Protein 8CK0 (pdb70)

Solvent-accessible surface area: 27599 Å² total; per-residue (Å²): 156,55,121,17,81,110,8,71,148,97,15,111,56,17,81,90,76,8,61,90,34,34,49,48,3,120,39,0,7,62,26,0,6,10,131,33,9,59,34,80,46,82,33,23,109,128,69,104,57,116,68,148,26,10,84,18,60,6,0,39,101,2,0,118,72,12,1,58,43,21,31,77,48,8,3,27,92,71,155,88,3,6,48,2,20,12,102,63,95,140,50,16,86,31,46,55,0,39,66,22,8,74,64,0,19,56,97,0,9,48,8,3,80,148,11,64,1,37,90,20,6,68,80,4,0,2,12,0,0,0,0,0,1,1,1,4,0,0,21,135,57,198,160,27,20,1,78,2,28,66,15,30,0,3,15,3,8,1,15,42,26,127,180,35,66,8,22,0,0,0,12,40,57,57,45,3,3,100,63,4,29,140,70,18,28,59,161,60,3,12,107,48,4,56,68,82,70,102,108,105,66,56,107,28,102,24,34,6,3,6,0,0,17,50,102,148,73,46,80,2,2,25,0,8,46,59,17,114,83,79,133,38,6,105,115,45,30,29,54,72,21,0,1,0,6,0,8,8,80,47,141,41,152,46,24,2,1,97,6,10,0,37,68,0,18,30,42,0,111,45,0,6,85,21,40,124,134,41,56,100,15,50,118,96,83,135,111,44,69,92,77,62,38,100,49,21,140,48,120,122,152,6,108,108,133,76,49,133,71,184,130,81,92,89,121,78,49,118,33,124,25,102,79,57,78,121,53,148,80,99,60,119,69,49,61,126,61,4,76,54,45,46,68,56,0,76,105,37,0,118,33,106,181,46,79,111,68,1,12,61,11,0,1,47,22,1,2,52,8,0,26,20,8,0,70,113,48,54,60,8,57,115,40,24,149,87,8,133,71,53,109,8,72,28,11,9,45,32,97,100,68,46,60,121,32,102,83,16,32,33,54,46,85,195,101,63,48,129,19,40,109,77,30,77,89,62,105,64,30,74,117,184,58,98,82,86,76,28,83,40,95,70,18,62,18,59,72,37,45,18,103,125,36,162,50,130,97,73,49,56,95,103,136,104,49,150,59,109,143,91,106,112,66,118,50,149,155,204

Sequence (478 aa):
ETKRQRYNKRLHALKTERSSWEGSWRDISDHIQPWRSRFCMSDSNKGNRHNKALVDDTPFKASRTLASGMMSGLTSPARPWFKLAIDNPELMESAAVKQWLYLVTQRMQSVMSKSNLYNQLHQLYGELGTFGTSCILIVEDKEDVIRAIPMTVGTYYLATSSRGMVDTIYREMRKTVRQLVQEFGLKNCSNSVQTMYDNDNLEAWVEVVHLIEPNKPYRSVYYESGCTEDKLLRESGFDEFPGVAPRWEVLGDDVYGYGPGHAALGPSRSLQVMQKKKAQAVEKQINPPMNVPSSSKSKPFSLLPGSLNYYDAAMGGQQMAQPSQSVNLNLNSIMEDIVAHQTSIKETFYADLVVERLDTEALDPMIDRVFGIMMRGGHLPPPPEEIQGVDLNVQYISVMAQAQKLVGIGAIERITSFVGNLAGADPSALDKLNIDQAIDQYSNSVSAPPDIIRTDDEVAEIRQARAQQQQQAQAMEM

Nearest PDB structures (foldseek):
  8ck0-assembly1_A  TM=1.002E+00  e=1.595E-86  Ribes
  8dgf-assembly1_H  TM=6.917E-01  e=2.788E-16  Escherichia phage PhiV-1
  9jz0-assembly1_L  TM=7.441E-01  e=3.875E-15  Escherichia phage T7
  6qwp-assembly1_D  TM=6.787E-01  e=6.141E-16  Escherichia phage T7
  8i4m-assembly1_T  TM=6.704E-01  e=1.669E-15  Prochlorococcus phage P-SCSP1u

Foldseek 3Di:
DAPVVVVVVVVVVLCVVCVVCVVVLCLLCLLANQVFDDLDAVCVVVPDSPNDQPPDHLNNVLLLLLLVVLCCLAVPVPQAWWFWFFPDVVCCLDLQQLQLRVQVSVLLRVQVVVEPVSVQSSVQSSQCQRAQKAKWFWDQDDVGGIYIHGDTPNQKGWDADPVRAIAKIKGKDKDWLLVLCVPQNLVQDDPVSNVCVVVVVGGDIFIKMWIWHFDCRIKIFIAGPVPPDSRTRDIDHDVFRRMQMQGLDDPPNDTHHGHLSSVLSVLSNVLSVLVVVVVVVVCCVPPFDKAQDPQLPQDPCQPPPPHDGDGDPVPPDDRDIDGPDDDPDDVPVSVVVSVVSSVVSSVSSVVVHNSCRCVVRVNFRNCLRSVVSCVVVVSRPDGPPVDDPRSIDMATCSDGPQVVLVVVVVVLVVVVVVLVVCCVVDVCSCVPPVVLCSCVSNCVSVVDNSVVRDDPVVVVVVVVVVVVVVCVVVVVVD

B-factor: mean 126.57, std 22.44, range [92.44, 174.39]

Secondary structure (DSSP, 8-state):
--HHHHHHHHHHHHHHHHGGGHHHHHHHHHHT-TTT----STTTT-------S-SS-HHHHHHHHHHHHHHHHHS-SSS---EEE-S-HHHHHSHHHHHHHHHHHHHHHHHHHHSSHHHHHHHHHHHHHHHSB-EEEEEE-SSSSEEEEEE-TTSEEEEE-TTSSEEEEEEEEEEEHHHHHHHT-GGGS-HHHHHHHHTT-TT-EEEEEEEEEE---EEEEEE-SSS--S--SEEEEESS--EE--BSB--SS-SS-B-HHHHHHHHHHHHHHHHHHHHHHHHHHHS--EE--TTS---GGGSSTT------SSS-S--S-EESS-----HHHHHHHHHHHHHHHHHHTT----TTHHIIIIIHHHHHHHHHHHHHTT-SPPPPTTSSS---EEE-SSSSS-HHHHHHHHHHHHHHHHHHHGGGT-GGGGGTT-HHHHHHHHHHHHT--GGGSPPHHHHHHHHHHHHHHHHHHHHHH-

Radius of gyration: 33.95 Å; Cα contacts (8 Å, |Δi|>4): 648; chains: 1; bounding box: 70×80×135 Å

Structure (mmCIF, N/CA/C/O backbone):
data_8CK0
#
_entry.id   8CK0
#
_cell.length_a   1.00
_cell.length_b   1.00
_cell.length_c   1.00
_cell.angle_alpha   90.00
_cell.angle_beta   90.00
_cell.angle_gamma   90.00
#
_symmetry.space_group_name_H-M   'P 1'
#
loop_
_atom_site.group_PDB
_atom_site.id
_atom_site.type_symbol
_atom_site.label_atom_id
_atom_site.label_alt_id
_atom_site.label_comp_id
_atom_site.label_asym_id
_atom_site.label_entity_id
_atom_site.label_seq_id
_atom_site.pdbx_PDB_ins_code
_atom_site.Cartn_x
_atom_site.Cartn_y
_atom_site.Cartn_z
_atom_site.occupancy
_atom_site.B_iso_or_equiv
_atom_site.auth_seq_id
_atom_site.auth_comp_id
_atom_site.auth_asym_id
_atom_site.auth_atom_id
_atom_site.pdbx_PDB_model_num
ATOM 1 N N . GLU A 1 4 ? 147.330 269.941 177.126 1.00 142.89 4 GLU A N 1
ATOM 2 C CA . GLU A 1 4 ? 148.572 269.287 177.519 1.00 142.89 4 GLU A CA 1
ATOM 3 C C . GLU A 1 4 ? 149.576 269.285 176.371 1.00 142.89 4 GLU A C 1
ATOM 4 O O . GLU A 1 4 ? 149.227 268.985 175.230 1.00 142.89 4 GLU A O 1
ATOM 10 N N . THR A 1 5 ? 150.823 269.623 176.679 1.00 141.52 5 THR A N 1
ATOM 11 C CA . THR A 1 5 ? 151.878 269.649 175.681 1.00 141.52 5 THR A CA 1
ATOM 12 C C . THR A 1 5 ? 152.522 268.272 175.541 1.00 141.52 5 THR A C 1
ATOM 13 O O . THR A 1 5 ? 152.217 267.331 176.277 1.00 141.52 5 THR A O 1
ATOM 17 N N . LYS A 1 6 ? 153.429 268.162 174.568 1.00 134.35 6 LYS A N 1
ATOM 18 C CA . LYS A 1 6 ? 154.120 266.898 174.336 1.00 134.35 6 LYS A CA 1
ATOM 19 C C . LYS A 1 6 ? 155.045 266.553 175.497 1.00 134.35 6 LYS A C 1
ATOM 20 O O . LYS A 1 6 ? 155.180 265.379 175.867 1.00 134.35 6 LYS A O 1
ATOM 26 N N . ARG A 1 7 ? 155.693 267.563 176.080 1.00 132.30 7 ARG A N 1
ATOM 27 C CA . ARG A 1 7 ? 156.655 267.310 177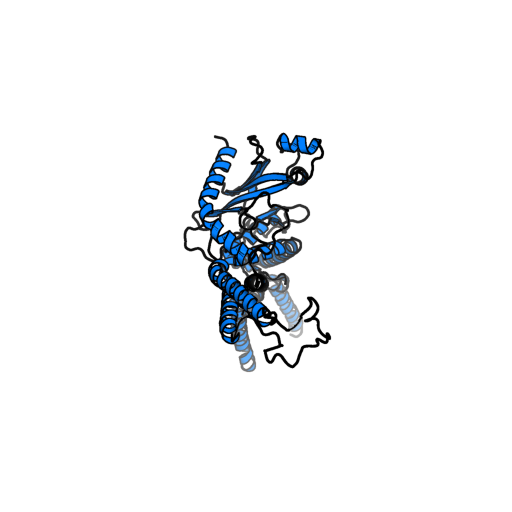.146 1.00 132.30 7 ARG A CA 1
ATOM 28 C C . ARG A 1 7 ? 155.987 266.668 178.353 1.00 132.30 7 ARG A C 1
ATOM 29 O O . ARG A 1 7 ? 156.560 265.773 178.984 1.00 132.30 7 ARG A O 1
ATOM 37 N N . GLN A 1 8 ? 154.779 267.116 178.695 1.00 133.94 8 GLN A N 1
ATOM 38 C CA . GLN A 1 8 ? 154.061 266.498 179.803 1.00 133.94 8 GLN A CA 1
ATOM 39 C C . GLN A 1 8 ? 153.751 265.037 179.509 1.00 133.94 8 GLN A C 1
ATOM 40 O O . GLN A 1 8 ? 153.867 264.182 180.393 1.00 133.94 8 GLN A O 1
ATOM 46 N N . ARG A 1 9 ? 153.357 264.730 178.271 1.00 130.82 9 ARG A N 1
ATOM 47 C CA . ARG A 1 9 ? 153.101 263.343 177.899 1.00 130.82 9 ARG A CA 1
ATOM 48 C C . ARG A 1 9 ? 154.359 262.500 178.050 1.00 130.82 9 ARG A C 1
ATOM 49 O O . ARG A 1 9 ? 154.323 261.392 178.603 1.00 130.82 9 ARG A O 1
ATOM 57 N N . TYR A 1 10 ? 155.488 263.016 177.563 1.00 125.25 10 TYR A N 1
ATOM 58 C CA . TYR A 1 10 ? 156.735 262.268 177.659 1.00 125.25 10 TYR A CA 1
ATOM 59 C C . TYR A 1 10 ? 157.131 262.048 179.112 1.00 125.25 10 TYR A C 1
ATOM 60 O O . TYR A 1 10 ? 157.557 260.951 179.486 1.00 125.25 10 TYR A O 1
ATOM 69 N N . ASN A 1 11 ? 156.987 263.078 179.949 1.00 122.30 11 ASN A N 1
ATOM 70 C CA . ASN A 1 11 ? 157.333 262.933 181.358 1.00 122.30 11 ASN A CA 1
ATOM 71 C C . ASN A 1 11 ? 156.421 261.930 182.049 1.00 122.30 11 ASN A C 1
ATOM 72 O O . ASN A 1 11 ? 156.877 261.129 182.873 1.00 122.30 11 ASN A O 1
ATOM 77 N N . LYS A 1 12 ? 155.127 261.960 181.730 1.00 117.82 12 LYS A N 1
ATOM 78 C CA . LYS A 1 12 ? 154.198 261.013 182.332 1.00 117.82 12 LYS A CA 1
ATOM 79 C C . LYS A 1 12 ? 154.557 259.585 181.948 1.00 117.82 12 LYS A C 1
ATOM 80 O O . LYS A 1 12 ? 154.571 258.683 182.796 1.00 117.82 12 LYS A O 1
ATOM 86 N N . ARG A 1 13 ? 154.864 259.361 180.670 1.00 118.01 13 ARG A N 1
ATOM 87 C CA . ARG A 1 13 ? 155.231 258.015 180.248 1.00 118.01 13 ARG A CA 1
ATOM 88 C C . ARG A 1 13 ? 156.549 257.584 180.878 1.00 118.01 13 ARG A C 1
ATOM 89 O O . ARG A 1 13 ? 156.719 256.412 181.231 1.00 118.01 13 ARG A O 1
ATOM 97 N N . LEU A 1 14 ? 157.493 258.514 181.029 1.00 112.81 14 LEU A N 1
ATOM 98 C CA . LEU A 1 14 ? 158.753 258.181 181.681 1.00 112.81 14 LEU A CA 1
ATOM 99 C C . LEU A 1 14 ? 158.520 257.771 183.127 1.00 112.81 14 LEU A C 1
ATOM 100 O O . LEU A 1 14 ? 159.106 256.795 183.607 1.00 112.81 14 LEU A O 1
ATOM 105 N N . HIS A 1 15 ? 157.663 258.503 183.838 1.00 113.53 15 HIS A N 1
ATOM 106 C CA . HIS A 1 15 ? 157.373 258.146 185.221 1.00 113.53 15 HIS A CA 1
ATOM 107 C C . HIS A 1 15 ? 156.693 256.786 185.304 1.00 113.53 15 HIS A C 1
ATOM 108 O O . HIS A 1 15 ? 156.997 255.984 186.197 1.00 113.53 15 HIS A O 1
ATOM 115 N N . ALA A 1 16 ? 155.764 256.512 184.384 1.00 112.04 16 ALA A N 1
ATOM 116 C CA . ALA A 1 16 ? 155.112 255.207 184.369 1.00 112.04 16 ALA A CA 1
ATOM 117 C C . ALA A 1 16 ? 156.119 254.093 184.124 1.00 112.04 16 ALA A C 1
ATOM 118 O O . ALA A 1 16 ? 156.090 253.055 184.796 1.00 112.04 16 ALA A O 1
ATOM 120 N N . LEU A 1 17 ? 157.030 254.297 183.175 1.00 107.73 17 LEU A N 1
ATOM 121 C CA . LEU A 1 17 ? 158.055 253.295 182.916 1.00 107.73 17 LEU A CA 1
ATOM 122 C C . LEU A 1 17 ? 158.948 253.099 184.133 1.00 107.73 17 LEU A C 1
ATOM 123 O O . LEU A 1 17 ? 159.345 251.972 184.443 1.00 107.73 17 LEU A O 1
ATOM 128 N N . LYS A 1 18 ? 159.272 254.184 184.836 1.00 107.25 18 LYS A N 1
ATOM 129 C CA . LYS A 1 18 ? 160.122 254.074 186.016 1.00 107.25 18 LYS A CA 1
ATOM 130 C C . LYS A 1 18 ? 159.443 253.259 187.108 1.00 107.25 18 LYS A C 1
ATOM 131 O O . LYS A 1 18 ? 160.051 252.353 187.694 1.00 107.25 18 LYS A O 1
ATOM 137 N N . THR A 1 19 ? 158.179 253.570 187.406 1.00 110.48 19 THR A N 1
ATOM 138 C CA . THR A 1 19 ? 157.502 252.834 188.469 1.00 110.48 19 THR A CA 1
ATOM 139 C C . THR A 1 19 ? 157.243 251.395 188.049 1.00 110.48 19 THR A C 1
ATOM 140 O O . THR A 1 19 ? 157.100 250.510 188.900 1.00 110.48 19 THR A O 1
ATOM 144 N N . GLU A 1 20 ? 157.177 251.138 186.740 1.00 111.02 20 GLU A N 1
ATOM 145 C CA . GLU A 1 20 ? 157.084 249.755 186.288 1.00 111.02 20 GLU A CA 1
ATOM 146 C C . GLU A 1 20 ? 158.409 249.029 186.491 1.00 111.02 20 GLU A C 1
ATOM 147 O O . GLU A 1 20 ? 158.432 247.885 186.956 1.00 111.02 20 GLU A O 1
ATOM 153 N N . ARG A 1 21 ? 159.524 249.684 186.173 1.00 105.46 21 ARG A N 1
ATOM 154 C CA . ARG A 1 21 ? 160.832 249.041 186.232 1.00 105.46 21 ARG A CA 1
ATOM 155 C C . ARG A 1 21 ? 161.399 248.976 187.639 1.00 105.46 21 ARG A C 1
ATOM 156 O O . ARG A 1 21 ? 162.426 248.322 187.846 1.00 105.46 21 ARG A O 1
ATOM 164 N N . SER A 1 22 ? 160.758 249.637 188.601 1.00 109.78 22 SER A N 1
ATOM 165 C CA . SER A 1 22 ? 161.280 249.646 189.962 1.00 109.78 22 SER A CA 1
ATOM 166 C C . SER A 1 22 ? 161.499 248.242 190.518 1.00 109.78 22 SER A C 1
ATOM 167 O O . SER A 1 22 ? 162.387 248.041 191.353 1.00 109.78 22 SER A O 1
ATOM 170 N N . SER A 1 23 ? 160.718 247.260 190.069 1.00 105.13 23 SER A N 1
ATOM 171 C CA . SER A 1 23 ? 160.774 245.941 190.691 1.00 105.13 23 SER A CA 1
ATOM 172 C C . SER A 1 23 ? 162.005 245.137 190.292 1.00 105.13 23 SER A C 1
ATOM 173 O O . SER A 1 23 ? 162.312 244.141 190.953 1.00 105.13 23 SER A O 1
ATOM 176 N N . TRP A 1 24 ? 162.711 245.526 189.234 1.00 103.25 24 TRP A N 1
ATOM 177 C CA . TRP A 1 24 ? 163.851 244.750 188.761 1.00 103.25 24 TRP A CA 1
ATOM 178 C C . TRP A 1 24 ? 165.189 245.285 189.252 1.00 103.25 24 TRP A C 1
ATOM 179 O O . TRP A 1 24 ? 166.208 244.593 189.115 1.00 103.25 24 TRP A O 1
ATOM 190 N N . GLU A 1 25 ? 165.207 246.493 189.814 1.00 111.24 25 GLU A N 1
ATOM 191 C CA . GLU A 1 25 ? 166.472 247.146 190.125 1.00 111.24 25 GLU A CA 1
ATOM 192 C C . GLU A 1 25 ? 167.231 246.433 191.233 1.00 111.24 25 GLU A C 1
ATOM 193 O O . GLU A 1 25 ? 168.463 246.419 191.215 1.00 111.24 25 GLU A O 1
ATOM 199 N N . GLY A 1 26 ? 166.532 245.845 192.203 1.00 105.33 26 GLY A N 1
ATOM 200 C CA . GLY A 1 26 ? 167.232 245.127 193.256 1.00 105.33 26 GLY A CA 1
ATOM 201 C C . GLY A 1 26 ? 167.998 243.932 192.723 1.00 105.33 26 GLY A C 1
ATOM 202 O O . GLY A 1 26 ? 169.173 243.730 193.044 1.00 105.33 26 GLY A O 1
ATOM 203 N N . SER A 1 27 ? 167.344 243.134 191.880 1.00 100.25 27 SER A N 1
ATOM 204 C CA . SER A 1 27 ? 168.019 241.991 191.283 1.00 100.25 27 SER A CA 1
ATOM 205 C C . SER A 1 27 ? 169.153 242.441 190.375 1.00 100.25 27 SER A C 1
ATOM 206 O O . SER A 1 27 ? 170.227 241.830 190.365 1.00 100.25 27 SER A O 1
ATOM 209 N N . TRP A 1 28 ? 168.938 243.509 189.604 1.00 99.17 28 TRP A N 1
ATOM 210 C CA . TRP A 1 28 ? 170.004 243.996 188.734 1.00 99.17 28 TRP A CA 1
ATOM 211 C C . TRP A 1 28 ? 171.203 244.474 189.545 1.00 99.17 28 TRP A C 1
ATOM 212 O O . TRP A 1 28 ? 172.354 244.207 189.182 1.00 99.17 28 TRP A O 1
ATOM 223 N N . ARG A 1 29 ? 170.952 245.179 190.650 1.00 104.09 29 ARG A N 1
ATOM 224 C CA . ARG A 1 29 ? 172.038 245.639 191.506 1.00 104.09 29 ARG A CA 1
ATOM 225 C C . ARG A 1 29 ? 172.786 244.468 192.118 1.00 104.09 29 ARG A C 1
ATOM 226 O O . ARG A 1 29 ? 174.017 244.493 192.214 1.00 104.09 29 ARG A O 1
ATOM 234 N N . ASP A 1 30 ? 172.060 243.438 192.552 1.00 104.44 30 ASP A N 1
ATOM 235 C CA . ASP A 1 30 ? 172.723 242.262 193.103 1.00 104.44 30 ASP A CA 1
ATOM 236 C C . ASP A 1 30 ? 173.585 241.578 192.050 1.00 104.44 30 ASP A C 1
ATOM 237 O O . ASP A 1 30 ? 174.716 241.163 192.334 1.00 104.44 30 ASP A O 1
ATOM 242 N N . ILE A 1 31 ? 173.069 241.463 190.825 1.00 100.21 31 ILE A N 1
ATOM 243 C CA . ILE A 1 31 ? 173.839 240.857 189.743 1.00 100.21 31 ILE A CA 1
ATOM 244 C C . ILE A 1 31 ? 175.108 241.654 189.489 1.00 100.21 31 ILE A C 1
ATOM 245 O O . ILE A 1 31 ? 176.200 241.093 189.350 1.00 100.21 31 ILE A O 1
ATOM 250 N N . SER A 1 32 ? 174.982 242.978 189.430 1.00 102.28 32 SER A N 1
ATOM 251 C CA . SER A 1 32 ? 176.153 243.816 189.204 1.00 102.28 32 SER A CA 1
ATOM 252 C C . SER A 1 32 ? 177.161 243.666 190.333 1.00 102.28 32 SER A C 1
ATOM 253 O O . SER A 1 32 ? 178.367 243.571 190.089 1.00 102.28 32 SER A O 1
ATOM 256 N N . ASP A 1 33 ? 176.686 243.634 191.576 1.00 106.35 33 ASP A N 1
ATOM 257 C CA . ASP A 1 33 ? 177.596 243.533 192.710 1.00 106.35 33 ASP A CA 1
ATOM 258 C C . ASP A 1 33 ? 178.332 242.202 192.718 1.00 106.35 33 ASP A C 1
ATOM 259 O O . ASP A 1 33 ? 179.521 242.150 193.048 1.00 106.35 33 ASP A O 1
ATOM 264 N N . HIS A 1 34 ? 177.651 241.116 192.362 1.00 100.18 34 HIS A N 1
ATOM 265 C CA . HIS A 1 34 ? 178.219 239.788 192.526 1.00 100.18 34 HIS A CA 1
ATOM 266 C C . HIS A 1 34 ? 178.621 239.113 191.221 1.00 100.18 34 HIS A C 1
ATOM 267 O O . HIS A 1 34 ? 179.131 237.990 191.262 1.00 100.18 34 HIS A O 1
ATOM 274 N N . ILE A 1 35 ? 178.408 239.746 190.069 1.00 100.35 35 ILE A N 1
ATOM 275 C CA . ILE A 1 35 ? 178.863 239.155 188.814 1.00 100.35 35 ILE A CA 1
ATOM 276 C C . ILE A 1 35 ? 179.703 240.141 188.013 1.00 100.35 35 ILE A C 1
ATOM 277 O O . ILE A 1 35 ? 180.845 239.842 187.648 1.00 100.35 35 ILE A O 1
ATOM 282 N N . GLN A 1 36 ? 179.132 241.317 187.732 1.00 100.59 36 GLN A N 1
ATOM 283 C CA . GLN A 1 36 ? 179.850 242.344 186.927 1.00 100.59 36 GLN A CA 1
ATOM 284 C C . GLN A 1 36 ? 179.640 243.722 187.563 1.00 100.59 36 GLN A C 1
ATOM 285 O O . GLN A 1 36 ? 178.647 244.388 187.212 1.00 100.59 36 GLN A O 1
ATOM 291 N N . PRO A 1 37 ? 180.525 244.178 188.478 1.00 94.92 37 PRO A N 1
ATOM 292 C CA . PRO A 1 37 ? 180.337 245.456 189.173 1.00 94.92 37 PRO A CA 1
ATOM 293 C C . PRO A 1 37 ? 180.849 246.659 188.369 1.00 94.92 37 PRO A C 1
ATOM 294 O O . PRO A 1 37 ? 180.900 247.745 188.917 1.00 94.92 37 PRO A O 1
ATOM 298 N N . TRP A 1 38 ? 181.166 246.464 187.087 1.00 99.71 38 TRP A N 1
ATOM 299 C CA . TRP A 1 38 ? 181.598 247.598 186.226 1.00 99.71 38 TRP A CA 1
ATOM 300 C C . TRP A 1 38 ? 180.565 247.852 185.129 1.00 99.71 38 TRP A C 1
ATOM 301 O O . TRP A 1 38 ? 180.815 248.737 184.291 1.00 99.71 38 TRP A O 1
ATOM 312 N N . ARG A 1 39 ? 179.425 247.155 185.167 1.00 107.52 39 ARG A N 1
ATOM 313 C CA . ARG A 1 39 ? 178.419 247.291 184.079 1.00 107.52 39 ARG A CA 1
ATOM 314 C C . ARG A 1 39 ? 177.297 248.251 184.489 1.00 107.52 39 ARG A C 1
ATOM 315 O O . ARG A 1 39 ? 177.336 249.416 184.049 1.00 107.52 39 ARG A O 1
ATOM 323 N N . SER A 1 40 ? 176.339 247.785 185.296 1.00 108.02 40 SER A N 1
ATOM 324 C CA . SER A 1 40 ? 175.158 248.619 185.653 1.00 108.02 40 SER A CA 1
ATOM 325 C C . SER A 1 40 ? 175.569 249.915 186.360 1.00 108.02 40 SER A C 1
ATOM 326 O O . SER A 1 40 ? 176.490 249.862 187.195 1.00 108.02 40 SER A O 1
ATOM 329 N N . ARG A 1 41 ? 174.896 251.028 186.045 1.00 110.64 41 ARG A N 1
ATOM 330 C CA . ARG A 1 41 ? 175.169 252.322 186.731 1.00 110.64 41 ARG A CA 1
ATOM 331 C C . ARG A 1 41 ? 173.834 253.028 186.992 1.00 110.64 41 ARG A C 1
ATOM 332 O O . ARG A 1 41 ? 173.591 254.080 186.368 1.00 110.64 41 ARG A O 1
ATOM 340 N N . PHE A 1 42 ? 173.004 252.467 187.875 1.00 109.17 42 PHE A N 1
ATOM 341 C CA . PHE A 1 42 ? 171.665 253.043 188.168 1.00 109.17 42 PHE A CA 1
ATOM 342 C C . PHE A 1 42 ? 171.832 254.483 188.662 1.00 109.17 42 PHE A C 1
ATOM 343 O O . PHE A 1 42 ? 171.055 255.358 188.234 1.00 109.17 42 PHE A O 1
ATOM 351 N N . CYS A 1 43 ? 172.820 254.716 189.530 1.00 117.47 43 CYS A N 1
ATOM 352 C CA . CYS A 1 43 ? 173.082 256.088 190.042 1.00 117.47 43 CYS A CA 1
ATOM 353 C C . CYS A 1 43 ? 173.413 257.006 188.862 1.00 117.47 43 CYS A C 1
ATOM 354 O O . CYS A 1 43 ? 174.281 256.630 188.050 1.00 117.47 43 CYS A O 1
ATOM 357 N N . MET A 1 44 ? 172.746 258.161 188.778 1.00 120.40 44 MET A N 1
ATOM 358 C CA . MET A 1 44 ? 172.977 259.102 187.649 1.00 120.40 44 MET A CA 1
ATOM 359 C C . MET A 1 44 ? 174.267 259.887 187.901 1.00 120.40 44 MET A C 1
ATOM 360 O O . MET A 1 44 ? 175.182 259.794 187.060 1.00 120.40 44 MET A O 1
ATOM 365 N N . SER A 1 45 ? 174.337 260.628 189.012 1.00 122.41 45 SER A N 1
ATOM 366 C CA . SER A 1 45 ? 175.516 261.449 189.262 1.00 122.41 45 SER A CA 1
ATOM 367 C C . SER A 1 45 ? 176.807 260.646 189.190 1.00 122.41 45 SER A C 1
ATOM 368 O O . SER A 1 45 ? 177.886 261.236 189.070 1.00 122.41 45 SER A O 1
ATOM 371 N N . ASP A 1 46 ? 176.721 259.317 189.256 1.00 119.80 46 ASP A N 1
ATOM 372 C CA . ASP A 1 46 ? 177.896 258.464 189.146 1.00 119.80 46 ASP A CA 1
ATOM 373 C C . ASP A 1 46 ? 178.565 258.564 187.781 1.00 119.80 46 ASP A C 1
ATOM 374 O O . ASP A 1 46 ? 179.727 258.165 187.650 1.00 119.80 46 ASP A O 1
ATOM 379 N N . SER A 1 47 ? 177.874 259.110 186.782 1.00 116.42 47 SER A N 1
ATOM 380 C CA . SER A 1 47 ? 178.402 259.211 185.426 1.00 116.42 47 SER A CA 1
ATOM 381 C C . SER A 1 47 ? 179.799 259.810 185.415 1.00 116.42 47 SER A C 1
ATOM 382 O O . SER A 1 47 ? 180.003 260.948 185.846 1.00 116.42 47 SER A O 1
ATOM 385 N N . ASN A 1 48 ? 180.760 259.018 184.940 1.00 114.52 48 ASN A N 1
ATOM 386 C CA . ASN A 1 48 ? 182.171 259.351 184.780 1.00 114.52 48 ASN A CA 1
ATOM 387 C C . ASN A 1 48 ? 182.918 259.435 186.102 1.00 114.52 48 ASN A C 1
ATOM 388 O O . ASN A 1 48 ? 184.138 259.623 186.093 1.00 114.52 48 ASN A O 1
ATOM 393 N N . LYS A 1 49 ? 182.237 259.303 187.235 1.00 115.40 49 LYS A N 1
ATOM 394 C CA . LYS A 1 49 ? 182.911 259.214 188.527 1.00 115.40 49 LYS A CA 1
ATOM 395 C C . LYS A 1 49 ? 183.490 257.816 188.659 1.00 115.40 49 LYS A C 1
ATOM 396 O O . LYS A 1 49 ? 182.798 256.882 189.067 1.00 115.40 49 LYS A O 1
ATOM 402 N N . GLY A 1 50 ? 184.763 257.656 188.316 1.00 110.98 50 GLY A N 1
ATOM 403 C CA . GLY A 1 50 ? 185.323 256.324 188.334 1.00 110.98 50 GLY A CA 1
ATOM 404 C C . GLY A 1 50 ? 185.946 255.931 189.654 1.00 110.98 50 GLY A C 1
ATOM 405 O O . GLY A 1 50 ? 187.124 256.202 189.907 1.00 110.98 50 GLY A O 1
ATOM 406 N N . ASN A 1 51 ? 185.153 255.286 190.507 1.00 112.72 51 ASN A N 1
ATOM 407 C CA . ASN A 1 51 ? 185.673 254.564 191.661 1.00 112.72 51 ASN A CA 1
ATOM 408 C C . ASN A 1 51 ? 185.347 253.082 191.566 1.00 112.72 51 ASN A C 1
ATOM 409 O O . ASN A 1 51 ? 186.264 252.256 191.543 1.00 112.72 51 ASN A O 1
ATOM 414 N N . ARG A 1 52 ? 184.058 252.735 191.498 1.00 108.35 52 ARG A N 1
ATOM 415 C CA . ARG A 1 52 ? 183.550 251.395 191.218 1.00 108.35 52 ARG A CA 1
ATOM 416 C C . ARG A 1 52 ? 184.406 250.287 191.811 1.00 108.35 52 ARG A C 1
ATOM 417 O O . ARG A 1 52 ? 184.736 249.319 191.121 1.00 108.35 52 ARG A O 1
ATOM 425 N N . HIS A 1 53 ? 184.773 250.417 193.081 1.00 116.16 53 HIS A N 1
ATOM 426 C CA . HIS A 1 53 ? 185.616 249.412 193.709 1.00 116.16 53 HIS A CA 1
ATOM 427 C C . HIS A 1 53 ? 184.903 248.068 193.739 1.00 116.16 53 HIS A C 1
ATOM 428 O O . HIS A 1 53 ? 183.683 247.998 193.910 1.00 116.16 53 HIS A O 1
ATOM 435 N N . ASN A 1 54 ? 185.670 246.997 193.550 1.00 113.84 54 ASN A N 1
ATOM 436 C CA . ASN A 1 54 ? 185.130 245.654 193.703 1.00 113.84 54 ASN A CA 1
ATOM 437 C C . ASN A 1 54 ? 184.571 245.527 195.112 1.00 113.84 54 ASN A C 1
ATOM 438 O O . ASN A 1 54 ? 185.330 245.515 196.083 1.00 113.84 54 ASN A O 1
ATOM 443 N N . LYS A 1 55 ? 183.249 245.425 195.233 1.00 111.92 55 LYS A N 1
ATOM 444 C CA . LYS A 1 55 ? 182.580 245.596 196.516 1.00 111.92 55 LYS A CA 1
ATOM 445 C C . LYS A 1 55 ? 182.199 244.289 197.196 1.00 111.92 55 LYS A C 1
ATOM 446 O O . LYS A 1 55 ? 182.117 244.244 198.426 1.00 111.92 55 LYS A O 1
ATOM 452 N N . ALA A 1 56 ? 181.936 243.226 196.442 1.00 106.29 56 ALA A N 1
ATOM 453 C CA . ALA A 1 56 ? 181.533 241.977 197.075 1.00 106.29 56 ALA A CA 1
ATOM 454 C C . ALA A 1 56 ? 182.122 240.747 196.400 1.00 106.29 56 ALA A C 1
ATOM 455 O O . ALA A 1 56 ? 181.720 239.627 196.737 1.00 106.29 56 ALA A O 1
ATOM 457 N N . LEU A 1 57 ? 183.054 240.911 195.470 1.00 106.66 57 LEU A N 1
ATOM 458 C CA . LEU A 1 57 ? 183.559 239.808 194.661 1.00 106.66 57 LEU A CA 1
ATOM 459 C C . LEU A 1 57 ? 184.980 239.481 195.111 1.00 106.66 57 LEU A C 1
ATOM 460 O O . LEU A 1 57 ? 185.960 239.994 194.573 1.00 106.66 57 LEU A O 1
ATOM 465 N N . VAL A 1 58 ? 185.084 238.617 196.122 1.00 103.34 58 VAL A N 1
ATOM 466 C CA . VAL A 1 58 ? 186.391 238.118 196.534 1.00 103.34 58 VAL A CA 1
ATOM 467 C C . VAL A 1 58 ? 186.954 237.183 195.474 1.00 103.34 58 VAL A C 1
ATOM 468 O O . VAL A 1 58 ? 188.134 237.262 195.114 1.00 103.34 58 VAL A O 1
ATOM 472 N N . ASP A 1 59 ? 186.121 236.285 194.961 1.00 107.70 59 ASP A N 1
ATOM 473 C CA . ASP A 1 59 ? 186.487 235.401 193.865 1.00 107.70 59 ASP A CA 1
ATOM 474 C C . ASP A 1 59 ? 185.670 235.844 192.660 1.00 107.70 59 ASP A C 1
ATOM 475 O O . ASP A 1 59 ? 184.438 235.902 192.731 1.00 107.70 59 ASP A O 1
ATOM 480 N N . ASP A 1 60 ? 186.355 236.140 191.557 1.00 112.24 60 ASP A N 1
ATOM 481 C CA . ASP A 1 60 ? 185.731 236.704 190.369 1.00 112.24 60 ASP A CA 1
ATOM 482 C C . ASP A 1 60 ? 185.418 235.664 189.294 1.00 112.24 60 ASP A C 1
ATOM 483 O O . ASP A 1 60 ? 185.238 236.028 188.126 1.00 112.24 60 ASP A O 1
ATOM 488 N N . THR A 1 61 ? 185.297 234.396 189.673 1.00 104.99 61 THR A N 1
ATOM 489 C CA . THR A 1 61 ? 184.933 233.360 188.711 1.00 104.99 61 THR A CA 1
ATOM 490 C C . THR A 1 61 ? 183.660 233.664 187.928 1.00 104.99 61 THR A C 1
ATOM 491 O O . THR A 1 61 ? 183.659 233.434 186.707 1.00 104.99 61 THR A O 1
ATOM 495 N N . PRO A 1 62 ? 182.568 234.153 188.526 1.00 104.43 62 PRO A N 1
ATOM 496 C CA . PRO A 1 62 ? 181.412 234.526 187.694 1.00 104.43 62 PRO A CA 1
ATOM 497 C C . PRO A 1 62 ? 181.730 235.599 186.670 1.00 104.43 62 PRO A C 1
ATOM 498 O O . PRO A 1 62 ? 181.186 235.574 185.560 1.00 104.43 62 PRO A O 1
ATOM 502 N N . PHE A 1 63 ? 182.600 236.546 187.013 1.00 105.13 63 PHE A N 1
ATOM 503 C CA . PHE A 1 63 ? 182.967 237.594 186.068 1.00 105.13 63 PHE A CA 1
ATOM 504 C C . PHE A 1 63 ? 183.685 237.005 184.861 1.00 105.13 63 PHE A C 1
ATOM 505 O O . PHE A 1 63 ? 183.351 237.312 183.708 1.00 105.13 63 PHE A O 1
ATOM 513 N N . LYS A 1 64 ? 184.662 236.130 185.110 1.00 104.62 64 LYS A N 1
ATOM 514 C CA . LYS A 1 64 ? 185.353 235.466 184.012 1.00 104.62 64 LYS A CA 1
ATOM 515 C C . LYS A 1 64 ? 184.393 234.614 183.199 1.00 104.62 64 LYS A C 1
ATOM 516 O O . LYS A 1 64 ? 184.496 234.555 181.971 1.00 104.62 64 LYS A O 1
ATOM 522 N N . ALA A 1 65 ? 183.456 233.941 183.867 1.00 105.95 65 ALA A N 1
ATOM 523 C CA . ALA A 1 65 ? 182.501 233.108 183.147 1.00 105.95 65 ALA A CA 1
ATOM 524 C C . ALA A 1 65 ? 181.617 233.942 182.229 1.00 105.95 65 ALA A C 1
ATOM 525 O O . ALA A 1 65 ? 181.380 233.567 181.075 1.00 105.95 65 ALA A O 1
ATOM 527 N N . SER A 1 66 ? 181.125 235.080 182.719 1.00 105.29 66 SER A N 1
ATOM 528 C CA . SER A 1 66 ? 180.283 235.933 181.887 1.00 105.29 66 SER A CA 1
ATOM 529 C C . SER A 1 66 ? 181.067 236.497 180.709 1.00 105.29 66 SER A C 1
ATOM 530 O O . SER A 1 66 ? 180.562 236.542 179.579 1.00 105.29 66 SER A O 1
ATOM 533 N N . ARG A 1 67 ? 182.305 236.927 180.952 1.00 105.69 67 ARG A N 1
ATOM 534 C CA . ARG A 1 67 ? 183.148 237.405 179.861 1.00 105.69 67 ARG A CA 1
ATOM 535 C C . ARG A 1 67 ? 183.409 236.313 178.829 1.00 105.69 67 ARG A C 1
ATOM 536 O O . ARG A 1 67 ? 183.374 236.570 177.618 1.00 105.69 67 ARG A O 1
ATOM 544 N N . THR A 1 68 ? 183.676 235.090 179.286 1.00 107.43 68 THR A N 1
ATOM 545 C CA . THR A 1 68 ? 183.907 233.991 178.358 1.00 107.43 68 THR A CA 1
ATOM 546 C C . THR A 1 68 ? 182.659 233.702 177.544 1.00 107.43 68 THR A C 1
ATOM 547 O O . THR A 1 68 ? 182.744 233.416 176.347 1.00 107.43 68 THR A O 1
ATOM 551 N N . LEU A 1 69 ? 181.488 233.766 178.180 1.00 103.22 69 LEU A N 1
ATOM 552 C CA . LEU A 1 69 ? 180.242 233.578 177.448 1.00 103.22 69 LEU A CA 1
ATOM 553 C C . LEU A 1 69 ? 180.071 234.645 176.377 1.00 103.22 69 LEU A C 1
ATOM 554 O O . LEU A 1 69 ? 179.672 234.342 175.247 1.00 103.22 69 LEU A O 1
ATOM 559 N N . ALA A 1 70 ? 180.367 235.900 176.715 1.00 107.44 70 ALA A N 1
ATOM 560 C CA . ALA A 1 70 ? 180.243 236.973 175.733 1.00 107.44 70 ALA A CA 1
ATOM 561 C C . ALA A 1 70 ? 181.170 236.740 174.546 1.00 107.44 70 ALA A C 1
ATOM 562 O O . ALA A 1 70 ? 180.752 236.839 173.385 1.00 107.44 70 ALA A O 1
ATOM 564 N N . SER A 1 71 ? 182.436 236.421 174.823 1.00 113.61 71 SER A N 1
ATOM 565 C CA . SER A 1 71 ? 183.388 236.195 173.740 1.00 113.61 71 SER A CA 1
ATOM 566 C C . SER A 1 71 ? 182.986 234.996 172.891 1.00 113.61 71 SER A C 1
ATOM 567 O O . SER A 1 71 ? 183.090 235.034 171.658 1.00 113.61 71 SER A O 1
ATOM 570 N N . GLY A 1 72 ? 182.526 233.921 173.532 1.00 115.06 72 GLY A N 1
ATOM 571 C CA . GLY A 1 72 ? 182.107 232.750 172.785 1.00 115.06 72 GLY A CA 1
ATOM 572 C C . GLY A 1 72 ? 180.914 233.025 171.894 1.00 115.06 72 GLY A C 1
ATOM 573 O O . GLY A 1 72 ? 180.868 232.573 170.749 1.00 115.06 72 GLY A O 1
ATOM 574 N N . MET A 1 73 ? 179.930 233.766 172.407 1.00 116.16 73 MET A N 1
ATOM 575 C CA . MET A 1 73 ? 178.774 234.111 171.589 1.00 116.16 73 MET A CA 1
ATOM 576 C C . MET A 1 73 ? 179.180 234.985 170.411 1.00 116.16 73 MET A C 1
ATOM 577 O O . MET A 1 73 ? 178.712 234.777 169.282 1.00 116.16 73 MET A O 1
ATOM 582 N N . MET A 1 74 ? 180.062 235.960 170.650 1.00 119.36 74 MET A N 1
ATOM 583 C CA . MET A 1 74 ? 180.580 236.771 169.553 1.00 119.36 74 MET A CA 1
ATOM 584 C C . MET A 1 74 ? 181.209 235.897 168.481 1.00 119.36 74 MET A C 1
ATOM 585 O O . MET A 1 74 ? 180.865 235.995 167.299 1.00 119.36 74 MET A O 1
ATOM 590 N N . SER A 1 75 ? 182.138 235.030 168.884 1.00 127.17 75 SER A N 1
ATOM 591 C CA . SER A 1 75 ? 182.857 234.219 167.912 1.00 127.17 75 SER A CA 1
ATOM 592 C C . SER A 1 75 ? 181.921 233.272 167.178 1.00 127.17 75 SER A C 1
ATOM 593 O O . SER A 1 75 ? 182.092 233.036 165.978 1.00 127.17 75 SER A O 1
ATOM 596 N N . GLY A 1 76 ? 180.935 232.715 167.879 1.00 131.87 76 GLY A N 1
ATOM 597 C CA . GLY A 1 76 ? 180.020 231.791 167.236 1.00 131.87 76 GLY A CA 1
ATOM 598 C C . GLY A 1 76 ? 179.126 232.460 166.210 1.00 131.87 76 GLY A C 1
ATOM 599 O O . GLY A 1 76 ? 178.951 231.951 165.100 1.00 131.87 76 GLY A O 1
ATOM 600 N N . LEU A 1 77 ? 178.553 233.613 166.558 1.00 133.24 77 LEU A N 1
ATOM 601 C CA . LEU A 1 77 ? 177.479 234.182 165.747 1.00 133.24 77 LEU A CA 1
ATOM 602 C C . LEU A 1 77 ? 177.943 235.312 164.833 1.00 133.24 77 LEU A C 1
ATOM 603 O O . LEU A 1 77 ? 177.766 235.233 163.615 1.00 133.24 77 LEU A O 1
ATOM 608 N N . THR A 1 78 ? 178.532 236.362 165.390 1.00 129.89 78 THR A N 1
ATOM 609 C CA . THR A 1 78 ? 178.918 237.532 164.608 1.00 129.89 78 THR A CA 1
ATOM 610 C C . THR A 1 78 ? 180.395 237.824 164.792 1.00 129.89 78 THR A C 1
ATOM 611 O O . THR A 1 78 ? 180.807 238.948 165.081 1.00 129.89 78 THR A O 1
ATOM 615 N N . SER A 1 79 ? 181.215 236.791 164.632 1.00 137.17 79 SER A N 1
ATOM 616 C CA . SER A 1 79 ? 182.652 236.958 164.744 1.00 137.17 79 SER A CA 1
ATOM 617 C C . SER A 1 79 ? 183.149 237.979 163.722 1.00 137.17 79 SER A C 1
ATOM 618 O O . SER A 1 79 ? 182.663 238.026 162.591 1.00 137.17 79 SER A O 1
ATOM 621 N N . PRO A 1 80 ? 184.083 238.834 164.113 1.00 135.98 80 PRO A N 1
ATOM 622 C CA . PRO A 1 80 ? 184.662 239.803 163.175 1.00 135.98 80 PRO A CA 1
ATOM 623 C C . PRO A 1 80 ? 185.512 239.186 162.078 1.00 135.98 80 PRO A C 1
ATOM 624 O O . PRO A 1 80 ? 186.093 239.927 161.281 1.00 135.98 80 PRO A O 1
ATOM 628 N N . ALA A 1 81 ? 185.650 237.862 162.047 1.00 142.56 81 ALA A N 1
ATOM 629 C CA . ALA A 1 81 ? 186.005 237.210 160.796 1.00 142.56 81 ALA A CA 1
ATOM 630 C C . ALA A 1 81 ? 184.845 237.414 159.837 1.00 142.56 81 ALA A C 1
ATOM 631 O O . ALA A 1 81 ? 183.692 237.152 160.185 1.00 142.56 81 ALA A O 1
ATOM 633 N N . ARG A 1 82 ? 185.151 237.881 158.628 1.00 152.13 82 ARG A N 1
ATOM 634 C CA . ARG A 1 82 ? 184.188 238.688 157.876 1.00 152.13 82 ARG A CA 1
ATOM 635 C C . ARG A 1 82 ? 182.814 238.052 157.693 1.00 152.13 82 ARG A C 1
ATOM 636 O O . ARG A 1 82 ? 181.816 238.698 158.047 1.00 152.13 82 ARG A O 1
ATOM 644 N N . PRO A 1 83 ? 182.672 236.828 157.171 1.00 147.17 83 PRO A N 1
ATOM 645 C CA . PRO A 1 83 ? 181.324 236.354 156.837 1.00 147.17 83 PRO A CA 1
ATOM 646 C C . PRO A 1 83 ? 180.530 235.919 158.056 1.00 147.17 83 PRO A C 1
ATOM 647 O O . PRO A 1 83 ? 180.952 235.033 158.804 1.00 147.17 83 PRO A O 1
ATOM 651 N N . TRP A 1 84 ? 179.381 236.554 158.272 1.00 134.10 84 TRP A N 1
ATOM 652 C CA . TRP A 1 84 ? 178.445 236.100 159.288 1.00 134.10 84 TRP A CA 1
ATOM 653 C C . TRP A 1 84 ? 176.996 236.182 158.831 1.00 134.10 84 TRP A C 1
ATOM 654 O O . TRP A 1 84 ? 176.109 235.774 159.587 1.00 134.10 84 TRP A O 1
ATOM 665 N N . PHE A 1 85 ? 176.735 236.611 157.597 1.00 135.34 85 PHE A N 1
ATOM 666 C CA . PHE A 1 85 ? 175.376 236.704 157.082 1.00 135.34 85 PHE A CA 1
ATOM 667 C C . PHE A 1 85 ? 175.398 236.784 155.566 1.00 135.34 85 PHE A C 1
ATOM 668 O O . PHE A 1 85 ? 176.357 237.286 154.972 1.00 135.34 85 PHE A O 1
ATOM 676 N N . LYS A 1 86 ? 174.312 236.303 154.957 1.00 142.15 86 LYS A N 1
ATOM 677 C CA . LYS A 1 86 ? 174.052 236.437 153.532 1.00 142.15 86 LYS A CA 1
ATOM 678 C C . LYS A 1 86 ? 172.628 236.953 153.339 1.00 142.15 86 LYS A C 1
ATOM 679 O O . LYS A 1 86 ? 171.718 236.626 154.108 1.00 142.15 86 LYS A O 1
ATOM 685 N N . LEU A 1 87 ? 172.444 237.757 152.295 1.00 142.79 87 LEU A N 1
ATOM 686 C CA . LEU A 1 87 ? 171.207 238.483 152.042 1.00 142.79 87 LEU A CA 1
ATOM 687 C C . LEU A 1 87 ? 170.355 237.773 150.992 1.00 142.79 87 LEU A C 1
ATOM 688 O O . LEU A 1 87 ? 170.867 237.283 149.982 1.00 142.79 87 LEU A O 1
ATOM 693 N N . ALA A 1 88 ? 169.035 237.774 151.225 1.00 150.42 88 ALA A N 1
ATOM 694 C CA . ALA A 1 88 ? 168.060 237.063 150.399 1.00 150.42 88 ALA A CA 1
ATOM 695 C C . ALA A 1 88 ? 166.853 237.938 150.082 1.00 150.42 88 ALA A C 1
ATOM 696 O O . ALA A 1 88 ? 166.521 238.874 150.811 1.00 150.42 88 ALA A O 1
ATOM 698 N N . ILE A 1 89 ? 166.166 237.581 149.000 1.00 158.36 89 ILE A N 1
ATOM 699 C CA . ILE A 1 89 ? 164.929 238.238 148.603 1.00 158.36 89 ILE A CA 1
ATOM 700 C C . ILE A 1 89 ? 163.852 237.179 148.397 1.00 158.36 89 ILE A C 1
ATOM 701 O O . ILE A 1 89 ? 164.132 236.082 147.899 1.00 158.36 89 ILE A O 1
ATOM 706 N N . ASP A 1 90 ? 162.622 237.507 148.789 1.00 161.97 90 ASP A N 1
ATOM 707 C CA . ASP A 1 90 ? 161.537 236.533 148.901 1.00 161.97 90 ASP A CA 1
ATOM 708 C C . ASP A 1 90 ? 160.843 236.252 147.568 1.00 161.97 90 ASP A C 1
ATOM 709 O O . ASP A 1 90 ? 159.616 236.252 147.476 1.00 161.97 90 ASP A O 1
ATOM 714 N N . ASN A 1 91 ? 161.622 235.973 146.530 1.00 165.27 91 ASN A N 1
ATOM 715 C CA . ASN A 1 91 ? 161.092 235.389 145.304 1.00 165.27 91 ASN A CA 1
ATOM 716 C C . ASN A 1 91 ? 162.238 234.747 144.538 1.00 165.27 91 ASN A C 1
ATOM 717 O O . ASN A 1 91 ? 163.102 235.449 143.998 1.00 165.27 91 ASN A O 1
ATOM 722 N N . PRO A 1 92 ? 162.264 233.417 144.462 1.00 163.97 92 PRO A N 1
ATOM 723 C CA . PRO A 1 92 ? 163.429 232.736 143.873 1.00 163.97 92 PRO A CA 1
ATOM 724 C C . PRO A 1 92 ? 163.640 233.027 142.398 1.00 163.97 92 PRO A C 1
ATOM 725 O O . PRO A 1 92 ? 164.790 233.049 141.943 1.00 163.97 92 PRO A O 1
ATOM 729 N N . GLU A 1 93 ? 162.569 233.240 141.630 1.00 165.39 93 GLU A N 1
ATOM 730 C CA . GLU A 1 93 ? 162.736 233.456 140.196 1.00 165.39 93 GLU A CA 1
ATOM 731 C C . GLU A 1 93 ? 163.498 234.744 139.914 1.00 165.39 93 GLU A C 1
ATOM 732 O O . GLU A 1 93 ? 164.324 234.794 138.995 1.00 165.39 93 GLU A O 1
ATOM 738 N N . LEU A 1 94 ? 163.234 235.801 140.686 1.00 164.34 94 LEU A N 1
ATOM 739 C CA . LEU A 1 94 ? 164.046 237.004 140.550 1.00 164.34 94 LEU A CA 1
ATOM 740 C C . LEU A 1 94 ? 165.497 236.725 140.915 1.00 164.34 94 LEU A C 1
ATOM 741 O O . LEU A 1 94 ? 166.414 237.228 140.257 1.00 164.34 94 LEU A O 1
ATOM 746 N N . MET A 1 95 ? 165.726 235.917 141.954 1.00 164.77 95 MET A N 1
ATOM 747 C CA . MET A 1 95 ? 167.092 235.539 142.304 1.00 164.77 95 MET A CA 1
ATOM 748 C C . MET A 1 95 ? 167.780 234.822 141.150 1.00 164.77 95 MET A C 1
ATOM 749 O O . MET A 1 95 ? 168.979 235.010 140.921 1.00 164.77 95 MET A O 1
ATOM 754 N N . GLU A 1 96 ? 167.039 233.997 140.408 1.00 164.14 96 GLU A N 1
ATOM 755 C CA . GLU A 1 96 ? 167.637 233.284 139.285 1.00 164.14 96 GLU A CA 1
ATOM 756 C C . GLU A 1 96 ? 168.181 234.232 138.225 1.00 164.14 96 GLU A C 1
ATOM 757 O O . GLU A 1 96 ? 169.060 233.838 137.450 1.00 164.14 96 GLU A O 1
ATOM 763 N N . SER A 1 97 ? 167.683 235.465 138.171 1.00 159.97 97 SER A N 1
ATOM 764 C CA . SER A 1 97 ? 168.252 236.460 137.276 1.00 159.97 97 SER A CA 1
ATOM 765 C C . SER A 1 97 ? 169.649 236.847 137.742 1.00 159.97 97 SER A C 1
ATOM 766 O O . SER A 1 97 ? 169.892 237.042 138.935 1.00 159.97 97 SER A O 1
ATOM 769 N N . ALA A 1 98 ? 170.573 236.959 136.785 1.00 158.26 98 ALA A N 1
ATOM 770 C CA . ALA A 1 98 ? 171.961 237.248 137.129 1.00 158.26 98 ALA A CA 1
ATOM 771 C C . ALA A 1 98 ? 172.111 238.642 137.722 1.00 158.26 98 ALA A C 1
ATOM 772 O O . ALA A 1 98 ? 172.943 238.857 138.611 1.00 158.26 98 ALA A O 1
ATOM 774 N N . ALA A 1 99 ? 171.324 239.605 137.235 1.00 156.69 99 ALA A N 1
ATOM 775 C CA . ALA A 1 99 ? 171.417 240.967 137.751 1.00 156.69 99 ALA A CA 1
ATOM 776 C C . ALA A 1 99 ? 171.049 241.027 139.226 1.00 156.69 99 ALA A C 1
ATOM 777 O O . ALA A 1 99 ? 171.719 241.704 140.014 1.00 156.69 99 ALA A O 1
ATOM 779 N N . VAL A 1 100 ? 169.987 240.323 139.621 1.00 152.86 100 VAL A N 1
ATOM 780 C CA . VAL A 1 100 ? 169.574 240.331 141.020 1.00 152.86 100 VAL A CA 1
ATOM 781 C C . VAL A 1 100 ? 170.633 239.676 141.896 1.00 152.86 100 VAL A C 1
ATOM 782 O O . VAL A 1 100 ? 170.947 240.171 142.983 1.00 152.86 100 VAL A O 1
ATOM 786 N N . LYS A 1 101 ? 171.196 238.555 141.444 1.00 152.89 101 LYS A N 1
ATOM 787 C CA . LYS A 1 101 ? 172.249 237.896 142.209 1.00 152.89 101 LYS A CA 1
ATOM 788 C C . LYS A 1 101 ? 173.459 238.808 142.377 1.00 152.89 101 LYS A C 1
ATOM 789 O O . LYS A 1 101 ? 174.030 238.914 143.472 1.00 152.89 101 LYS A O 1
ATOM 795 N N . GLN A 1 102 ? 173.875 239.465 141.293 1.00 149.13 102 GLN A N 1
ATOM 796 C CA . GLN A 1 102 ? 175.025 240.355 141.372 1.00 149.13 102 GLN A CA 1
ATOM 797 C C . GLN A 1 102 ? 174.743 241.529 142.296 1.00 149.13 102 GLN A C 1
ATOM 798 O O . GLN A 1 102 ? 175.614 241.944 143.066 1.00 149.13 102 GLN A O 1
ATOM 804 N N . TRP A 1 103 ? 173.526 242.072 142.242 1.00 143.30 103 TRP A N 1
ATOM 805 C CA . TRP A 1 103 ? 173.172 243.158 143.147 1.00 143.30 103 TRP A CA 1
ATOM 806 C C . TRP A 1 103 ? 173.176 242.687 144.594 1.00 143.30 103 TRP A C 1
ATOM 807 O O . TRP A 1 103 ? 173.581 243.433 145.491 1.00 143.30 103 TRP A O 1
ATOM 818 N N . LEU A 1 104 ? 172.710 241.462 144.845 1.00 144.26 104 LEU A N 1
ATOM 819 C CA . LEU A 1 104 ? 172.734 240.930 146.203 1.00 144.26 104 LEU A CA 1
ATOM 820 C C . LEU A 1 104 ? 174.161 240.783 146.711 1.00 144.26 104 LEU A C 1
ATOM 821 O O . LEU A 1 104 ? 174.455 241.128 147.859 1.00 144.26 104 LEU A O 1
ATOM 826 N N . TYR A 1 105 ? 175.064 240.276 145.872 1.00 137.67 105 TYR A N 1
ATOM 827 C CA . TYR A 1 105 ? 176.457 240.169 146.297 1.00 137.67 105 TYR A CA 1
ATOM 828 C C . TYR A 1 105 ? 177.067 241.548 146.521 1.00 137.67 105 TYR A C 1
ATOM 829 O O . TYR A 1 105 ? 177.859 241.747 147.452 1.00 137.67 105 TYR A O 1
ATOM 838 N N . LEU A 1 106 ? 176.711 242.512 145.672 1.00 139.30 106 LEU A N 1
ATOM 839 C CA . LEU A 1 106 ? 177.217 243.870 145.825 1.00 139.30 106 LEU A CA 1
ATOM 840 C C . LEU A 1 106 ? 176.748 244.493 147.133 1.00 139.30 106 LEU A C 1
ATOM 841 O O . LEU A 1 106 ? 177.538 245.124 147.846 1.00 139.30 106 LEU A O 1
ATOM 846 N N . VAL A 1 107 ? 175.466 244.333 147.461 1.00 135.24 107 VAL A N 1
ATOM 847 C CA . VAL A 1 107 ? 174.967 244.889 148.711 1.00 135.24 107 VAL A CA 1
ATOM 848 C C . VAL A 1 107 ? 175.557 244.135 149.891 1.00 135.24 107 VAL A C 1
ATOM 849 O O . VAL A 1 107 ? 175.784 244.721 150.952 1.00 135.24 107 VAL A O 1
ATOM 853 N N . THR A 1 108 ? 175.843 242.842 149.729 1.00 134.34 108 THR A N 1
ATOM 854 C CA . THR A 1 108 ? 176.553 242.109 150.770 1.00 134.34 108 THR A CA 1
ATOM 855 C C . THR A 1 108 ? 177.908 242.742 151.046 1.00 134.34 108 THR A C 1
ATOM 856 O O . THR A 1 108 ? 178.253 243.030 152.198 1.00 134.34 108 THR A O 1
ATOM 860 N N . GLN A 1 109 ? 178.685 242.975 149.988 1.00 131.79 109 GLN A N 1
ATOM 861 C CA . GLN A 1 109 ? 180.015 243.552 150.155 1.00 131.79 109 GLN A CA 1
ATOM 862 C C . GLN A 1 109 ? 179.936 244.943 150.772 1.00 131.79 109 GLN A C 1
ATOM 863 O O . GLN A 1 109 ? 180.705 245.276 151.682 1.00 131.79 109 GLN A O 1
ATOM 869 N N . ARG A 1 110 ? 179.007 245.770 150.289 1.00 131.78 110 ARG A N 1
ATOM 870 C CA . ARG A 1 110 ? 178.885 247.127 150.813 1.00 131.78 110 ARG A CA 1
ATOM 871 C C . ARG A 1 110 ? 178.462 247.123 152.275 1.00 131.78 110 ARG A C 1
ATOM 872 O O . ARG A 1 110 ? 179.045 247.839 153.098 1.00 131.78 110 ARG A O 1
ATOM 880 N N . MET A 1 111 ? 177.445 246.328 152.614 1.00 127.99 111 MET A N 1
ATOM 881 C CA . MET A 1 111 ? 177.021 246.175 154.000 1.00 127.99 111 MET A CA 1
ATOM 882 C C . MET A 1 111 ? 178.187 245.776 154.882 1.00 127.99 111 MET A C 1
ATOM 883 O O . MET A 1 111 ? 178.420 246.370 155.942 1.00 127.99 111 MET A O 1
ATOM 888 N N . GLN A 1 112 ? 178.921 244.750 154.462 1.00 130.19 112 GLN A N 1
ATOM 889 C CA . GLN A 1 112 ? 179.954 244.190 155.314 1.00 130.19 112 GLN A CA 1
ATOM 890 C C . GLN A 1 112 ? 181.098 245.175 155.492 1.00 130.19 112 GLN A C 1
ATOM 891 O O . GLN A 1 112 ? 181.607 245.349 156.603 1.00 130.19 112 GLN A O 1
ATOM 897 N N . SER A 1 113 ? 181.484 245.867 154.420 1.00 126.70 113 SER A N 1
ATOM 898 C CA . SER A 1 113 ? 182.541 246.866 154.524 1.00 126.70 113 SER A CA 1
ATOM 899 C C . SER A 1 113 ? 182.117 248.035 155.405 1.00 126.70 113 SER A C 1
ATOM 900 O O . SER A 1 113 ? 182.908 248.538 156.212 1.00 126.70 113 SER A O 1
ATOM 903 N N . VAL A 1 114 ? 180.871 248.491 155.262 1.00 123.60 114 VAL A N 1
ATOM 904 C CA . VAL A 1 114 ? 180.418 249.634 156.049 1.00 123.60 114 VAL A CA 1
ATOM 905 C C . VAL A 1 114 ? 180.355 249.274 157.525 1.00 123.60 114 VAL A C 1
ATOM 906 O O . VAL A 1 114 ? 180.826 250.030 158.384 1.00 123.60 114 VAL A O 1
ATOM 910 N N . MET A 1 115 ? 179.781 248.115 157.847 1.00 121.34 115 MET A N 1
ATOM 911 C CA . MET A 1 115 ? 179.744 247.680 159.239 1.00 121.34 115 MET A CA 1
ATOM 912 C C . MET A 1 115 ? 181.146 247.399 159.763 1.00 121.34 115 MET A C 1
ATOM 913 O O . MET A 1 115 ? 181.399 247.508 160.967 1.00 121.34 115 MET A O 1
ATOM 918 N N . SER A 1 116 ? 182.067 247.032 158.871 1.00 127.20 116 SER A N 1
ATOM 919 C CA . SER A 1 116 ? 183.468 246.910 159.249 1.00 127.20 116 SER A CA 1
ATOM 920 C C . SER A 1 116 ? 184.039 248.252 159.677 1.00 127.20 116 SER A C 1
ATOM 921 O O . SER A 1 116 ? 184.705 248.353 160.713 1.00 127.20 116 SER A O 1
ATOM 924 N N . LYS A 1 117 ? 183.784 249.296 158.888 1.00 126.10 117 LYS A N 1
ATOM 925 C CA . LYS A 1 117 ? 184.331 250.610 159.200 1.00 126.10 117 LYS A CA 1
ATOM 926 C C . LYS A 1 117 ? 183.729 251.171 160.481 1.00 126.10 117 LYS A C 1
ATOM 927 O O . LYS A 1 117 ? 184.388 251.932 161.197 1.00 126.10 117 LYS A O 1
ATOM 933 N N . SER A 1 118 ? 182.495 250.792 160.795 1.00 123.40 118 SER A N 1
ATOM 934 C CA . SER A 1 118 ? 181.822 251.313 161.970 1.00 123.40 118 SER A CA 1
ATOM 935 C C . SER A 1 118 ? 182.328 250.625 163.235 1.00 123.40 118 SER A C 1
ATOM 936 O O . SER A 1 118 ? 183.051 249.627 163.194 1.00 123.40 118 SER A O 1
ATOM 939 N N . ASN A 1 119 ? 181.936 251.187 164.376 1.00 118.02 119 ASN A N 1
ATOM 940 C CA . ASN A 1 119 ? 182.209 250.601 165.678 1.00 118.02 119 ASN A CA 1
ATOM 941 C C . ASN A 1 119 ? 181.083 249.697 166.144 1.00 118.02 119 ASN A C 1
ATOM 942 O O . ASN A 1 119 ? 180.917 249.492 167.351 1.00 118.02 119 ASN A O 1
ATOM 947 N N . LEU A 1 120 ? 180.304 249.155 165.212 1.00 112.80 120 LEU A N 1
ATOM 948 C CA . LEU A 1 120 ? 179.143 248.370 165.599 1.00 112.80 120 LEU A CA 1
ATOM 949 C C . LEU A 1 120 ? 179.559 247.100 166.329 1.00 112.80 120 LEU A C 1
ATOM 950 O O . LEU A 1 120 ? 178.888 246.678 167.273 1.00 112.80 120 LEU A O 1
ATOM 955 N N . TYR A 1 121 ? 180.692 246.508 165.949 1.00 119.04 121 TYR A N 1
ATOM 956 C CA . TYR A 1 121 ? 181.111 245.261 166.580 1.00 119.04 121 TYR A CA 1
ATOM 957 C C . TYR A 1 121 ? 181.435 245.454 168.057 1.00 119.04 121 TYR A C 1
ATOM 958 O O . TYR A 1 121 ? 181.175 244.559 168.870 1.00 119.04 121 TYR A O 1
ATOM 967 N N . ASN A 1 122 ? 181.987 246.610 168.427 1.00 119.44 122 ASN A N 1
ATOM 968 C CA . ASN A 1 122 ? 182.251 246.890 169.836 1.00 119.44 122 ASN A CA 1
ATOM 969 C C . ASN A 1 122 ? 180.963 246.858 170.643 1.00 119.44 122 ASN A C 1
ATOM 970 O O . ASN A 1 122 ? 180.890 246.243 171.717 1.00 119.44 122 ASN A O 1
ATOM 975 N N . GLN A 1 123 ? 179.929 247.524 170.139 1.00 114.85 123 GLN A N 1
ATOM 976 C CA . GLN A 1 123 ? 178.678 247.560 170.870 1.00 114.85 123 GLN A CA 1
ATOM 977 C C . GLN A 1 123 ? 177.939 246.236 170.797 1.00 114.85 123 GLN A C 1
ATOM 978 O O . GLN A 1 123 ? 177.173 245.931 171.708 1.00 114.85 123 GLN A O 1
ATOM 984 N N . LEU A 1 124 ? 178.165 245.430 169.758 1.00 113.54 124 LEU A N 1
ATOM 985 C CA . LEU A 1 124 ? 177.678 244.053 169.795 1.00 113.54 124 LEU A CA 1
ATOM 986 C C . LEU A 1 124 ? 178.348 243.259 170.908 1.00 113.54 124 LEU A C 1
ATOM 987 O O . LEU A 1 124 ? 177.688 242.481 171.603 1.00 113.54 124 LEU A O 1
ATOM 992 N N . HIS A 1 125 ? 179.655 243.442 171.089 1.00 114.86 125 HIS A N 1
ATOM 993 C CA . HIS A 1 125 ? 180.346 242.823 172.216 1.00 114.86 125 HIS A CA 1
ATOM 994 C C . HIS A 1 125 ? 179.706 243.227 173.536 1.00 114.86 125 HIS A C 1
ATOM 995 O O . HIS A 1 125 ? 179.376 242.378 174.374 1.00 114.86 125 HIS A O 1
ATOM 1002 N N . GLN A 1 126 ? 179.528 244.531 173.734 1.00 111.75 126 GLN A N 1
ATOM 1003 C CA . GLN A 1 126 ? 178.947 245.010 174.984 1.00 111.75 126 GLN A CA 1
ATOM 1004 C C . GLN A 1 126 ? 177.525 244.493 175.164 1.00 111.75 126 GLN A C 1
ATOM 1005 O O . GLN A 1 126 ? 177.132 244.107 176.273 1.00 111.75 126 GLN A O 1
ATOM 1011 N N . LEU A 1 127 ? 176.745 244.479 174.084 1.00 108.31 127 LEU A N 1
ATOM 1012 C CA . LEU A 1 127 ? 175.378 243.983 174.139 1.00 108.31 127 LEU A CA 1
ATOM 1013 C C . LEU A 1 127 ? 175.344 242.524 174.553 1.00 108.31 127 LEU A C 1
ATOM 1014 O O . LEU A 1 127 ? 174.551 242.132 175.411 1.00 108.31 127 LEU A O 1
ATOM 1019 N N . TYR A 1 128 ? 176.203 241.701 173.954 1.00 110.15 128 TYR A N 1
ATOM 1020 C CA . TYR A 1 128 ? 176.219 240.287 174.306 1.00 110.15 128 TYR A CA 1
ATOM 1021 C C . TYR A 1 128 ? 176.642 240.087 175.752 1.00 110.15 128 TYR A C 1
ATOM 1022 O O . TYR A 1 128 ? 176.043 239.282 176.474 1.00 110.15 128 TYR A O 1
ATOM 1031 N N . GLY A 1 129 ? 177.666 240.814 176.196 1.00 104.43 129 GLY A N 1
ATOM 1032 C CA . GLY A 1 129 ? 178.102 240.670 177.575 1.00 104.43 129 GLY A CA 1
ATOM 1033 C C . GLY A 1 129 ? 177.013 241.036 178.563 1.00 104.43 129 GLY A C 1
ATOM 1034 O O . GLY A 1 129 ? 176.707 240.275 179.487 1.00 104.43 129 GLY A O 1
ATOM 1035 N N . GLU A 1 130 ? 176.381 242.190 178.357 1.00 103.56 130 GLU A N 1
ATOM 1036 C CA . GLU A 1 130 ? 175.358 242.630 179.294 1.00 103.56 130 GLU A CA 1
ATOM 1037 C C . GLU A 1 130 ? 174.085 241.805 179.179 1.00 103.56 130 GLU A C 1
ATOM 1038 O O . GLU A 1 130 ? 173.347 241.685 180.158 1.00 103.56 130 GLU A O 1
ATOM 1044 N N . LEU A 1 131 ? 173.805 241.234 178.007 1.00 97.62 131 LEU A N 1
ATOM 1045 C CA . LEU A 1 131 ? 172.645 240.365 177.875 1.00 97.62 131 LEU A CA 1
ATOM 1046 C C . LEU A 1 131 ? 172.871 239.044 178.589 1.00 97.62 131 LEU A C 1
ATOM 1047 O O . LEU A 1 131 ? 171.965 238.525 179.249 1.00 97.62 131 LEU A O 1
ATOM 1052 N N . GLY A 1 132 ? 174.071 238.482 178.466 1.00 98.93 132 GLY A N 1
ATOM 1053 C CA . GLY A 1 132 ? 174.382 237.282 179.220 1.00 98.93 132 GLY A CA 1
ATOM 1054 C C . GLY A 1 132 ? 174.367 237.524 180.715 1.00 98.93 132 GLY A C 1
ATOM 1055 O O . GLY A 1 132 ? 173.932 236.670 181.489 1.00 98.93 132 GLY A O 1
ATOM 1056 N N . THR A 1 133 ? 174.832 238.697 181.142 1.00 99.80 133 THR A N 1
ATOM 1057 C CA . THR A 1 133 ? 174.904 238.972 182.571 1.00 99.80 133 THR A CA 1
ATOM 1058 C C . THR A 1 133 ? 173.533 239.307 183.152 1.00 99.80 133 THR A C 1
ATOM 1059 O O . THR A 1 133 ? 173.025 238.594 184.022 1.00 99.80 133 THR A O 1
ATOM 1063 N N . PHE A 1 134 ? 172.914 240.384 182.676 1.00 96.40 134 PHE A N 1
ATOM 1064 C CA . PHE A 1 134 ? 171.696 240.908 183.279 1.00 96.40 134 PHE A CA 1
ATOM 1065 C C . PHE A 1 134 ? 170.420 240.396 182.628 1.00 96.40 134 PHE A C 1
ATOM 1066 O O . PHE A 1 134 ? 169.339 240.608 183.185 1.00 96.40 134 PHE A O 1
ATOM 1074 N N . GLY A 1 135 ? 170.506 239.744 181.473 1.00 102.53 135 GLY A N 1
ATOM 1075 C CA . GLY A 1 135 ? 169.330 239.198 180.831 1.00 102.53 135 GLY A CA 1
ATOM 1076 C C . GLY A 1 135 ? 168.579 240.141 179.917 1.00 102.53 135 GLY A C 1
ATOM 1077 O O . GLY A 1 135 ? 167.583 239.724 179.313 1.00 102.53 135 GLY A O 1
ATOM 1078 N N . THR A 1 136 ? 169.014 241.393 179.789 1.00 103.17 136 THR A N 1
ATOM 1079 C CA . THR A 1 136 ? 168.348 242.344 178.908 1.00 103.17 136 THR A CA 1
ATOM 1080 C C . THR A 1 136 ? 169.318 243.464 178.570 1.00 103.17 136 THR A C 1
ATOM 1081 O O . THR A 1 136 ? 169.925 244.047 179.472 1.00 103.17 136 THR A O 1
ATOM 1085 N N . SER A 1 137 ? 169.457 243.767 177.282 1.00 107.33 137 SER A N 1
ATOM 1086 C CA . SER A 1 137 ? 170.389 244.796 176.847 1.00 107.33 137 SER A CA 1
ATOM 1087 C C . SER A 1 137 ? 169.896 245.407 175.546 1.00 107.33 137 SER A C 1
ATOM 1088 O O . SER A 1 137 ? 169.058 244.833 174.846 1.00 107.33 137 SER A O 1
ATOM 1091 N N . CYS A 1 138 ? 170.429 246.583 175.227 1.00 110.62 138 CYS A N 1
ATOM 1092 C CA . CYS A 1 138 ? 169.991 247.295 174.036 1.00 110.62 138 CYS A CA 1
ATOM 1093 C C . CYS A 1 138 ? 171.068 248.258 173.568 1.00 110.62 138 CYS A C 1
ATOM 1094 O O . CYS A 1 138 ? 171.828 248.802 174.371 1.00 110.62 138 CYS A O 1
ATOM 1097 N N . ILE A 1 139 ? 171.126 248.448 172.247 1.00 112.15 139 ILE A N 1
ATOM 1098 C CA . ILE A 1 139 ? 171.944 249.476 171.616 1.00 112.15 139 ILE A CA 1
ATOM 1099 C C . ILE A 1 139 ? 171.123 250.130 170.512 1.00 112.15 139 ILE A C 1
ATOM 1100 O O . ILE A 1 139 ? 170.136 249.574 170.028 1.00 112.15 139 ILE A O 1
ATOM 1105 N N . LEU A 1 140 ? 171.545 251.327 170.115 1.00 115.44 140 LEU A N 1
ATOM 1106 C CA . LEU A 1 140 ? 170.876 252.095 169.076 1.00 115.44 140 LEU A CA 1
ATOM 1107 C C . LEU A 1 140 ? 171.824 252.340 167.910 1.00 115.44 140 LEU A C 1
ATOM 1108 O O . LEU A 1 140 ? 173.040 252.454 168.085 1.00 115.44 140 LEU A O 1
ATOM 1113 N N . ILE A 1 141 ? 171.249 252.431 166.713 1.00 117.72 141 ILE A N 1
ATOM 1114 C CA . ILE A 1 141 ? 171.997 252.681 165.486 1.00 117.72 141 ILE A CA 1
ATOM 1115 C C . ILE A 1 141 ? 171.446 253.939 164.832 1.00 117.72 141 ILE A C 1
ATOM 1116 O O . ILE A 1 141 ? 170.236 254.042 164.601 1.00 117.72 141 ILE A O 1
ATOM 1121 N N . VAL A 1 142 ? 172.329 254.893 164.529 1.00 119.56 142 VAL A N 1
ATOM 1122 C CA . VAL A 1 142 ? 171.925 256.174 163.965 1.00 119.56 142 VAL A CA 1
ATOM 1123 C C . VAL A 1 142 ? 172.861 256.567 162.829 1.00 119.56 142 VAL A C 1
ATOM 1124 O O . VAL A 1 142 ? 173.960 256.029 162.677 1.00 119.56 142 VAL A O 1
ATOM 1128 N N . GLU A 1 143 ? 172.365 257.436 161.956 1.00 126.60 143 GLU A N 1
ATOM 1129 C CA . GLU A 1 143 ? 173.194 257.785 160.789 1.00 126.60 143 GLU A CA 1
ATOM 1130 C C . GLU A 1 143 ? 174.413 258.512 161.325 1.00 126.60 143 GLU A C 1
ATOM 1131 O O . GLU A 1 143 ? 174.420 258.830 162.517 1.00 126.60 143 GLU A O 1
ATOM 1137 N N . ASP A 1 144 ? 175.395 258.776 160.477 1.00 125.19 144 ASP A N 1
ATOM 1138 C CA . ASP A 1 144 ? 176.542 259.585 160.950 1.00 125.19 144 ASP A CA 1
ATOM 1139 C C . ASP A 1 144 ? 177.303 260.077 159.727 1.00 125.19 144 ASP A C 1
ATOM 1140 O O . ASP A 1 144 ? 177.054 259.555 158.632 1.00 125.19 144 ASP A O 1
ATOM 1145 N N . LYS A 1 145 ? 178.183 261.050 159.918 1.00 124.53 145 LYS A N 1
ATOM 1146 C CA . LYS A 1 145 ? 178.916 261.623 158.772 1.00 124.53 145 LYS A CA 1
ATOM 1147 C C . LYS A 1 145 ? 180.235 260.874 158.615 1.00 124.53 145 LYS A C 1
ATOM 1148 O O . LYS A 1 145 ? 180.448 260.262 157.563 1.00 124.53 145 LYS A O 1
ATOM 1154 N N . GLU A 1 146 ? 181.064 260.899 159.647 1.00 131.91 146 GLU A N 1
ATOM 1155 C CA . GLU A 1 146 ? 182.397 260.262 159.557 1.00 131.91 146 GLU A CA 1
ATOM 1156 C C . GLU A 1 146 ? 182.217 258.769 159.293 1.00 131.91 146 GLU A C 1
ATOM 1157 O O . GLU A 1 146 ? 183.220 258.103 158.983 1.00 131.91 146 GLU A O 1
ATOM 1163 N N . ASP A 1 147 ? 180.995 258.265 159.448 1.00 127.72 147 ASP A N 1
ATOM 1164 C CA . ASP A 1 147 ? 180.723 256.835 159.150 1.00 127.72 147 ASP A CA 1
ATOM 1165 C C . ASP A 1 147 ? 179.223 256.673 158.949 1.00 127.72 147 ASP A C 1
ATOM 1166 O O . ASP A 1 147 ? 178.467 257.418 159.579 1.00 127.72 147 ASP A O 1
ATOM 1171 N N . VAL A 1 148 ? 178.811 255.735 158.107 1.00 124.15 148 VAL A N 1
ATOM 1172 C CA . VAL A 1 148 ? 177.358 255.669 157.821 1.00 124.15 148 VAL A CA 1
ATOM 1173 C C . VAL A 1 148 ? 176.621 255.294 159.097 1.00 124.15 148 VAL A C 1
ATOM 1174 O O . VAL A 1 148 ? 175.837 256.126 159.581 1.00 124.15 148 VAL A O 1
ATOM 1178 N N . ILE A 1 149 ? 176.896 254.118 159.652 1.00 119.12 149 ILE A N 1
ATOM 1179 C CA . ILE A 1 149 ? 176.090 253.663 160.820 1.00 119.12 149 ILE A CA 1
ATOM 1180 C C . ILE A 1 149 ? 176.878 253.855 162.104 1.00 119.12 149 ILE A C 1
ATOM 1181 O O . ILE A 1 149 ? 178.013 253.370 162.171 1.00 119.12 149 ILE A O 1
ATOM 1186 N N . ARG A 1 150 ? 176.275 254.513 163.091 1.00 117.65 150 ARG A N 1
ATOM 1187 C CA . ARG A 1 150 ? 176.983 254.618 164.396 1.00 117.65 150 ARG A CA 1
ATOM 1188 C C . ARG A 1 150 ? 176.182 253.833 165.438 1.00 117.65 150 ARG A C 1
ATOM 1189 O O . ARG A 1 150 ? 174.957 253.699 165.250 1.00 117.65 150 ARG A O 1
ATOM 1197 N N . ALA A 1 151 ? 176.838 253.335 166.490 1.00 116.00 151 ALA A N 1
ATOM 1198 C CA . ALA A 1 151 ? 176.138 252.502 167.455 1.00 116.00 151 ALA A CA 1
ATOM 1199 C C . ALA A 1 151 ? 176.135 253.197 168.809 1.00 116.00 151 ALA A C 1
ATOM 1200 O O . ALA A 1 151 ? 177.197 253.420 169.399 1.00 116.00 151 ALA A O 1
ATOM 1202 N N . ILE A 1 152 ? 174.946 253.532 169.297 1.00 113.51 152 ILE A N 1
ATOM 1203 C CA . ILE A 1 152 ? 174.787 254.208 170.580 1.00 113.51 152 ILE A CA 1
ATOM 1204 C C . ILE A 1 152 ? 174.724 253.140 171.668 1.00 113.51 152 ILE A C 1
ATOM 1205 O O . ILE A 1 152 ? 173.817 252.294 171.634 1.00 113.51 152 ILE A O 1
ATOM 1210 N N . PRO A 1 153 ? 175.660 253.119 172.611 1.00 111.57 153 PRO A N 1
ATOM 1211 C CA . PRO A 1 153 ? 175.606 252.140 173.696 1.00 111.57 153 PRO A CA 1
ATOM 1212 C C . PRO A 1 153 ? 174.929 252.676 174.945 1.00 111.57 153 PRO A C 1
ATOM 1213 O O . PRO A 1 153 ? 175.081 253.837 175.328 1.00 111.57 153 PRO A O 1
ATOM 1217 N N . MET A 1 154 ? 174.159 251.797 175.582 1.00 113.88 154 MET A N 1
ATOM 1218 C CA . MET A 1 154 ? 173.611 252.061 176.903 1.00 113.88 154 MET A CA 1
ATOM 1219 C C . MET A 1 154 ? 173.758 250.814 177.760 1.00 113.88 154 MET A C 1
ATOM 1220 O O . MET A 1 154 ? 173.647 249.688 177.269 1.00 113.88 154 MET A O 1
ATOM 1225 N N . THR A 1 155 ? 174.013 251.025 179.044 1.00 106.21 155 THR A N 1
ATOM 1226 C CA . THR A 1 155 ? 174.159 249.940 179.998 1.00 106.21 155 THR A CA 1
ATOM 1227 C C . THR A 1 155 ? 172.870 249.757 180.785 1.00 106.21 155 THR A C 1
ATOM 1228 O O . THR A 1 155 ? 171.989 250.620 180.787 1.00 106.21 155 THR A O 1
ATOM 1232 N N . VAL A 1 156 ? 172.771 248.611 181.460 1.00 103.43 156 VAL A N 1
ATOM 1233 C CA . VAL A 1 156 ? 171.561 248.292 182.206 1.00 103.43 156 VAL A CA 1
ATOM 1234 C C . VAL A 1 156 ? 171.388 249.287 183.341 1.00 103.43 156 VAL A C 1
ATOM 1235 O O . VAL A 1 156 ? 172.338 249.602 184.068 1.00 103.43 156 VAL A O 1
ATOM 1239 N N . GLY A 1 157 ? 170.168 249.804 183.487 1.00 105.64 157 GLY A N 1
ATOM 1240 C CA . GLY A 1 157 ? 169.826 250.756 184.519 1.00 105.64 157 GLY A CA 1
ATOM 1241 C C . GLY A 1 157 ? 169.603 252.161 184.003 1.00 105.64 157 GLY A C 1
ATOM 1242 O O . GLY A 1 157 ? 168.806 252.906 184.585 1.00 105.64 157 GLY A O 1
ATOM 1243 N N . THR A 1 158 ? 170.280 252.539 182.926 1.00 103.16 158 THR A N 1
ATOM 1244 C CA . THR A 1 158 ? 170.141 253.876 182.369 1.00 103.16 158 THR A CA 1
ATOM 1245 C C . THR A 1 158 ? 169.085 253.966 181.282 1.00 103.16 158 THR A C 1
ATOM 1246 O O . THR A 1 158 ? 168.895 255.047 180.719 1.00 103.16 158 THR A O 1
ATOM 1250 N N . TYR A 1 159 ? 168.401 252.873 180.967 1.00 105.23 159 TYR A N 1
ATOM 1251 C CA . TYR A 1 159 ? 167.374 252.885 179.941 1.00 105.23 159 TYR A CA 1
ATOM 1252 C C . TYR A 1 159 ? 166.139 252.155 180.441 1.00 105.23 159 TYR A C 1
ATOM 1253 O O . TYR A 1 159 ? 166.201 251.345 181.367 1.00 105.23 159 TYR A O 1
ATOM 1262 N N . TYR A 1 160 ? 165.010 252.456 179.809 1.00 105.27 160 TYR A N 1
ATOM 1263 C CA . TYR A 1 160 ? 163.741 251.822 180.120 1.00 105.27 160 TYR A CA 1
ATOM 1264 C C . TYR A 1 160 ? 163.138 251.264 178.842 1.00 105.27 160 TYR A C 1
ATOM 1265 O O . TYR A 1 160 ? 163.350 251.803 177.753 1.00 105.27 160 TYR A O 1
ATOM 1274 N N . LEU A 1 161 ? 162.384 250.177 178.979 1.00 103.48 161 LEU A N 1
ATOM 1275 C CA . LEU A 1 161 ? 161.858 249.460 177.829 1.00 103.48 161 LEU A CA 1
ATOM 1276 C C . LEU A 1 161 ? 160.361 249.242 177.969 1.00 103.48 161 LEU A C 1
ATOM 1277 O O . LEU A 1 161 ? 159.820 249.195 179.076 1.00 103.48 161 LEU A O 1
ATOM 1282 N N . ALA A 1 162 ? 159.700 249.109 176.822 1.00 110.14 162 ALA A N 1
ATOM 1283 C CA . ALA A 1 162 ? 158.312 248.685 176.751 1.00 110.14 162 ALA A CA 1
ATOM 1284 C C . ALA A 1 162 ? 158.141 247.863 175.485 1.00 110.14 162 ALA A C 1
ATOM 1285 O O . ALA A 1 162 ? 158.863 248.059 174.504 1.00 110.14 162 ALA A O 1
ATOM 1287 N N . THR A 1 163 ? 157.185 246.942 175.507 1.00 116.93 163 THR A N 1
ATOM 1288 C CA . THR A 1 163 ? 156.997 246.012 174.406 1.00 116.93 163 THR A CA 1
ATOM 1289 C C . THR A 1 163 ? 155.684 246.284 173.683 1.00 116.93 163 THR A C 1
ATOM 1290 O O . THR A 1 163 ? 154.696 246.720 174.283 1.00 116.93 163 THR A O 1
ATOM 1294 N N . SER A 1 164 ? 155.701 246.058 172.374 1.00 118.95 164 SER A N 1
ATOM 1295 C CA . SER A 1 164 ? 154.523 246.245 171.547 1.00 118.95 164 SER A CA 1
ATOM 1296 C C . SER A 1 164 ? 153.587 245.053 171.701 1.00 118.95 164 SER A C 1
ATOM 1297 O O . SER A 1 164 ? 153.902 244.060 172.361 1.00 118.95 164 SER A O 1
ATOM 1300 N N . SER A 1 165 ? 152.414 245.151 171.075 1.00 117.16 165 SER A N 1
ATOM 1301 C CA . SER A 1 165 ? 151.479 244.035 171.090 1.00 117.16 165 SER A CA 1
ATOM 1302 C C . SER A 1 165 ? 152.049 242.811 170.392 1.00 117.16 165 SER A C 1
ATOM 1303 O O . SER A 1 165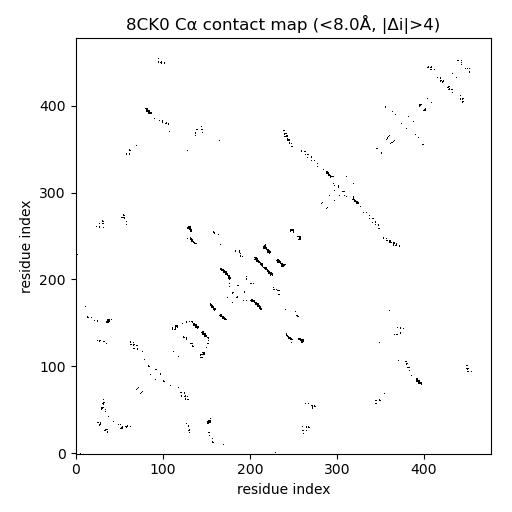 ? 151.587 241.694 170.645 1.00 117.16 165 SER A O 1
ATOM 1306 N N . ARG A 1 166 ? 153.040 242.996 169.524 1.00 115.19 166 ARG A N 1
ATOM 1307 C CA . ARG A 1 166 ? 153.687 241.884 168.844 1.00 115.19 166 ARG A CA 1
ATOM 1308 C C . ARG A 1 166 ? 154.653 241.122 169.737 1.00 115.19 166 ARG A C 1
ATOM 1309 O O . ARG A 1 166 ? 155.093 240.033 169.356 1.00 115.19 166 ARG A O 1
ATOM 1317 N N . GLY A 1 167 ? 154.991 241.658 170.905 1.00 117.85 167 GLY A N 1
ATOM 1318 C CA . GLY A 1 167 ? 156.008 241.072 171.745 1.00 117.85 167 GLY A CA 1
ATOM 1319 C C . GLY A 1 167 ? 157.396 241.630 171.532 1.00 117.85 167 GLY A C 1
ATOM 1320 O O . GLY A 1 167 ? 158.272 241.410 172.377 1.00 117.85 167 GLY A O 1
ATOM 1321 N N . MET A 1 168 ? 157.624 242.345 170.435 1.00 118.96 168 MET A N 1
ATOM 1322 C CA . MET A 1 168 ? 158.903 242.992 170.197 1.00 118.96 168 MET A CA 1
ATOM 1323 C C . MET A 1 168 ? 159.021 244.256 171.038 1.00 118.96 168 MET A C 1
ATOM 1324 O O . MET A 1 168 ? 158.023 244.884 171.400 1.00 118.96 168 MET A O 1
ATOM 1329 N N . VAL A 1 169 ? 160.260 244.626 171.352 1.00 111.18 169 VAL A N 1
ATOM 1330 C CA . VAL A 1 169 ? 160.504 245.858 172.090 1.00 111.18 169 VAL A CA 1
ATOM 1331 C C . VAL A 1 169 ? 160.375 247.041 171.143 1.00 111.18 169 VAL A C 1
ATOM 1332 O O . VAL A 1 169 ? 161.037 247.094 170.099 1.00 111.18 169 VAL A O 1
ATOM 1336 N N . ASP A 1 170 ? 159.523 248.001 171.502 1.00 115.55 170 ASP A N 1
ATOM 1337 C CA . ASP A 1 170 ? 159.218 249.115 170.617 1.00 115.55 170 ASP A CA 1
ATOM 1338 C C . ASP A 1 170 ? 159.404 250.490 171.237 1.00 115.55 170 ASP A C 1
ATOM 1339 O O . ASP A 1 170 ? 159.595 251.454 170.488 1.00 115.55 170 ASP A O 1
ATOM 1344 N N . THR A 1 171 ? 159.349 250.623 172.558 1.00 113.55 171 THR A N 1
ATOM 1345 C CA . THR A 1 171 ? 159.498 251.915 173.213 1.00 113.55 171 THR A CA 1
ATOM 1346 C C . THR A 1 171 ? 160.774 251.912 174.036 1.00 113.55 171 THR A C 1
ATOM 1347 O O . THR A 1 171 ? 161.016 250.979 174.807 1.00 113.55 171 THR A O 1
ATOM 1351 N N . ILE A 1 172 ? 161.585 252.952 173.873 1.00 109.35 172 ILE A N 1
ATOM 1352 C CA . ILE A 1 172 ? 162.876 253.049 174.538 1.00 109.35 172 ILE A CA 1
ATOM 1353 C C . ILE A 1 172 ? 163.000 254.430 175.163 1.00 109.35 172 ILE A C 1
ATOM 1354 O O . ILE A 1 172 ? 162.863 255.443 174.470 1.00 109.35 172 ILE A O 1
ATOM 1359 N N . TYR A 1 173 ? 163.256 254.468 176.465 1.00 110.04 173 TYR A N 1
ATOM 1360 C CA . TYR A 1 173 ? 163.580 255.692 177.180 1.00 110.04 173 TYR A CA 1
ATOM 1361 C C . TYR A 1 173 ? 164.940 255.521 177.834 1.00 110.04 173 TYR A C 1
ATOM 1362 O O . TYR A 1 173 ? 165.296 254.417 178.251 1.00 110.04 173 TYR A O 1
ATOM 1371 N N . ARG A 1 174 ? 165.699 256.609 177.923 1.00 112.94 174 ARG A N 1
ATOM 1372 C CA . ARG A 1 174 ? 166.998 256.546 178.573 1.00 112.94 174 ARG A CA 1
ATOM 1373 C C . ARG A 1 174 ? 167.388 257.924 179.081 1.00 112.94 174 ARG A C 1
ATOM 1374 O O . ARG A 1 174 ? 166.957 258.947 178.544 1.00 112.94 174 ARG A O 1
ATOM 1382 N N . GLU A 1 175 ? 168.204 257.935 180.129 1.00 118.26 175 GLU A N 1
ATOM 1383 C CA . GLU A 1 175 ? 168.782 259.155 180.672 1.00 118.26 175 GLU A CA 1
ATOM 1384 C C . GLU A 1 175 ? 170.282 259.136 180.426 1.00 118.26 175 GLU A C 1
ATOM 1385 O O . GLU A 1 175 ? 170.969 258.196 180.838 1.00 118.26 175 GLU A O 1
ATOM 1391 N N . MET A 1 176 ? 170.784 260.166 179.759 1.00 120.73 176 MET A N 1
ATOM 1392 C CA . MET A 1 176 ? 172.204 260.288 179.473 1.00 120.73 176 MET A CA 1
ATOM 1393 C C . MET A 1 176 ? 172.697 261.637 179.965 1.00 120.73 176 MET A C 1
ATOM 1394 O O . MET A 1 176 ? 172.011 262.650 179.815 1.00 120.73 176 MET A O 1
ATOM 1399 N N . ARG A 1 177 ? 173.886 261.646 180.552 1.00 121.23 177 ARG A N 1
ATOM 1400 C CA . ARG A 1 177 ? 174.504 262.866 181.049 1.00 121.23 177 ARG A CA 1
ATOM 1401 C C . ARG A 1 177 ? 175.541 263.327 180.034 1.00 121.23 177 ARG A C 1
ATOM 1402 O O . ARG A 1 177 ? 176.520 262.618 179.778 1.00 121.23 177 ARG A O 1
ATOM 1410 N N . LYS A 1 178 ? 175.323 264.507 179.460 1.00 122.99 178 LYS A N 1
ATOM 1411 C CA . LYS A 1 178 ? 176.190 265.050 178.427 1.00 122.99 178 LYS A CA 1
ATOM 1412 C C . LYS A 1 178 ? 176.670 266.433 178.834 1.00 122.99 178 LYS A C 1
ATOM 1413 O O . LYS A 1 178 ? 176.016 267.132 179.612 1.00 122.99 178 LYS A O 1
ATOM 1419 N N . THR A 1 179 ? 177.821 266.820 178.301 1.00 127.07 179 THR A N 1
ATOM 1420 C CA . THR A 1 179 ? 178.408 268.115 178.599 1.00 127.07 179 THR A CA 1
ATOM 1421 C C . THR A 1 179 ? 177.900 269.174 177.629 1.00 127.07 179 THR A C 1
ATOM 1422 O O . THR A 1 179 ? 177.362 268.870 176.563 1.00 127.07 179 THR A O 1
ATOM 1426 N N . VAL A 1 180 ? 178.096 270.436 178.015 1.00 128.80 180 VAL A N 1
ATOM 1427 C CA . VAL A 1 180 ? 177.613 271.551 177.205 1.00 128.80 180 VAL A CA 1
ATOM 1428 C C . VAL A 1 180 ? 178.229 271.505 175.814 1.00 128.80 180 VAL A C 1
ATOM 1429 O O . VAL A 1 180 ? 177.547 271.737 174.807 1.00 128.80 180 VAL A O 1
ATOM 1433 N N . ARG A 1 181 ? 179.524 271.194 175.734 1.00 125.23 181 ARG A N 1
ATOM 1434 C CA . ARG A 1 181 ? 180.180 271.124 174.435 1.00 125.23 181 ARG A CA 1
ATOM 1435 C C . ARG A 1 181 ? 179.543 270.055 173.559 1.00 125.23 181 ARG A C 1
ATOM 1436 O O . ARG A 1 181 ? 179.328 270.273 172.363 1.00 125.23 181 ARG A O 1
ATOM 1444 N N . GLN A 1 182 ? 179.214 268.901 174.141 1.00 123.71 182 GLN A N 1
ATOM 1445 C CA . GLN A 1 182 ? 178.532 267.863 173.375 1.00 123.71 182 GLN A CA 1
ATOM 1446 C C . GLN A 1 182 ? 177.161 268.334 172.905 1.00 123.71 182 GLN A C 1
ATOM 1447 O O . GLN A 1 182 ? 176.741 268.029 171.780 1.00 123.71 182 GLN A O 1
ATOM 1453 N N . LEU A 1 183 ? 176.444 269.067 173.757 1.00 122.09 183 LEU A N 1
ATOM 1454 C CA . LEU A 1 183 ? 175.135 269.579 173.369 1.00 122.09 183 LEU A CA 1
ATOM 1455 C C . LEU A 1 183 ? 175.248 270.510 172.171 1.00 122.09 183 LEU A C 1
ATOM 1456 O O . LEU A 1 183 ? 174.518 270.363 171.184 1.00 122.09 183 LEU A O 1
ATOM 1461 N N . VAL A 1 184 ? 176.170 271.473 172.232 1.00 127.08 184 VAL A N 1
ATOM 1462 C CA . VAL A 1 184 ? 176.310 272.397 171.112 1.00 127.08 184 VAL A CA 1
ATOM 1463 C C . VAL A 1 184 ? 176.864 271.683 169.887 1.00 127.08 184 VAL A C 1
ATOM 1464 O O . VAL A 1 184 ? 176.648 272.126 168.753 1.00 127.08 184 VAL A O 1
ATOM 1468 N N . GLN A 1 185 ? 177.582 270.578 170.083 1.00 124.61 185 GLN A N 1
ATOM 1469 C CA . GLN A 1 185 ? 178.117 269.841 168.946 1.00 124.61 185 GLN A CA 1
ATOM 1470 C C . GLN A 1 185 ? 177.019 269.089 168.211 1.00 124.61 185 GLN A C 1
ATOM 1471 O O . GLN A 1 185 ? 176.986 269.072 166.976 1.00 124.61 185 GLN A O 1
ATOM 1477 N N . GLU A 1 186 ? 176.109 268.458 168.949 1.00 128.53 186 GLU A N 1
ATOM 1478 C CA . GLU A 1 186 ? 175.173 267.543 168.311 1.00 128.53 186 GLU A CA 1
ATOM 1479 C C . GLU A 1 186 ? 173.807 268.159 168.035 1.00 128.53 186 GLU A C 1
ATOM 1480 O O . GLU A 1 186 ? 173.170 267.787 167.045 1.00 128.53 186 GLU A O 1
ATOM 1486 N N . PHE A 1 187 ? 173.342 269.108 168.852 1.00 125.39 187 PHE A N 1
ATOM 1487 C CA . PHE A 1 187 ? 172.075 269.772 168.580 1.00 125.39 187 PHE A CA 1
ATOM 1488 C C . PHE A 1 187 ? 172.218 271.164 167.994 1.00 125.39 187 PHE A C 1
ATOM 1489 O O . PHE A 1 187 ? 171.320 271.602 167.270 1.00 125.39 187 PHE A O 1
ATOM 1497 N N . GLY A 1 188 ? 173.297 271.866 168.289 1.00 131.81 188 GLY A N 1
ATOM 1498 C CA . GLY A 1 188 ? 173.354 273.272 167.930 1.00 131.81 188 GLY A CA 1
ATOM 1499 C C . GLY A 1 188 ? 172.938 274.164 169.081 1.00 131.81 188 GLY A C 1
ATOM 1500 O O . GLY A 1 188 ? 172.065 273.834 169.883 1.00 131.81 188 GLY A O 1
ATOM 1501 N N . LEU A 1 189 ? 173.586 275.326 169.162 1.00 140.77 189 LEU A N 1
ATOM 1502 C CA . LEU A 1 189 ? 173.392 276.206 170.310 1.00 140.77 189 LEU A CA 1
ATOM 1503 C C . LEU A 1 189 ? 171.966 276.739 170.373 1.00 140.77 189 LEU A C 1
ATOM 1504 O O . LEU A 1 189 ? 171.376 276.818 171.456 1.00 140.77 189 LEU A O 1
ATOM 1509 N N . LYS A 1 190 ? 171.391 277.099 169.224 1.00 141.93 190 LYS A N 1
ATOM 1510 C CA . LYS A 1 190 ? 170.103 277.781 169.218 1.00 141.93 190 LYS A CA 1
ATOM 1511 C C . LYS A 1 190 ? 168.965 276.908 169.728 1.00 141.93 190 LYS A C 1
ATOM 1512 O O . LYS A 1 190 ? 167.911 277.441 170.089 1.00 141.93 190 LYS A O 1
ATOM 1518 N N . ASN A 1 191 ? 169.143 275.590 169.764 1.00 144.12 191 ASN A N 1
ATOM 1519 C CA . ASN A 1 191 ? 168.103 274.698 170.255 1.00 144.12 191 ASN A CA 1
ATOM 1520 C C . ASN A 1 191 ? 168.159 274.477 171.760 1.00 144.12 191 ASN A C 1
ATOM 1521 O O . ASN A 1 191 ? 167.240 273.864 172.313 1.00 144.12 191 ASN A O 1
ATOM 1526 N N . CYS A 1 192 ? 169.201 274.956 172.433 1.00 146.15 192 CYS A N 1
ATOM 1527 C CA . CYS A 1 192 ? 169.346 274.715 173.859 1.00 146.15 192 CYS A CA 1
ATOM 1528 C C . CYS A 1 192 ? 168.539 275.725 174.669 1.00 146.15 192 CYS A C 1
ATOM 1529 O O . CYS A 1 192 ? 168.140 276.785 174.179 1.00 146.15 192 CYS A O 1
ATOM 1532 N N . SER A 1 193 ? 168.301 275.377 175.932 1.00 145.83 193 SER A N 1
ATOM 1533 C CA . SER A 1 193 ? 167.556 276.239 176.835 1.00 145.83 193 SER A CA 1
ATOM 1534 C C . SER A 1 193 ? 168.434 277.398 177.303 1.00 145.83 193 SER A C 1
ATOM 1535 O O . SER A 1 193 ? 169.622 277.487 176.985 1.00 145.83 193 SER A O 1
ATOM 1538 N N . ASN A 1 194 ? 167.831 278.295 178.086 1.00 148.92 194 ASN A N 1
ATOM 1539 C CA . ASN A 1 194 ? 168.555 279.469 178.561 1.00 148.92 194 ASN A CA 1
ATOM 1540 C C . ASN A 1 194 ? 169.734 279.074 179.438 1.00 148.92 194 ASN A C 1
ATOM 1541 O O . ASN A 1 194 ? 170.796 279.704 179.383 1.00 148.92 194 ASN A O 1
ATOM 1546 N N . SER A 1 195 ? 169.565 278.037 180.259 1.00 150.41 195 SER A N 1
ATOM 1547 C CA . SER A 1 195 ? 170.647 277.604 181.136 1.00 150.41 195 SER A CA 1
ATOM 1548 C C . SER A 1 195 ? 171.847 277.124 180.332 1.00 150.41 195 SER A C 1
ATOM 1549 O O . SER A 1 195 ? 172.983 277.545 180.577 1.00 150.41 195 SER A O 1
ATOM 1552 N N . VAL A 1 196 ? 171.612 276.246 179.357 1.00 146.36 196 VAL A N 1
ATOM 1553 C CA . VAL A 1 196 ? 172.711 275.729 178.547 1.00 146.36 196 VAL A CA 1
ATOM 1554 C C . VAL A 1 196 ? 173.360 276.854 177.753 1.00 146.36 196 VAL A C 1
ATOM 1555 O O . VAL A 1 196 ? 174.589 276.921 177.631 1.00 146.36 196 VAL A O 1
ATOM 1559 N N . GLN A 1 197 ? 172.545 277.757 177.205 1.00 148.95 197 GLN A N 1
ATOM 1560 C CA . GLN A 1 197 ? 173.086 278.891 176.464 1.00 148.95 197 GLN A CA 1
ATOM 1561 C C . GLN A 1 197 ? 174.005 279.732 177.340 1.00 148.95 197 GLN A C 1
ATOM 1562 O O . GLN A 1 197 ? 175.146 280.026 176.963 1.00 148.95 197 GLN A O 1
ATOM 1568 N N . THR A 1 198 ? 173.526 280.123 178.523 1.00 152.90 198 THR A N 1
ATOM 1569 C CA . THR A 1 198 ? 174.321 281.000 179.374 1.00 152.90 198 THR A CA 1
ATOM 1570 C C . THR A 1 198 ? 175.544 280.284 179.933 1.00 152.90 198 THR A C 1
ATOM 1571 O O . THR A 1 198 ? 176.551 280.933 180.232 1.00 152.90 198 THR A O 1
ATOM 1575 N N . MET A 1 199 ? 175.487 278.958 180.077 1.00 150.98 199 MET A N 1
ATOM 1576 C CA . MET A 1 199 ? 176.700 278.226 180.423 1.00 150.98 199 MET A CA 1
ATOM 1577 C C . MET A 1 199 ? 177.691 278.240 179.266 1.00 150.98 199 MET A C 1
ATOM 1578 O O . MET A 1 199 ? 178.906 278.316 179.482 1.00 150.98 199 MET A O 1
ATOM 1583 N N . TYR A 1 200 ? 177.190 278.164 178.031 1.00 147.59 200 TYR A N 1
ATOM 1584 C CA . TYR A 1 200 ? 178.079 278.212 176.876 1.00 147.59 200 TYR A CA 1
ATOM 1585 C C . TYR A 1 200 ? 178.757 279.570 176.748 1.00 147.59 200 TYR A C 1
ATOM 1586 O O . TYR A 1 200 ? 179.964 279.642 176.491 1.00 147.59 200 TYR A O 1
ATOM 1595 N N . ASP A 1 201 ? 178.004 280.660 176.921 1.00 153.19 201 ASP A N 1
ATOM 1596 C CA . ASP A 1 201 ? 178.622 281.980 176.819 1.00 153.19 201 ASP A CA 1
ATOM 1597 C C . ASP A 1 201 ? 179.622 282.222 177.941 1.00 153.19 201 ASP A C 1
ATOM 1598 O O . ASP A 1 201 ? 180.550 283.022 177.778 1.00 153.19 201 ASP A O 1
ATOM 1603 N N . ASN A 1 202 ? 179.459 281.550 179.077 1.00 152.17 202 ASN A N 1
ATOM 1604 C CA . ASN A 1 202 ? 180.442 281.630 180.148 1.00 152.17 202 ASN A CA 1
ATOM 1605 C C . ASN A 1 202 ? 181.585 280.644 179.964 1.00 152.17 202 ASN A C 1
ATOM 1606 O O . ASN A 1 202 ? 182.443 280.546 180.848 1.00 152.17 202 ASN A O 1
ATOM 1611 N N . ASP A 1 203 ? 181.614 279.925 178.841 1.00 149.31 203 ASP A N 1
ATOM 1612 C CA . ASP A 1 203 ? 182.655 278.941 178.546 1.00 149.31 203 ASP A CA 1
ATOM 1613 C C . ASP A 1 203 ? 182.778 277.906 179.661 1.00 149.31 203 ASP A C 1
ATOM 1614 O O . ASP A 1 203 ? 183.876 277.524 180.070 1.00 149.31 203 ASP A O 1
ATOM 1619 N N . ASN A 1 204 ? 181.631 277.452 180.163 1.00 141.52 204 ASN A N 1
ATOM 1620 C CA . ASN A 1 204 ? 181.585 276.308 181.073 1.00 141.52 204 ASN A CA 1
ATOM 1621 C C . ASN A 1 204 ? 181.252 275.055 180.264 1.00 141.52 204 ASN A C 1
ATOM 1622 O O . ASN A 1 204 ? 180.191 274.441 180.395 1.00 141.52 204 ASN A O 1
ATOM 1627 N N . LEU A 1 205 ? 182.202 274.687 179.400 1.00 135.89 205 LEU A N 1
ATOM 1628 C CA . LEU A 1 205 ? 181.949 273.648 178.407 1.00 135.89 205 LEU A CA 1
ATOM 1629 C C . LEU A 1 205 ? 181.675 272.300 179.056 1.00 135.89 205 LEU A C 1
ATOM 1630 O O . LEU A 1 205 ? 180.780 271.565 178.624 1.00 135.89 205 LEU A O 1
ATOM 1635 N N . GLU A 1 206 ? 182.431 271.954 180.092 1.00 129.77 206 GLU A N 1
ATOM 1636 C CA . GLU A 1 206 ? 182.431 270.599 180.619 1.00 129.77 206 GLU A CA 1
ATOM 1637 C C . GLU A 1 206 ? 181.378 270.375 181.694 1.00 129.77 206 GLU A C 1
ATOM 1638 O O . GLU A 1 206 ? 181.349 269.299 182.298 1.00 129.77 206 GLU A O 1
ATOM 1644 N N . ALA A 1 207 ? 180.524 271.360 181.956 1.00 128.88 207 ALA A N 1
ATOM 1645 C CA . ALA A 1 207 ? 179.454 271.177 182.925 1.00 128.88 207 ALA A CA 1
ATOM 1646 C C . ALA A 1 207 ? 178.442 270.159 182.415 1.00 128.88 207 ALA A C 1
ATOM 1647 O O . ALA A 1 207 ? 178.085 270.151 181.235 1.00 128.88 207 ALA A O 1
ATOM 1649 N N . TRP A 1 208 ? 177.980 269.297 183.314 1.00 123.36 208 TRP A N 1
ATOM 1650 C CA . TRP A 1 208 ? 177.047 268.238 182.964 1.00 123.36 208 TRP A CA 1
ATOM 1651 C C . TRP A 1 208 ? 175.608 268.746 182.997 1.00 123.36 208 TRP A C 1
ATOM 1652 O O . TRP A 1 208 ? 175.282 269.726 183.670 1.00 123.36 208 TRP A O 1
ATOM 1663 N N . VAL A 1 209 ? 174.743 268.058 182.256 1.00 123.07 209 VAL A N 1
ATOM 1664 C CA . VAL A 1 209 ? 173.318 268.369 182.232 1.00 123.07 209 VAL A CA 1
ATOM 1665 C C . VAL A 1 209 ? 172.554 267.107 181.861 1.00 123.07 209 VAL A C 1
ATOM 1666 O O . VAL A 1 209 ? 172.942 266.376 180.946 1.00 123.07 209 VAL A O 1
ATOM 1670 N N . GLU A 1 210 ? 171.468 266.849 182.583 1.00 125.86 210 GLU A N 1
ATOM 1671 C CA . GLU A 1 210 ? 170.623 265.697 182.306 1.00 125.86 210 GLU A CA 1
ATOM 1672 C C . GLU A 1 210 ? 169.768 265.938 181.071 1.00 125.86 210 GLU A C 1
ATOM 1673 O O . GLU A 1 210 ? 169.135 266.989 180.937 1.00 125.86 210 GLU A O 1
ATOM 1679 N N . VAL A 1 211 ? 169.746 264.958 180.173 1.00 118.77 211 VAL A N 1
ATOM 1680 C CA . VAL A 1 211 ? 168.897 264.990 178.988 1.00 118.77 211 VAL A CA 1
ATOM 1681 C C . VAL A 1 211 ? 168.301 263.605 178.793 1.00 118.77 211 VAL A C 1
ATOM 1682 O O . VAL A 1 211 ? 169.008 262.598 178.908 1.00 118.77 211 VAL A O 1
ATOM 1686 N N . VAL A 1 212 ? 167.005 263.550 178.506 1.00 115.14 212 VAL A N 1
ATOM 1687 C CA . VAL A 1 212 ? 166.289 262.294 178.324 1.00 115.14 212 VAL A CA 1
ATOM 1688 C C . VAL A 1 212 ? 166.097 262.055 176.836 1.00 115.14 212 VAL A C 1
ATOM 1689 O O . VAL A 1 212 ? 165.539 262.904 176.130 1.00 115.14 212 VAL A O 1
ATOM 1693 N N . HIS A 1 213 ? 166.555 260.904 176.358 1.00 113.73 213 HIS A N 1
ATOM 1694 C CA . HIS A 1 213 ? 166.407 260.511 174.965 1.00 113.73 213 HIS A CA 1
ATOM 1695 C C . HIS A 1 213 ? 165.417 259.361 174.889 1.00 113.73 213 HIS A C 1
ATOM 1696 O O . HIS A 1 213 ? 165.512 258.402 175.661 1.00 113.73 213 HIS A O 1
ATOM 1703 N N . LEU A 1 214 ? 164.472 259.459 173.959 1.00 115.41 214 LEU A N 1
ATOM 1704 C CA . LEU A 1 214 ? 163.325 258.566 173.927 1.00 115.41 214 LEU A CA 1
ATOM 1705 C C . LEU A 1 214 ? 162.981 258.163 172.501 1.00 115.41 214 LEU A C 1
ATOM 1706 O O . LEU A 1 214 ? 162.991 259.000 171.594 1.00 115.41 214 LEU A O 1
ATOM 1711 N N . ILE A 1 215 ? 162.680 256.878 172.317 1.00 114.96 215 ILE A N 1
ATOM 1712 C CA . ILE A 1 215 ? 162.223 256.320 171.049 1.00 114.96 215 ILE A CA 1
ATOM 1713 C C . ILE A 1 215 ? 160.884 255.639 171.290 1.00 114.96 215 ILE A C 1
ATOM 1714 O O . ILE A 1 215 ? 160.776 254.774 172.167 1.00 114.96 215 ILE A O 1
ATOM 1719 N N . GLU A 1 216 ? 159.871 256.019 170.519 1.00 120.11 216 GLU A N 1
ATOM 1720 C CA . GLU A 1 216 ? 158.583 255.342 170.563 1.00 120.11 216 GLU A CA 1
ATOM 1721 C C . GLU A 1 216 ? 158.029 255.246 169.153 1.00 120.11 216 GLU A C 1
ATOM 1722 O O . GLU A 1 216 ? 158.453 255.991 168.262 1.00 120.11 216 GLU A O 1
ATOM 1728 N N . PRO A 1 217 ? 157.088 254.336 168.915 1.00 117.16 217 PRO A N 1
ATOM 1729 C CA . PRO A 1 217 ? 156.379 254.335 167.635 1.00 117.16 217 PRO A CA 1
ATOM 1730 C C . PRO A 1 217 ? 155.532 255.587 167.484 1.00 117.16 217 PRO A C 1
ATOM 1731 O O . PRO A 1 217 ? 155.098 256.193 168.465 1.00 117.16 217 PRO A O 1
ATOM 1735 N N . ASN A 1 218 ? 155.308 255.973 166.235 1.00 122.50 218 ASN A N 1
ATOM 1736 C CA . ASN A 1 218 ? 154.505 257.146 165.924 1.00 122.50 218 ASN A CA 1
ATOM 1737 C C . ASN A 1 218 ? 153.050 256.940 166.326 1.00 122.50 218 ASN A C 1
ATOM 1738 O O . ASN A 1 218 ? 152.438 255.930 165.980 1.00 122.50 218 ASN A O 1
ATOM 1743 N N . LYS A 1 231 ? 156.915 259.134 159.727 1.00 120.66 231 LYS A N 1
ATOM 1744 C CA . LYS A 1 231 ? 157.791 257.999 159.991 1.00 120.66 231 LYS A CA 1
ATOM 1745 C C . LYS A 1 231 ? 157.220 257.126 161.102 1.00 120.66 231 LYS A C 1
ATOM 1746 O O . LYS A 1 231 ? 156.616 257.635 162.043 1.00 120.66 231 LYS A O 1
ATOM 1752 N N . PRO A 1 232 ? 157.407 255.809 160.983 1.00 121.02 232 PRO A N 1
ATOM 1753 C CA . PRO A 1 232 ? 156.825 254.896 161.983 1.00 121.02 232 PRO A CA 1
ATOM 1754 C C . PRO A 1 232 ? 157.296 255.151 163.404 1.00 121.02 232 PRO A C 1
ATOM 1755 O O . PRO A 1 232 ? 156.524 254.947 164.348 1.00 121.02 232 PRO A O 1
ATOM 1759 N N . TYR A 1 233 ? 158.539 255.579 163.593 1.00 121.58 233 TYR A N 1
ATOM 1760 C CA . TYR A 1 233 ? 159.082 255.832 164.920 1.00 121.58 233 TYR A CA 1
ATOM 1761 C C . TYR A 1 233 ? 159.621 257.252 164.998 1.00 121.58 233 TYR A C 1
ATOM 1762 O O . TYR A 1 233 ? 160.339 257.703 164.101 1.00 121.58 233 TYR A O 1
ATOM 1771 N N . ARG A 1 234 ? 159.279 257.950 166.076 1.00 120.03 234 ARG A N 1
ATOM 1772 C CA . ARG A 1 234 ? 159.735 259.313 166.299 1.00 120.03 234 ARG A CA 1
ATOM 1773 C C . ARG A 1 234 ? 160.780 259.345 167.405 1.00 120.03 234 ARG A C 1
ATOM 1774 O O . ARG A 1 234 ? 160.681 258.620 168.398 1.00 120.03 234 ARG A O 1
ATOM 1782 N N . SER A 1 235 ? 161.782 260.198 167.221 1.00 116.63 235 SER A N 1
ATOM 1783 C CA . SER A 1 235 ? 162.854 260.390 168.186 1.00 116.63 235 SER A CA 1
ATOM 1784 C C . SER A 1 235 ? 162.706 261.754 168.842 1.00 116.63 235 SER A C 1
ATOM 1785 O O . SER A 1 235 ? 162.427 262.748 168.167 1.00 116.63 235 SER A O 1
ATOM 1788 N N . VAL A 1 236 ? 162.884 261.800 170.160 1.00 115.67 236 VAL A N 1
ATOM 1789 C CA . VAL A 1 236 ? 162.705 263.029 170.926 1.00 115.67 236 VAL A CA 1
ATOM 1790 C C . VAL A 1 236 ? 163.834 263.155 171.938 1.00 115.67 236 VAL A C 1
ATOM 1791 O O . VAL A 1 236 ? 164.151 262.194 172.645 1.00 115.67 236 VAL A O 1
ATOM 1795 N N . TYR A 1 237 ? 164.438 264.339 172.008 1.00 113.36 237 TYR A N 1
ATOM 1796 C CA . TYR A 1 237 ? 165.390 264.690 173.051 1.00 113.36 237 TYR A CA 1
ATOM 1797 C C . TYR A 1 237 ? 164.878 265.918 173.788 1.00 113.36 237 TYR A C 1
ATOM 1798 O O . TYR A 1 237 ? 164.277 266.807 173.177 1.00 113.36 237 TYR A O 1
ATOM 1807 N N . TYR A 1 238 ? 165.116 265.971 175.096 1.00 122.15 238 TYR A N 1
ATOM 1808 C CA . TYR A 1 238 ? 164.793 267.166 175.864 1.00 122.15 238 TYR A CA 1
ATOM 1809 C C . TYR A 1 238 ? 165.545 267.144 177.183 1.00 122.15 238 TYR A C 1
ATOM 1810 O O . TYR A 1 238 ? 165.957 266.088 177.669 1.00 122.15 238 TYR A O 1
ATOM 1819 N N . GLU A 1 239 ? 165.700 268.330 177.763 1.00 133.58 239 GLU A N 1
ATOM 1820 C CA . GLU A 1 239 ? 166.425 268.504 179.016 1.00 133.58 239 GLU A CA 1
ATOM 1821 C C . GLU A 1 239 ? 165.439 268.390 180.170 1.00 133.58 239 GLU A C 1
ATOM 1822 O O . GLU A 1 239 ? 164.533 269.217 180.307 1.00 133.58 239 GLU A O 1
ATOM 1828 N N . SER A 1 240 ? 165.612 267.360 180.998 1.00 135.68 240 SER A N 1
ATOM 1829 C CA . SER A 1 240 ? 164.733 267.188 182.148 1.00 135.68 240 SER A CA 1
ATOM 1830 C C . SER A 1 240 ? 164.921 268.309 183.161 1.00 135.68 240 SER A C 1
ATOM 1831 O O . SER A 1 240 ? 163.945 268.796 183.744 1.00 135.68 240 SER A O 1
ATOM 1834 N N . GLY A 1 241 ? 166.168 268.726 183.390 1.00 144.19 241 GLY A N 1
ATOM 1835 C CA . GLY A 1 241 ? 166.424 269.763 184.376 1.00 144.19 241 GLY A CA 1
ATOM 1836 C C . GLY A 1 241 ? 165.825 271.103 183.998 1.00 144.19 241 GLY A C 1
ATOM 1837 O O . GLY A 1 241 ? 165.245 271.794 184.840 1.00 144.19 241 GLY A O 1
ATOM 1838 N N . CYS A 1 242 ? 165.953 271.491 182.731 1.00 147.54 242 CYS A N 1
ATOM 1839 C CA . CYS A 1 242 ? 165.395 272.749 182.241 1.00 147.54 242 CYS A CA 1
ATOM 1840 C C . CYS A 1 242 ? 163.928 272.513 181.907 1.00 147.54 242 CYS A C 1
ATOM 1841 O O . CYS A 1 242 ? 163.598 271.936 180.869 1.00 147.54 242 CYS A O 1
ATOM 1844 N N . THR A 1 243 ? 163.043 272.970 182.791 1.00 148.67 243 THR A N 1
ATOM 1845 C CA . THR A 1 243 ? 161.614 272.710 182.661 1.00 148.67 243 THR A CA 1
ATOM 1846 C C . THR A 1 243 ? 160.960 273.483 181.522 1.00 148.67 243 THR A C 1
ATOM 1847 O O . THR A 1 243 ? 159.733 273.412 181.386 1.00 148.67 243 THR A O 1
ATOM 1851 N N . GLU A 1 244 ? 161.727 274.217 180.717 1.00 144.75 244 GLU A N 1
ATOM 1852 C CA . GLU A 1 244 ? 161.150 274.926 179.584 1.00 144.75 244 GLU A CA 1
ATOM 1853 C C . GLU A 1 244 ? 160.550 273.937 178.592 1.00 144.75 244 GLU A C 1
ATOM 1854 O O . GLU A 1 244 ? 161.140 272.896 178.291 1.00 144.75 244 GLU A O 1
ATOM 1860 N N . ASP A 1 245 ? 159.366 274.274 178.080 1.00 146.07 245 ASP A N 1
ATOM 1861 C CA . ASP A 1 245 ? 158.626 273.360 177.219 1.00 146.07 245 ASP A CA 1
ATOM 1862 C C . ASP A 1 245 ? 159.263 273.181 175.848 1.00 146.07 245 ASP A C 1
ATOM 1863 O O . ASP A 1 245 ? 158.830 272.299 175.099 1.00 146.07 245 ASP A O 1
ATOM 1868 N N . LYS A 1 246 ? 160.260 273.988 175.496 1.00 138.74 246 LYS A N 1
ATOM 1869 C CA . LYS A 1 246 ? 160.913 273.840 174.203 1.00 138.74 246 LYS A CA 1
ATOM 1870 C C . LYS A 1 246 ? 161.664 272.516 174.136 1.00 138.74 246 LYS A C 1
ATOM 1871 O O . LYS A 1 246 ? 162.370 272.140 175.076 1.00 138.74 246 LYS A O 1
ATOM 1877 N N . LEU A 1 247 ? 161.507 271.811 173.022 1.00 128.30 247 LEU A N 1
ATOM 1878 C CA . LEU A 1 247 ? 162.176 270.539 172.826 1.00 128.30 247 LEU A CA 1
ATOM 1879 C C . LEU A 1 247 ? 163.634 270.759 172.440 1.00 128.30 247 LEU A C 1
ATOM 1880 O O . LEU A 1 247 ? 164.052 271.865 172.090 1.00 128.30 247 LEU A O 1
ATOM 1885 N N . LEU A 1 248 ? 164.415 269.681 172.505 1.00 122.61 248 LEU A N 1
ATOM 1886 C CA . LEU A 1 248 ? 165.787 269.739 172.015 1.00 122.61 248 LEU A CA 1
ATOM 1887 C C . LEU A 1 248 ? 165.845 269.391 170.533 1.00 122.61 248 LEU A C 1
ATOM 1888 O O . LEU A 1 248 ? 166.320 270.184 169.715 1.00 122.61 248 LEU A O 1
ATOM 1893 N N . ARG A 1 249 ? 165.356 268.208 170.171 1.00 117.36 249 ARG A N 1
ATOM 1894 C CA . ARG A 1 249 ? 165.295 267.798 168.777 1.00 117.36 249 ARG A CA 1
ATOM 1895 C C . ARG A 1 249 ? 164.263 266.694 168.628 1.00 117.36 249 ARG A C 1
ATOM 1896 O O . ARG A 1 249 ? 164.229 265.757 169.428 1.00 117.36 249 ARG A O 1
ATOM 1904 N N . GLU A 1 250 ? 163.428 266.810 167.601 1.00 123.47 250 GLU A N 1
ATOM 1905 C CA . GLU A 1 250 ? 162.469 265.774 167.254 1.00 123.47 250 GLU A CA 1
ATOM 1906 C C . GLU A 1 250 ? 162.698 265.355 165.810 1.00 123.47 250 GLU A C 1
ATOM 1907 O O . GLU A 1 250 ? 162.972 266.194 164.948 1.00 123.47 250 GLU A O 1
ATOM 1913 N N . SER A 1 251 ? 162.609 264.053 165.555 1.00 123.90 251 SER A N 1
ATOM 1914 C CA . SER A 1 251 ? 162.852 263.516 164.223 1.00 123.90 251 SER A CA 1
ATOM 1915 C C . SER A 1 251 ? 162.019 262.252 164.053 1.00 123.90 251 SER A C 1
ATOM 1916 O O . SER A 1 251 ? 161.181 261.922 164.898 1.00 123.90 251 SER A O 1
ATOM 1919 N N . GLY A 1 252 ? 162.253 261.539 162.955 1.00 125.12 252 GLY A N 1
ATOM 1920 C CA . GLY A 1 252 ? 161.507 260.328 162.679 1.00 125.12 252 GLY A CA 1
ATOM 1921 C C . GLY A 1 252 ? 162.346 259.223 162.074 1.00 125.12 252 GLY A C 1
ATOM 1922 O O . GLY A 1 252 ? 163.258 259.485 161.286 1.00 125.12 252 GLY A O 1
ATOM 1923 N N . PHE A 1 253 ? 162.040 257.980 162.433 1.00 123.11 253 PHE A N 1
ATOM 1924 C CA . PHE A 1 253 ? 162.759 256.811 161.953 1.00 123.11 253 PHE A CA 1
ATOM 1925 C C . PHE A 1 253 ? 161.810 255.905 161.182 1.00 123.11 253 PHE A C 1
ATOM 1926 O O . PHE A 1 253 ? 160.640 255.756 161.543 1.00 123.11 253 PHE A O 1
ATOM 1934 N N . ASP A 1 254 ? 162.322 255.299 160.113 1.00 128.08 254 ASP A N 1
ATOM 1935 C CA . ASP A 1 254 ? 161.508 254.401 159.304 1.00 128.08 254 ASP A CA 1
ATOM 1936 C C . ASP A 1 254 ? 161.503 252.981 159.846 1.00 128.08 254 ASP A C 1
ATOM 1937 O O . ASP A 1 254 ? 160.479 252.296 159.793 1.00 128.08 254 ASP A O 1
ATOM 1942 N N . GLU A 1 255 ? 162.624 252.528 160.371 1.00 126.54 255 GLU A N 1
ATOM 1943 C CA . GLU A 1 255 ? 162.716 251.235 161.017 1.00 126.54 255 GLU A CA 1
ATOM 1944 C C . GLU A 1 255 ? 163.254 251.421 162.426 1.00 126.54 255 GLU A C 1
ATOM 1945 O O . GLU A 1 255 ? 164.007 252.359 162.702 1.00 126.54 255 GLU A O 1
ATOM 1951 N N . PHE A 1 256 ? 162.836 250.538 163.317 1.00 117.60 256 PHE A N 1
ATOM 1952 C CA . PHE A 1 256 ? 163.147 250.694 164.726 1.00 117.60 256 PHE A CA 1
ATOM 1953 C C . PHE A 1 256 ? 164.648 250.569 164.943 1.00 117.60 256 PHE A C 1
ATOM 1954 O O . PHE A 1 256 ? 165.234 249.537 164.588 1.00 117.60 256 PHE A O 1
ATOM 1962 N N . PRO A 1 257 ? 165.306 251.579 165.516 1.00 116.54 257 PRO A N 1
ATOM 1963 C CA . PRO A 1 257 ? 166.767 251.536 165.638 1.00 116.54 257 PRO A CA 1
ATOM 1964 C C . PRO A 1 257 ? 167.266 250.685 166.787 1.00 116.54 257 PRO A C 1
ATOM 1965 O O . PRO A 1 257 ? 168.469 250.396 166.840 1.00 116.54 257 PRO A O 1
ATOM 1969 N N . GLY A 1 258 ? 166.395 250.281 167.706 1.00 113.76 258 GLY A N 1
ATOM 1970 C CA . GLY A 1 258 ? 166.825 249.579 168.897 1.00 113.76 258 GLY A CA 1
ATOM 1971 C C . GLY A 1 258 ? 167.043 248.098 168.640 1.00 113.76 258 GLY A C 1
ATOM 1972 O O . GLY A 1 258 ? 1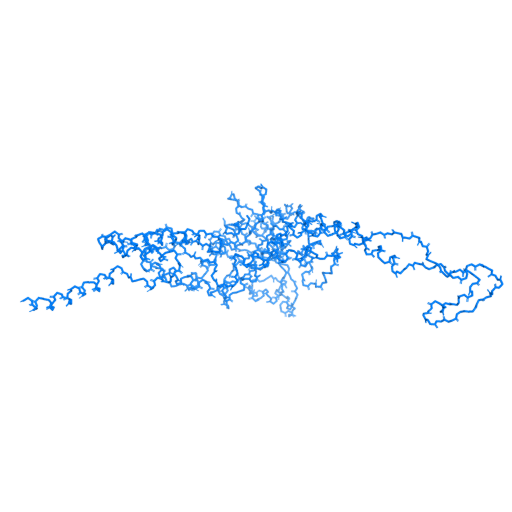66.254 247.446 167.962 1.00 113.76 258 GLY A O 1
ATOM 1973 N N . VAL A 1 259 ? 168.131 247.584 169.194 1.00 111.15 259 VAL A N 1
ATOM 1974 C CA . VAL A 1 259 ? 168.460 246.167 169.158 1.00 111.15 259 VAL A CA 1
ATOM 1975 C C . VAL A 1 259 ? 168.311 245.663 170.587 1.00 111.15 259 VAL A C 1
ATOM 1976 O O . VAL A 1 259 ? 169.204 245.860 171.416 1.00 111.15 259 VAL A O 1
ATOM 1980 N N . ALA A 1 260 ? 167.193 244.997 170.886 1.00 109.29 260 ALA A N 1
ATOM 1981 C CA . ALA A 1 260 ? 166.802 244.679 172.258 1.00 109.29 260 ALA A CA 1
ATOM 1982 C C . ALA A 1 260 ? 166.613 243.177 172.420 1.00 109.29 260 ALA A C 1
ATOM 1983 O O . ALA A 1 260 ? 165.477 242.681 172.428 1.00 109.29 260 ALA A O 1
ATOM 1985 N N . PRO A 1 261 ? 167.705 242.386 172.552 1.00 107.74 261 PRO A N 1
ATOM 1986 C CA . PRO A 1 261 ? 167.581 240.946 172.779 1.00 107.74 261 PRO A CA 1
ATOM 1987 C C . PRO A 1 261 ? 167.344 240.632 174.263 1.00 107.74 261 PRO A C 1
ATOM 1988 O O . PRO A 1 261 ? 167.924 241.304 175.099 1.00 107.74 261 PRO A O 1
ATOM 1992 N N . ARG A 1 262 ? 166.504 239.633 174.549 1.00 105.92 262 ARG A N 1
ATOM 1993 C CA . ARG A 1 262 ? 166.248 239.224 175.956 1.00 105.92 262 ARG A CA 1
ATOM 1994 C C . ARG A 1 262 ? 166.496 237.718 176.084 1.00 105.92 262 ARG A C 1
ATOM 1995 O O . ARG A 1 262 ? 165.811 236.951 175.381 1.00 105.92 262 ARG A O 1
ATOM 2003 N N . TRP A 1 263 ? 167.438 237.320 176.944 1.00 106.55 263 TRP A N 1
ATOM 2004 C CA . TRP A 1 263 ? 167.781 235.880 177.106 1.00 106.55 263 TRP A CA 1
ATOM 2005 C C . TRP A 1 263 ? 166.504 235.035 177.065 1.00 106.55 263 TRP A C 1
ATOM 2006 O O . TRP A 1 263 ? 166.348 234.255 176.105 1.00 106.55 263 TRP A O 1
ATOM 2017 N N . GLU A 1 264 ? 165.637 235.186 178.071 1.00 108.48 264 GLU A N 1
ATOM 2018 C CA . GLU A 1 264 ? 164.376 234.397 178.128 1.00 108.48 264 GLU A CA 1
ATOM 2019 C C . GLU A 1 264 ? 163.271 235.273 178.722 1.00 108.48 264 GLU A C 1
ATOM 2020 O O . GLU A 1 264 ? 163.545 235.963 179.721 1.00 108.48 264 GLU A O 1
ATOM 2026 N N . VAL A 1 265 ? 162.070 235.237 178.137 1.00 106.95 265 VAL A N 1
ATOM 2027 C CA . VAL A 1 265 ? 160.966 236.031 178.657 1.00 106.95 265 VAL A CA 1
ATOM 2028 C C . VAL A 1 265 ? 159.879 235.079 179.130 1.00 106.95 265 VAL A C 1
ATOM 2029 O O . VAL A 1 265 ? 159.493 234.158 178.401 1.00 106.95 265 VAL A O 1
ATOM 2033 N N . LEU A 1 266 ? 159.395 235.296 180.354 1.00 107.11 266 LEU A N 1
ATOM 2034 C CA . LEU A 1 266 ? 158.316 234.468 180.882 1.00 107.11 266 LEU A CA 1
ATOM 2035 C C . LEU A 1 266 ? 157.069 234.592 180.019 1.00 107.11 266 LEU A C 1
ATOM 2036 O O . LEU A 1 266 ? 156.403 233.597 179.717 1.00 107.11 266 LEU A O 1
ATOM 2041 N N . GLY A 1 267 ? 156.744 235.812 179.610 1.00 112.20 267 GLY A N 1
ATOM 2042 C CA . GLY A 1 267 ? 155.579 236.058 178.790 1.00 112.20 267 GLY A CA 1
ATOM 2043 C C . GLY A 1 267 ? 154.950 237.398 179.099 1.00 112.20 267 GLY A C 1
ATOM 2044 O O . GLY A 1 267 ? 154.730 237.732 180.267 1.00 112.20 267 GLY A O 1
ATOM 2045 N N . ASP A 1 268 ? 154.652 238.168 178.052 1.00 119.37 268 ASP A N 1
ATOM 2046 C CA . ASP A 1 268 ? 154.078 239.508 178.187 1.00 119.37 268 ASP A CA 1
ATOM 2047 C C . ASP A 1 268 ? 154.912 240.391 179.113 1.00 119.37 268 ASP A C 1
ATOM 2048 O O . ASP A 1 268 ? 154.389 241.288 179.776 1.00 119.37 268 ASP A O 1
ATOM 2053 N N . ASP A 1 269 ? 156.217 240.147 179.161 1.00 113.64 269 ASP A N 1
ATOM 2054 C CA . ASP A 1 269 ? 157.136 240.935 179.966 1.00 113.64 269 ASP A CA 1
ATOM 2055 C C . ASP A 1 269 ? 158.057 241.741 179.062 1.00 113.64 269 ASP A C 1
ATOM 2056 O O . ASP A 1 269 ? 158.185 241.469 177.866 1.00 113.64 269 ASP A O 1
ATOM 2061 N N . VAL A 1 270 ? 158.704 242.743 179.649 1.00 104.56 270 VAL A N 1
ATOM 2062 C CA . VAL A 1 270 ? 159.537 243.654 178.876 1.00 104.56 270 VAL A CA 1
ATOM 2063 C C . VAL A 1 270 ? 161.012 243.394 179.157 1.00 104.56 270 VAL A C 1
ATOM 2064 O O . VAL A 1 270 ? 161.877 243.767 178.359 1.00 104.56 270 VAL A O 1
ATOM 2068 N N . TYR A 1 271 ? 161.312 242.755 180.283 1.00 103.08 271 TYR A N 1
ATOM 2069 C CA . TYR A 1 271 ? 162.657 242.288 180.579 1.00 103.08 271 TYR A CA 1
ATOM 2070 C C . TYR A 1 271 ? 162.616 240.802 180.896 1.00 103.08 271 TYR A C 1
ATOM 2071 O O . TYR A 1 271 ? 161.587 240.271 181.321 1.00 103.08 271 TYR A O 1
ATOM 2080 N N . GLY A 1 272 ? 163.743 240.134 180.683 1.00 101.99 272 GLY A N 1
ATOM 2081 C CA . GLY A 1 272 ? 163.825 238.697 180.839 1.00 101.99 272 GLY A CA 1
ATOM 2082 C C . GLY A 1 272 ? 165.007 238.282 181.692 1.00 101.99 272 GLY A C 1
ATOM 2083 O O . GLY A 1 272 ? 166.065 238.914 181.666 1.00 101.99 272 GLY A O 1
ATOM 2084 N N . TYR A 1 273 ? 164.817 237.206 182.448 1.00 100.67 273 TYR A N 1
ATOM 2085 C CA . TYR A 1 273 ? 165.873 236.684 183.299 1.00 100.67 273 TYR A CA 1
ATOM 2086 C C . TYR A 1 273 ? 166.923 235.959 182.468 1.00 100.67 273 TYR A C 1
ATOM 2087 O O . TYR A 1 273 ? 166.617 235.308 181.467 1.00 100.67 273 TYR A O 1
ATOM 2096 N N . GLY A 1 274 ? 168.174 236.071 182.900 1.00 97.04 274 GLY A N 1
ATOM 2097 C CA . GLY A 1 274 ? 169.270 235.437 182.212 1.00 97.04 274 GLY A CA 1
ATOM 2098 C C . GLY A 1 274 ? 170.087 234.551 183.126 1.00 97.04 274 GLY A C 1
ATOM 2099 O O . GLY A 1 274 ? 169.728 234.311 184.282 1.00 97.04 274 GLY A O 1
ATOM 2100 N N . PRO A 1 275 ? 171.208 234.040 182.614 1.00 100.75 275 PRO A N 1
ATOM 2101 C CA . PRO A 1 275 ? 172.083 233.206 183.451 1.00 100.75 275 PRO A CA 1
ATOM 2102 C C . PRO A 1 275 ? 172.607 233.920 184.674 1.00 100.75 275 PRO A C 1
ATOM 2103 O O . PRO A 1 275 ? 172.927 233.257 185.666 1.00 100.75 275 PRO A O 1
ATOM 2107 N N . GLY A 1 276 ? 172.728 235.246 184.633 1.00 100.59 276 GLY A N 1
ATOM 2108 C CA . GLY A 1 276 ? 173.111 235.970 185.830 1.00 100.59 276 GLY A CA 1
ATOM 2109 C C . GLY A 1 276 ? 172.123 235.770 186.961 1.00 100.59 276 GLY A C 1
ATOM 2110 O O . GLY A 1 276 ? 172.512 235.611 188.119 1.00 100.59 276 GLY A O 1
ATOM 2111 N N . HIS A 1 277 ? 170.829 235.773 186.641 1.00 98.60 277 HIS A N 1
ATOM 2112 C CA . HIS A 1 277 ? 169.826 235.525 187.667 1.00 98.60 277 HIS A CA 1
ATOM 2113 C C . HIS A 1 277 ? 169.989 234.138 188.268 1.00 98.60 277 HIS A C 1
ATOM 2114 O O . HIS A 1 277 ? 169.866 233.961 189.484 1.00 98.60 2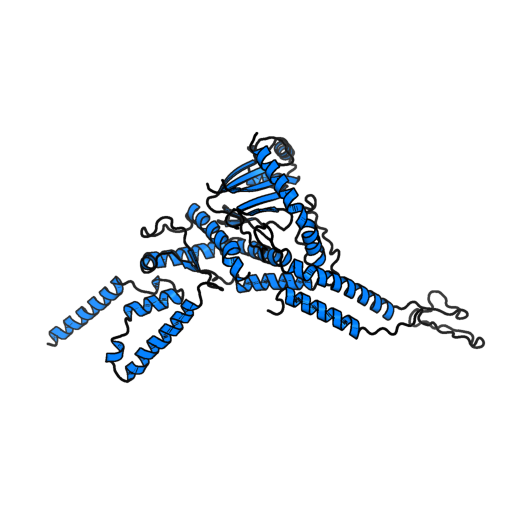77 HIS A O 1
ATOM 2121 N N . ALA A 1 278 ? 170.268 233.140 187.432 1.00 94.72 278 ALA A N 1
ATOM 2122 C CA . ALA A 1 278 ? 170.429 231.784 187.939 1.00 94.72 278 ALA A CA 1
ATOM 2123 C C . ALA A 1 278 ? 171.698 231.635 188.764 1.00 94.72 278 ALA A C 1
ATOM 2124 O O . ALA A 1 278 ? 171.724 230.852 189.719 1.00 94.72 278 ALA A O 1
ATOM 2126 N N . ALA A 1 279 ? 172.753 232.362 188.418 1.00 96.46 279 ALA A N 1
ATOM 2127 C CA . ALA A 1 279 ? 174.033 232.219 189.095 1.00 96.46 279 ALA A CA 1
ATOM 2128 C C . ALA A 1 279 ? 174.232 233.215 190.229 1.00 96.46 279 ALA A C 1
ATOM 2129 O O . ALA A 1 279 ? 175.280 233.182 190.879 1.00 96.46 279 ALA A O 1
ATOM 2131 N N . LEU A 1 280 ? 173.269 234.104 190.472 1.00 96.75 280 LEU A N 1
ATOM 2132 C CA . LEU A 1 280 ? 173.416 235.074 191.553 1.00 96.75 280 LEU A CA 1
ATOM 2133 C C . LEU A 1 280 ? 173.596 234.382 192.897 1.00 96.75 280 LEU A C 1
ATOM 2134 O O . LEU A 1 280 ? 174.524 234.696 193.651 1.00 96.75 280 LEU A O 1
ATOM 2139 N N . GLY A 1 281 ? 172.716 233.441 193.217 1.00 99.55 281 GLY A N 1
ATOM 2140 C CA . GLY A 1 281 ? 172.761 232.754 194.485 1.00 99.55 281 GLY A CA 1
ATOM 2141 C C . GLY A 1 281 ? 174.056 232.003 194.716 1.00 99.55 281 GLY A C 1
ATOM 2142 O O . GLY A 1 281 ? 174.749 232.208 195.721 1.00 99.55 281 GLY A O 1
ATOM 2143 N N . PRO A 1 282 ? 174.400 231.102 193.794 1.00 95.73 282 PRO A N 1
ATOM 2144 C CA . PRO A 1 282 ? 175.674 230.388 193.929 1.00 95.73 282 PRO A CA 1
ATOM 2145 C C . PRO A 1 282 ? 176.871 231.309 193.996 1.00 95.73 282 PRO A C 1
ATOM 2146 O O . PRO A 1 282 ? 177.838 230.989 194.691 1.00 95.73 282 PRO A O 1
ATOM 2150 N N . SER A 1 283 ? 176.837 232.451 193.310 1.00 100.41 283 SER A N 1
ATOM 2151 C CA . SER A 1 283 ? 177.942 233.398 193.418 1.00 100.41 283 SER A CA 1
ATOM 2152 C C . SER A 1 283 ? 178.075 233.923 194.842 1.00 100.41 283 SER A C 1
ATOM 2153 O O . SER A 1 283 ? 179.182 234.003 195.385 1.00 100.41 283 SER A O 1
ATOM 2156 N N . ARG A 1 284 ? 176.952 234.286 195.465 1.00 98.26 284 ARG A N 1
ATOM 2157 C CA . ARG A 1 284 ? 176.996 234.770 196.841 1.00 98.26 284 ARG A CA 1
ATOM 2158 C C . ARG A 1 284 ? 177.491 233.685 197.787 1.00 98.26 284 ARG A C 1
ATOM 2159 O O . ARG A 1 284 ? 178.324 233.943 198.669 1.00 98.26 284 ARG A O 1
ATOM 2167 N N . SER A 1 285 ? 176.996 232.460 197.608 1.00 97.48 285 SER A N 1
ATOM 2168 C CA . SER A 1 285 ? 177.445 231.358 198.447 1.00 97.48 285 SER A CA 1
ATOM 2169 C C . SER A 1 285 ? 178.940 231.130 198.288 1.00 97.48 285 SER A C 1
ATOM 2170 O O . SER A 1 285 ? 179.653 230.905 199.272 1.00 97.48 285 SER A O 1
ATOM 2173 N N . LEU A 1 286 ? 179.435 231.202 197.054 1.00 96.22 286 LEU A N 1
ATOM 2174 C CA . LEU A 1 286 ? 180.854 230.995 196.806 1.00 96.22 286 LEU A CA 1
ATOM 2175 C C . LEU A 1 286 ? 181.691 232.106 197.423 1.00 96.22 286 LEU A C 1
ATOM 2176 O O . LEU A 1 286 ? 182.774 231.847 197.956 1.00 96.22 286 LEU A O 1
ATOM 2181 N N . GLN A 1 287 ? 181.212 233.349 197.355 1.00 98.72 287 GLN A N 1
ATOM 2182 C CA . GLN A 1 287 ? 181.935 234.446 197.991 1.00 98.72 287 GLN A CA 1
ATOM 2183 C C . GLN A 1 287 ? 182.040 234.228 199.494 1.00 98.72 287 GLN A C 1
ATOM 2184 O O . GLN A 1 287 ? 183.112 234.409 200.088 1.00 98.72 287 GLN A O 1
ATOM 2190 N N . VAL A 1 288 ? 180.935 233.827 200.125 1.00 96.78 288 VAL A N 1
ATOM 2191 C CA . VAL A 1 288 ? 180.958 233.590 201.565 1.00 96.78 288 VAL A CA 1
ATOM 2192 C C . VAL A 1 288 ? 181.906 232.444 201.901 1.00 96.78 288 VAL A C 1
ATOM 2193 O O . VAL A 1 288 ? 182.680 232.518 202.866 1.00 96.78 288 VAL A O 1
ATOM 2197 N N . MET A 1 289 ? 181.865 231.369 201.110 1.00 99.45 289 MET A N 1
ATOM 2198 C CA . MET A 1 289 ? 182.749 230.235 201.355 1.00 99.45 289 MET A CA 1
ATOM 2199 C C . MET A 1 289 ? 184.211 230.630 201.210 1.00 99.45 289 MET A C 1
ATOM 2200 O O . MET A 1 289 ? 185.059 230.200 202.000 1.00 99.45 289 MET A O 1
ATOM 2205 N N . GLN A 1 290 ? 184.528 231.434 200.195 1.00 97.45 290 GLN A N 1
ATOM 2206 C CA . GLN A 1 290 ? 185.903 231.880 200.015 1.00 97.45 290 GLN A CA 1
ATOM 2207 C C . GLN A 1 290 ? 186.356 232.735 201.188 1.00 97.45 290 GLN A C 1
ATOM 2208 O O . GLN A 1 290 ? 187.486 232.594 201.669 1.00 97.45 290 GLN A O 1
ATOM 2214 N N . LYS A 1 291 ? 185.483 233.624 201.669 1.00 95.01 291 LYS A N 1
ATOM 2215 C CA . LYS A 1 291 ? 185.827 234.422 202.842 1.00 95.01 291 LYS A CA 1
ATOM 2216 C C . LYS A 1 291 ? 186.113 233.532 204.044 1.00 95.01 291 LYS A C 1
ATOM 2217 O O . LYS A 1 291 ? 187.101 233.738 204.761 1.00 95.01 291 LYS A O 1
ATOM 2223 N N . LYS A 1 292 ? 185.258 232.536 204.278 1.00 92.44 292 LYS A N 1
ATOM 2224 C CA . LYS A 1 292 ? 185.450 231.655 205.424 1.00 92.44 292 LYS A CA 1
ATOM 2225 C C . LYS A 1 292 ? 186.750 230.872 205.306 1.00 92.44 292 LYS A C 1
ATOM 2226 O O . LYS A 1 292 ? 187.498 230.742 206.283 1.00 92.44 292 LYS A O 1
ATOM 2232 N N . LYS A 1 293 ? 187.039 230.344 204.115 1.00 97.80 293 LYS A N 1
ATOM 2233 C CA . LYS A 1 293 ? 188.275 229.595 203.931 1.00 97.80 293 LYS A CA 1
ATOM 2234 C C . LYS A 1 293 ? 189.487 230.486 204.146 1.00 97.80 293 LYS A C 1
ATOM 2235 O O . LYS A 1 293 ? 190.475 230.064 204.754 1.00 97.80 293 LYS A O 1
ATOM 2241 N N . ALA A 1 294 ? 189.431 231.722 203.652 1.00 102.14 294 ALA A N 1
ATOM 2242 C CA . ALA A 1 294 ? 190.544 232.640 203.853 1.00 102.14 294 ALA A CA 1
ATOM 2243 C C . ALA A 1 294 ? 190.755 232.927 205.332 1.00 102.14 294 ALA A C 1
ATOM 2244 O O . ALA A 1 294 ? 191.896 232.958 205.811 1.00 102.14 294 ALA A O 1
ATOM 2246 N N . GLN A 1 295 ? 189.665 233.132 206.072 1.00 101.11 295 GLN A N 1
ATOM 2247 C CA . GLN A 1 295 ? 189.781 233.341 207.511 1.00 101.11 295 GLN A CA 1
ATOM 2248 C C . GLN A 1 295 ? 190.421 232.136 208.185 1.00 101.11 295 GLN A C 1
ATOM 2249 O O . GLN A 1 295 ? 191.285 232.282 209.060 1.00 101.11 295 GLN A O 1
ATOM 2255 N N . ALA A 1 296 ? 190.010 230.935 207.781 1.00 99.30 296 ALA A N 1
ATOM 2256 C CA . ALA A 1 296 ? 190.559 229.722 208.375 1.00 99.30 296 ALA A CA 1
ATOM 2257 C C . ALA A 1 296 ? 192.052 229.597 208.100 1.00 99.30 296 ALA A C 1
ATOM 2258 O O . ALA A 1 296 ? 192.836 229.260 208.995 1.00 99.30 296 ALA A O 1
ATOM 2260 N N . VAL A 1 297 ? 192.467 229.864 206.863 1.00 101.59 297 VAL A N 1
ATOM 2261 C CA . VAL A 1 297 ? 193.885 229.755 206.536 1.00 101.59 297 VAL A CA 1
ATOM 2262 C C . VAL A 1 297 ? 194.688 230.809 207.282 1.00 101.59 297 VAL A C 1
ATOM 2263 O O . VAL A 1 297 ? 195.821 230.554 207.707 1.00 101.59 297 VAL A O 1
ATOM 2267 N N . GLU A 1 298 ? 194.128 232.009 207.458 1.00 104.48 298 GLU A N 1
ATOM 2268 C CA . GLU A 1 298 ? 194.843 233.007 208.244 1.00 104.48 298 GLU A CA 1
ATOM 2269 C C . GLU A 1 298 ? 195.013 232.542 209.679 1.00 104.48 298 GLU A C 1
ATOM 2270 O O . GLU A 1 298 ? 196.071 232.744 210.283 1.00 104.48 298 GLU A O 1
ATOM 2276 N N . LYS A 1 299 ? 193.970 231.939 210.254 1.00 103.53 299 LYS A N 1
ATOM 2277 C CA . LYS A 1 299 ? 194.117 231.349 211.581 1.00 103.53 299 LYS A CA 1
ATOM 2278 C C . LYS A 1 299 ? 195.222 230.303 211.587 1.00 103.53 299 LYS A C 1
ATOM 2279 O O . LYS A 1 299 ? 195.988 230.201 212.551 1.00 103.53 299 LYS A O 1
ATOM 2285 N N . GLN A 1 300 ? 195.316 229.517 210.515 1.00 105.92 300 GLN A N 1
ATOM 2286 C CA . GLN A 1 300 ? 196.298 228.439 210.464 1.00 105.92 300 GLN A CA 1
ATOM 2287 C C . GLN A 1 300 ? 197.726 228.971 210.431 1.00 105.92 300 GLN A C 1
ATOM 2288 O O . GLN A 1 300 ? 198.571 228.550 211.226 1.00 105.92 300 GLN A O 1
ATOM 2294 N N . ILE A 1 301 ? 198.019 229.901 209.515 1.00 100.73 301 ILE A N 1
ATOM 2295 C CA . ILE A 1 301 ? 199.409 230.268 209.246 1.00 100.73 301 ILE A CA 1
ATOM 2296 C C . ILE A 1 301 ? 199.904 231.423 210.102 1.00 100.73 301 ILE A C 1
ATOM 2297 O O . ILE A 1 301 ? 201.116 231.669 210.145 1.00 100.73 301 ILE A O 1
ATOM 2302 N N . ASN A 1 302 ? 199.020 232.142 210.776 1.00 99.51 302 ASN A N 1
ATOM 2303 C CA . ASN A 1 302 ? 199.477 233.154 211.719 1.00 99.51 302 ASN A CA 1
ATOM 2304 C C . ASN A 1 302 ? 198.691 233.023 213.016 1.00 99.51 302 ASN A C 1
ATOM 2305 O O . ASN A 1 302 ? 197.934 233.930 213.379 1.00 99.51 302 ASN A O 1
ATOM 2310 N N . PRO A 1 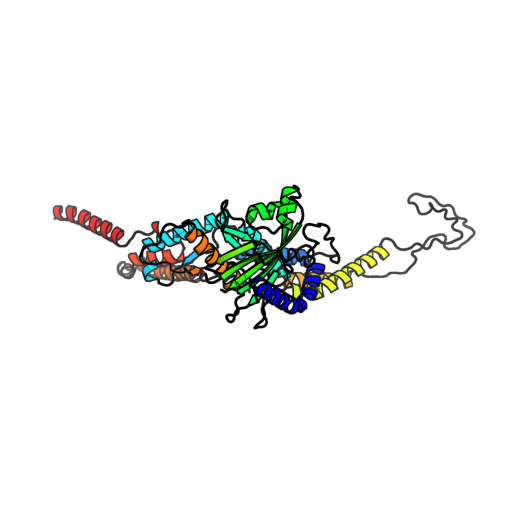303 ? 198.844 231.915 213.742 1.00 98.46 303 PRO A N 1
ATOM 2311 C CA . PRO A 1 303 ? 198.011 231.700 214.918 1.00 98.46 303 PRO A CA 1
ATOM 2312 C C . PRO A 1 303 ? 198.388 232.661 216.029 1.00 98.46 303 PRO A C 1
ATOM 2313 O O . PRO A 1 303 ? 199.539 233.121 216.107 1.00 98.46 303 PRO A O 1
ATOM 2317 N N . PRO A 1 304 ? 197.448 233.005 216.905 1.00 99.33 304 PRO A N 1
ATOM 2318 C CA . PRO A 1 304 ? 197.800 233.810 218.077 1.00 99.33 304 PRO A CA 1
ATOM 2319 C C . PRO A 1 304 ? 198.725 233.035 218.999 1.00 99.33 304 PRO A C 1
ATOM 2320 O O . PRO A 1 304 ? 198.631 231.813 219.128 1.00 99.33 304 PRO A O 1
ATOM 2324 N N . MET A 1 305 ? 199.622 233.763 219.652 1.00 103.35 305 MET A N 1
ATOM 2325 C CA . MET A 1 305 ? 200.724 233.162 220.385 1.00 103.35 305 MET A CA 1
ATOM 2326 C C . MET A 1 305 ? 200.508 233.355 221.879 1.00 103.35 305 MET A C 1
ATOM 2327 O O . MET A 1 305 ? 200.260 234.477 222.332 1.00 103.35 305 MET A O 1
ATOM 2332 N N . ASN A 1 306 ? 200.598 232.266 222.639 1.00 102.72 306 ASN A N 1
ATOM 2333 C CA . ASN A 1 306 ? 200.514 232.333 224.097 1.00 102.72 306 ASN A CA 1
ATOM 2334 C C . ASN A 1 306 ? 201.908 232.209 224.704 1.00 102.72 306 ASN A C 1
ATOM 2335 O O . ASN A 1 306 ? 202.371 231.134 225.083 1.00 102.72 306 ASN A O 1
ATOM 2340 N N . VAL A 1 307 ? 202.577 233.352 224.794 1.00 103.07 307 VAL A N 1
ATOM 2341 C CA . VAL A 1 307 ? 203.906 233.408 225.391 1.00 103.07 307 VAL A CA 1
ATOM 2342 C C . VAL A 1 307 ? 203.752 233.213 226.894 1.00 103.07 307 VAL A C 1
ATOM 2343 O O . VAL A 1 307 ? 203.025 233.976 227.544 1.00 103.07 307 VAL A O 1
ATOM 2347 N N . PRO A 1 308 ? 204.396 232.211 227.481 1.00 105.62 308 PRO A N 1
ATOM 2348 C CA . PRO A 1 308 ? 204.221 231.961 228.912 1.00 105.62 308 PRO A CA 1
ATOM 2349 C C . PRO A 1 308 ? 204.954 232.991 229.750 1.00 105.62 308 PRO A C 1
ATOM 2350 O O . PRO A 1 308 ? 205.919 233.622 229.316 1.00 105.62 308 PRO A O 1
ATOM 2354 N N . SER A 1 309 ? 204.480 233.149 230.981 1.00 107.20 309 SER A N 1
ATOM 2355 C CA . SER A 1 309 ? 205.196 233.959 231.949 1.00 107.20 309 SER A CA 1
ATOM 2356 C C . SER A 1 309 ? 206.458 233.227 232.393 1.00 107.20 309 SER A C 1
ATOM 2357 O O . SER A 1 309 ? 206.720 232.085 232.004 1.00 107.20 309 SER A O 1
ATOM 2360 N N . SER A 1 310 ? 207.258 233.910 233.209 1.00 111.00 310 SER A N 1
ATOM 2361 C CA . SER A 1 310 ? 208.534 233.390 233.686 1.00 111.00 310 SER A CA 1
ATOM 2362 C C . SER A 1 310 ? 209.482 233.114 232.526 1.00 111.00 310 SER A C 1
ATOM 2363 O O . SER A 1 310 ? 210.535 232.498 232.712 1.00 111.00 310 SER A O 1
ATOM 2366 N N . SER A 1 311 ? 209.115 233.556 231.327 1.00 104.70 311 SER A N 1
ATOM 2367 C CA . SER A 1 311 ? 209.983 233.468 230.167 1.00 104.70 311 SER A CA 1
ATOM 2368 C C . SER A 1 311 ? 210.813 234.725 229.980 1.00 104.70 311 SER A C 1
ATOM 2369 O O . SER A 1 311 ? 211.731 234.729 229.157 1.00 104.70 311 SER A O 1
ATOM 2372 N N . LYS A 1 312 ? 210.519 235.780 230.743 1.00 100.85 312 LYS A N 1
ATOM 2373 C CA . LYS A 1 312 ? 211.219 237.053 230.641 1.00 100.85 312 LYS A CA 1
ATOM 2374 C C . LYS A 1 312 ? 211.284 237.511 229.192 1.00 100.85 312 LYS A C 1
ATOM 2375 O O . LYS A 1 312 ? 212.341 237.929 228.711 1.00 100.85 312 LYS A O 1
ATOM 2381 N N . SER A 1 313 ? 210.157 237.429 228.489 1.00 105.51 313 SER A N 1
ATOM 2382 C CA . SER A 1 313 ? 210.112 237.707 227.057 1.00 105.51 313 SER A CA 1
ATOM 2383 C C . SER A 1 313 ? 209.978 239.211 226.851 1.00 105.51 313 SER A C 1
ATOM 2384 O O . SER A 1 313 ? 208.904 239.796 226.982 1.00 105.51 313 SER A O 1
ATOM 2387 N N . LYS A 1 314 ? 211.099 239.840 226.520 1.00 100.96 314 LYS A N 1
ATOM 2388 C CA . LYS A 1 314 ? 211.087 241.229 226.089 1.00 100.96 314 LYS A CA 1
ATOM 2389 C C . LYS A 1 314 ? 210.345 241.296 224.762 1.00 100.96 314 LYS A C 1
ATOM 2390 O O . LYS A 1 314 ? 210.233 240.276 224.073 1.00 100.96 314 LYS A O 1
ATOM 2396 N N . PRO A 1 315 ? 209.804 242.456 224.379 1.00 102.28 315 PRO A N 1
ATOM 2397 C CA . PRO A 1 315 ? 208.973 242.517 223.170 1.00 102.28 315 PRO A CA 1
ATOM 2398 C C . PRO A 1 315 ? 209.626 241.888 221.952 1.00 102.28 315 PRO A C 1
ATOM 2399 O O . PRO A 1 315 ? 208.955 241.216 221.163 1.00 102.28 315 PRO A O 1
ATOM 2403 N N . PHE A 1 316 ? 210.931 242.090 221.787 1.00 104.45 316 PHE A N 1
ATOM 2404 C CA . PHE A 1 316 ? 211.639 241.538 220.635 1.00 104.45 316 PHE A CA 1
ATOM 2405 C C . PHE A 1 316 ? 212.345 240.243 221.033 1.00 104.45 316 PHE A C 1
ATOM 2406 O O . PHE A 1 316 ? 213.555 240.079 220.879 1.00 104.45 316 PHE A O 1
ATOM 2414 N N . SER A 1 317 ? 211.561 239.312 221.554 1.00 103.18 317 SER A N 1
ATOM 2415 C CA . SER A 1 317 ? 212.091 238.009 221.922 1.00 103.18 317 SER A CA 1
ATOM 2416 C C . SER A 1 317 ? 211.684 236.905 220.971 1.00 103.18 317 SER A C 1
ATOM 2417 O O . SER A 1 317 ? 212.379 235.892 220.893 1.00 103.18 317 SER A O 1
ATOM 2420 N N . LEU A 1 318 ? 210.583 237.072 220.247 1.00 102.00 318 LEU A N 1
ATOM 2421 C CA . LEU A 1 318 ? 210.123 236.089 219.282 1.00 102.00 318 LEU A CA 1
ATOM 2422 C C . LEU A 1 318 ? 210.636 236.380 217.880 1.00 102.00 318 LEU A C 1
ATOM 2423 O O . LEU A 1 318 ? 210.240 235.699 216.931 1.00 102.00 318 LEU A O 1
ATOM 2428 N N . LEU A 1 319 ? 211.490 237.387 217.729 1.00 101.97 319 LEU A N 1
ATOM 2429 C CA . LEU A 1 319 ? 212.101 237.662 216.440 1.00 101.97 319 LEU A CA 1
ATOM 2430 C C . LEU A 1 319 ? 212.971 236.484 216.015 1.00 101.97 319 LEU A C 1
ATOM 2431 O O . LEU A 1 319 ? 213.638 235.870 216.852 1.00 101.97 319 LEU A O 1
ATOM 2436 N N . PRO A 1 320 ? 212.976 236.138 214.733 1.00 103.65 320 PRO A N 1
ATOM 2437 C CA . PRO A 1 320 ? 213.838 235.048 214.270 1.00 103.65 320 PRO A CA 1
ATOM 2438 C C . PRO A 1 320 ? 215.303 235.347 214.548 1.00 103.65 320 PRO A C 1
ATOM 2439 O O . PRO A 1 320 ? 215.761 236.484 214.423 1.00 103.65 320 PRO A O 1
ATOM 2443 N N . GLY A 1 321 ? 216.038 234.309 214.937 1.00 105.56 321 GLY A N 1
ATOM 2444 C CA . GLY A 1 321 ? 217.453 234.427 215.208 1.00 105.56 321 GLY A CA 1
ATOM 2445 C C . GLY A 1 321 ? 217.809 234.905 216.597 1.00 105.56 321 GLY A C 1
ATOM 2446 O O . GLY A 1 321 ? 219.000 234.953 216.928 1.00 105.56 321 GLY A O 1
ATOM 2447 N N . SER A 1 322 ? 216.825 235.257 217.417 1.00 105.18 322 SER A N 1
ATOM 2448 C CA . SER A 1 322 ? 217.099 235.763 218.752 1.00 105.18 322 SER A CA 1
ATOM 2449 C C . SER A 1 322 ? 217.314 234.616 219.726 1.00 105.18 322 SER A C 1
ATOM 2450 O O . SER A 1 322 ? 216.691 233.555 219.624 1.00 105.18 322 SER A O 1
ATOM 2453 N N . LEU A 1 323 ? 218.213 234.837 220.677 1.00 101.27 323 LEU A N 1
ATOM 2454 C CA . LEU A 1 323 ? 218.564 233.836 221.671 1.00 101.27 323 LEU A CA 1
ATOM 2455 C C . LEU A 1 323 ? 218.100 234.302 223.039 1.00 101.27 323 LEU A C 1
ATOM 2456 O O . LEU A 1 323 ? 218.589 235.308 223.565 1.00 101.27 323 LEU A O 1
ATOM 2461 N N . ASN A 1 324 ? 217.149 233.570 223.600 1.00 105.35 324 ASN A N 1
ATOM 2462 C CA . ASN A 1 324 ? 216.612 233.859 224.914 1.00 105.35 324 ASN A CA 1
ATOM 2463 C C . ASN A 1 324 ? 217.176 232.880 225.918 1.00 105.35 324 ASN A C 1
ATOM 2464 O O . ASN A 1 324 ? 217.376 231.698 225.622 1.00 105.35 324 ASN A O 1
ATOM 2469 N N . TYR A 1 325 ? 217.430 233.405 227.099 1.00 105.90 325 TYR A N 1
ATOM 2470 C CA . TYR A 1 325 ? 218.042 232.691 228.202 1.00 105.90 325 TYR A CA 1
ATOM 2471 C C . TYR A 1 325 ? 217.094 232.640 229.388 1.00 105.90 325 TYR A C 1
ATOM 2472 O O . TYR A 1 325 ? 216.703 233.680 229.926 1.00 105.90 325 TYR A O 1
ATOM 2481 N N . TYR A 1 326 ? 216.729 231.427 229.796 1.00 106.05 326 TYR A N 1
ATOM 2482 C CA . TYR A 1 326 ? 215.701 231.241 230.809 1.00 106.05 326 TYR A CA 1
ATOM 2483 C C . TYR A 1 326 ? 216.243 230.379 231.937 1.00 106.05 326 TYR A C 1
ATOM 2484 O O . TYR A 1 326 ? 217.082 229.502 231.706 1.00 106.05 326 TYR A O 1
ATOM 2493 N N . ASP A 1 327 ? 215.757 230.631 233.148 1.00 111.47 327 ASP A N 1
ATOM 2494 C CA . ASP A 1 327 ? 216.134 229.831 234.304 1.00 111.47 327 ASP A CA 1
ATOM 2495 C C . ASP A 1 327 ? 215.712 228.383 234.111 1.00 111.47 327 ASP A C 1
ATOM 2496 O O . ASP A 1 327 ? 214.579 228.105 233.706 1.00 111.47 327 ASP A O 1
ATOM 2501 N N . ALA A 1 328 ? 216.626 227.459 234.404 1.00 111.11 328 ALA A N 1
ATOM 2502 C CA . ALA A 1 328 ? 216.296 226.043 234.338 1.00 111.11 328 ALA A CA 1
ATOM 2503 C C . ALA A 1 328 ? 215.644 225.534 235.613 1.00 111.11 328 ALA A C 1
ATOM 2504 O O . ALA A 1 328 ? 215.086 224.433 235.604 1.00 111.11 328 ALA A O 1
ATOM 2506 N N . ALA A 1 329 ? 215.703 226.301 236.703 1.00 114.72 329 ALA A N 1
ATOM 2507 C CA . ALA A 1 329 ? 215.099 225.855 237.953 1.00 114.72 329 ALA A CA 1
ATOM 2508 C C . ALA A 1 329 ? 213.585 225.759 237.833 1.00 114.72 329 ALA A C 1
ATOM 2509 O O . ALA A 1 329 ? 212.989 224.741 238.202 1.00 114.72 329 ALA A O 1
ATOM 2511 N N . MET A 1 330 ? 212.945 226.804 237.316 1.00 121.77 330 MET A N 1
ATOM 2512 C CA . MET A 1 330 ? 211.500 226.784 237.120 1.00 121.77 330 MET A CA 1
ATOM 2513 C C . MET A 1 330 ? 211.168 225.825 235.985 1.00 121.77 330 MET A C 1
ATOM 2514 O O . MET A 1 330 ? 211.498 226.084 234.824 1.00 121.77 330 MET A O 1
ATOM 2519 N N . GLY A 1 331 ? 210.509 224.720 236.316 1.00 128.13 331 GLY A N 1
ATOM 2520 C CA . GLY A 1 331 ? 210.227 223.659 235.377 1.00 128.13 331 GLY A CA 1
ATOM 2521 C C . GLY A 1 331 ? 209.006 223.863 234.510 1.00 128.13 331 GLY A C 1
ATOM 2522 O O . GLY A 1 331 ? 208.574 222.917 233.843 1.00 128.13 331 GLY A O 1
ATOM 2523 N N . GLY A 1 332 ? 208.432 225.060 234.499 1.00 127.72 332 GLY A N 1
ATOM 2524 C CA . GLY A 1 332 ? 207.265 225.317 233.685 1.00 127.72 332 GLY A CA 1
ATOM 2525 C C . GLY A 1 332 ? 207.583 225.297 232.202 1.00 127.72 332 GLY A C 1
ATOM 2526 O O . GLY A 1 332 ? 208.735 225.242 231.772 1.00 127.72 332 GLY A O 1
ATOM 2527 N N . GLN A 1 333 ? 206.522 225.345 231.401 1.00 122.29 333 GLN A N 1
ATOM 2528 C CA . GLN A 1 333 ? 206.674 225.290 229.954 1.00 122.29 333 GLN A CA 1
ATOM 2529 C C . GLN A 1 333 ? 207.223 226.605 229.425 1.00 122.29 333 GLN A C 1
ATOM 2530 O O . GLN A 1 333 ? 206.459 227.487 229.026 1.00 122.29 333 GLN A O 1
ATOM 2536 N N . GLN A 1 334 ? 208.547 226.742 229.413 1.00 114.24 334 GLN A N 1
ATOM 2537 C CA . GLN A 1 334 ? 209.179 227.970 228.953 1.00 114.24 334 GLN A CA 1
ATOM 2538 C C . GLN A 1 334 ? 209.244 227.996 227.433 1.00 114.24 334 GLN A C 1
ATOM 2539 O O . GLN A 1 334 ? 210.330 228.109 226.856 1.00 114.24 334 GLN A O 1
ATOM 2545 N N . MET A 1 335 ? 208.091 227.891 226.777 1.00 108.68 335 MET A N 1
ATOM 2546 C CA . MET A 1 335 ? 208.047 227.803 225.321 1.00 108.68 335 MET A CA 1
ATOM 2547 C C . MET A 1 335 ? 206.649 228.176 224.864 1.00 108.68 335 MET A C 1
ATOM 2548 O O . MET A 1 335 ? 205.674 227.555 225.294 1.00 108.68 335 MET A O 1
ATOM 2553 N N . ALA A 1 336 ? 206.552 229.183 224.002 1.00 103.48 336 ALA A N 1
ATOM 2554 C CA . ALA A 1 336 ? 205.256 229.697 223.588 1.00 103.48 336 ALA A CA 1
ATOM 2555 C C . ALA A 1 336 ? 204.486 228.655 222.786 1.00 103.48 336 ALA A C 1
ATOM 2556 O O . ALA A 1 336 ? 205.065 227.823 222.085 1.00 103.48 336 ALA A O 1
ATOM 2558 N N . GLN A 1 337 ? 203.163 228.706 222.900 1.00 102.48 337 GLN A N 1
ATOM 2559 C CA . GLN A 1 337 ? 202.275 227.749 222.263 1.00 102.48 337 GLN A CA 1
ATOM 2560 C C . GLN A 1 337 ? 201.130 228.472 221.572 1.00 102.48 337 GLN A C 1
ATOM 2561 O O . GLN A 1 337 ? 200.758 229.579 221.973 1.00 102.48 337 GLN A O 1
ATOM 2567 N N . PRO A 1 338 ? 200.558 227.875 220.527 1.00 97.09 338 PRO A N 1
ATOM 2568 C CA . PRO A 1 338 ? 199.422 228.507 219.849 1.00 97.09 338 PRO A CA 1
ATOM 2569 C C . PRO A 1 338 ? 198.233 228.674 220.781 1.00 97.09 338 PRO A C 1
ATOM 2570 O O . PRO A 1 338 ? 198.000 227.865 221.680 1.00 97.09 338 PRO A O 1
ATOM 2574 N N . SER A 1 339 ? 197.474 229.745 220.549 1.00 101.49 339 SER A N 1
ATOM 2575 C CA . SER A 1 339 ? 196.372 230.081 221.442 1.00 101.49 339 SER A CA 1
ATOM 2576 C C . SER A 1 339 ? 195.235 229.073 221.361 1.00 101.49 339 SER A C 1
ATOM 2577 O O . SER A 1 339 ? 194.596 228.783 222.378 1.00 101.49 339 SER A O 1
ATOM 2580 N N . GLN A 1 340 ? 194.960 228.539 220.175 1.00 110.45 340 GLN A N 1
ATOM 2581 C CA . GLN A 1 340 ? 193.811 227.672 219.977 1.00 110.45 340 GLN A CA 1
ATOM 2582 C C . GLN A 1 340 ? 194.233 226.417 219.233 1.00 110.45 340 GLN A C 1
ATOM 2583 O O . GLN A 1 340 ? 195.156 226.439 218.417 1.00 110.45 340 GLN A O 1
ATOM 2589 N N . SER A 1 341 ? 193.543 225.319 219.525 1.00 117.37 341 SER A N 1
ATOM 2590 C CA . SER A 1 341 ? 193.769 224.052 218.837 1.00 117.37 341 SER A CA 1
ATOM 2591 C C . SER A 1 341 ? 192.862 224.018 217.617 1.00 117.37 341 SER A C 1
ATOM 2592 O O . SER A 1 341 ? 191.637 223.967 217.740 1.00 117.37 341 SER A O 1
ATOM 2595 N N . VAL A 1 342 ? 193.461 224.049 216.433 1.00 122.46 342 VAL A N 1
ATOM 2596 C CA . VAL A 1 342 ? 192.724 224.002 215.177 1.00 122.46 342 VAL A CA 1
ATOM 2597 C C . VAL A 1 342 ? 193.208 222.790 214.395 1.00 122.46 342 VAL A C 1
ATOM 2598 O O . VAL A 1 342 ? 194.359 222.750 213.943 1.00 122.46 342 VAL A O 1
ATOM 2602 N N . ASN A 1 343 ? 192.329 221.807 214.232 1.00 131.34 343 ASN A N 1
ATOM 2603 C CA . ASN A 1 343 ? 192.610 220.601 213.466 1.00 131.34 343 ASN A CA 1
ATOM 2604 C C . ASN A 1 343 ? 191.790 220.594 212.184 1.00 131.34 343 ASN A C 1
ATOM 2605 O O . ASN A 1 343 ? 191.269 219.562 211.755 1.00 131.34 343 ASN A O 1
ATOM 2610 N N . LEU A 1 344 ? 191.666 221.763 211.567 1.00 122.77 344 LEU A N 1
ATOM 2611 C CA . LEU A 1 344 ? 190.832 221.924 210.388 1.00 122.77 344 LEU A CA 1
ATOM 2612 C C . LEU A 1 344 ? 191.403 221.177 209.190 1.00 122.77 344 LEU A C 1
ATOM 2613 O O . LEU A 1 344 ? 192.617 221.004 209.054 1.00 122.77 344 LEU A O 1
ATOM 2618 N N . ASN A 1 345 ? 190.505 220.735 208.311 1.00 120.19 345 ASN A N 1
ATOM 2619 C CA . ASN A 1 345 ? 190.869 220.166 207.018 1.00 120.19 345 ASN A CA 1
ATOM 2620 C C . ASN A 1 345 ? 190.298 221.045 205.910 1.00 120.19 345 ASN A C 1
ATOM 2621 O O . ASN A 1 345 ? 189.124 221.425 205.947 1.00 120.19 345 ASN A O 1
ATOM 2626 N N . LEU A 1 346 ? 191.144 221.410 204.948 1.00 115.58 346 LEU A N 1
ATOM 2627 C CA . LEU A 1 346 ? 190.683 222.232 203.838 1.00 115.58 346 LEU A CA 1
ATOM 2628 C C . LEU A 1 346 ? 190.083 221.413 202.709 1.00 115.58 346 LEU A C 1
ATOM 2629 O O . LEU A 1 346 ? 189.435 221.991 201.832 1.00 115.58 346 LEU A O 1
ATOM 2634 N N . ASN A 1 347 ? 190.279 220.095 202.706 1.00 115.80 347 ASN A N 1
ATOM 2635 C CA . ASN A 1 347 ? 189.774 219.282 201.607 1.00 115.80 347 ASN A CA 1
ATOM 2636 C C . ASN A 1 347 ? 188.259 219.363 201.506 1.00 115.80 347 ASN A C 1
ATOM 2637 O O . ASN A 1 347 ? 187.716 219.503 200.405 1.00 115.80 347 ASN A O 1
ATOM 2642 N N . SER A 1 348 ? 187.566 219.301 202.641 1.00 112.35 348 SER A N 1
ATOM 2643 C CA . SER A 1 348 ? 186.108 219.303 202.639 1.00 112.35 348 SER A CA 1
ATOM 2644 C C . SER A 1 348 ? 185.546 220.600 202.070 1.00 112.35 348 SER A C 1
ATOM 2645 O O . SER A 1 348 ? 184.690 220.576 201.180 1.00 112.35 348 SER A O 1
ATOM 2648 N N . ILE A 1 349 ? 186.013 221.742 202.572 1.00 106.16 349 ILE A N 1
ATOM 2649 C CA . ILE A 1 349 ? 185.490 223.019 202.101 1.00 106.16 349 ILE A CA 1
ATOM 2650 C C . ILE A 1 349 ? 185.927 223.283 200.665 1.00 106.16 349 ILE A C 1
ATOM 2651 O O . ILE A 1 349 ? 185.164 223.835 199.863 1.00 106.16 349 ILE A O 1
ATOM 2656 N N . MET A 1 350 ? 187.158 222.899 200.314 1.00 109.09 350 MET A N 1
ATOM 2657 C CA . MET A 1 350 ? 187.628 223.107 198.949 1.00 109.09 350 MET A CA 1
ATOM 2658 C C . MET A 1 350 ? 186.835 222.276 197.953 1.00 109.09 350 MET A C 1
ATOM 2659 O O . MET A 1 350 ? 186.649 222.698 196.807 1.00 109.09 350 MET A O 1
ATOM 2664 N N . GLU A 1 351 ? 186.365 221.098 198.362 1.00 111.07 351 GLU A N 1
ATOM 2665 C CA . GLU A 1 351 ? 185.515 220.303 197.483 1.00 111.07 351 GLU A CA 1
ATOM 2666 C C . GLU A 1 351 ? 184.260 221.076 197.100 1.00 111.07 351 GLU A C 1
ATOM 2667 O O . GLU A 1 351 ? 183.912 221.176 195.918 1.00 111.07 351 GLU A O 1
ATOM 2673 N N . ASP A 1 352 ? 183.581 221.654 198.092 1.00 106.50 352 ASP A N 1
ATOM 2674 C CA . ASP A 1 352 ? 182.380 222.428 197.807 1.00 106.50 352 ASP A CA 1
ATOM 2675 C C . ASP A 1 352 ? 182.700 223.700 197.036 1.00 106.50 352 ASP A C 1
ATOM 2676 O O . ASP A 1 352 ? 181.908 224.124 196.190 1.00 106.50 352 ASP A O 1
ATOM 2681 N N . ILE A 1 353 ? 183.847 224.321 197.312 1.00 104.28 353 ILE A N 1
ATOM 2682 C CA . ILE A 1 353 ? 184.231 225.523 196.576 1.00 104.28 353 ILE A CA 1
ATOM 2683 C C . ILE A 1 353 ? 184.419 225.203 195.099 1.00 104.28 353 ILE A C 1
ATOM 2684 O O . ILE A 1 353 ? 183.926 225.919 194.221 1.00 104.28 353 ILE A O 1
ATOM 2689 N N . VAL A 1 354 ? 185.128 224.114 194.805 1.00 104.60 354 VAL A N 1
ATOM 2690 C CA . VAL A 1 354 ? 185.341 223.719 193.419 1.00 104.60 354 VAL A CA 1
ATOM 2691 C C . VAL A 1 354 ? 184.023 223.326 192.768 1.00 104.60 354 VAL A C 1
ATOM 2692 O O . VAL A 1 354 ? 183.782 223.627 191.593 1.00 104.60 354 VAL A O 1
ATOM 2696 N N . ALA A 1 355 ? 183.146 222.651 193.513 1.00 104.28 355 ALA A N 1
ATOM 2697 C CA . ALA A 1 355 ? 181.849 222.285 192.957 1.00 104.28 355 ALA A CA 1
ATOM 2698 C C . ALA A 1 355 ? 181.036 223.520 192.597 1.00 104.28 355 ALA A C 1
ATOM 2699 O O . ALA A 1 355 ? 180.411 223.573 191.532 1.00 104.28 355 ALA A O 1
ATOM 2701 N N . HIS A 1 356 ? 181.032 224.527 193.471 1.00 103.77 356 HIS A N 1
ATOM 2702 C CA . HIS A 1 356 ? 180.313 225.759 193.171 1.00 103.77 356 HIS A CA 1
ATOM 2703 C C . HIS A 1 356 ? 180.939 226.486 191.991 1.00 103.77 356 HIS A C 1
ATOM 2704 O O . HIS A 1 356 ? 180.227 227.050 191.153 1.00 103.77 356 HIS A O 1
ATOM 2711 N N . GLN A 1 357 ? 182.269 226.489 191.909 1.00 103.39 357 GLN A N 1
ATOM 2712 C CA . GLN A 1 357 ? 182.922 227.102 190.759 1.00 103.39 357 GLN A CA 1
ATOM 2713 C C . GLN A 1 357 ? 182.492 226.417 189.471 1.00 103.39 357 GLN A C 1
ATOM 2714 O O . GLN A 1 357 ? 182.119 227.081 188.500 1.00 103.39 357 GLN A O 1
ATOM 2720 N N . THR A 1 358 ? 182.506 225.085 189.457 1.00 103.85 358 THR A N 1
ATOM 2721 C CA . THR A 1 358 ? 182.111 224.350 188.262 1.00 103.85 358 THR A CA 1
ATOM 2722 C C . THR A 1 358 ? 180.654 224.613 187.912 1.00 103.85 358 THR A C 1
ATOM 2723 O O . THR A 1 358 ? 180.307 224.757 186.735 1.00 103.85 358 THR A O 1
ATOM 2727 N N . SER A 1 359 ? 179.784 224.673 188.922 1.00 104.72 359 SER A N 1
ATOM 2728 C CA . SER A 1 359 ? 178.379 224.964 188.664 1.00 104.72 359 SER A CA 1
ATOM 2729 C C . SER A 1 359 ? 178.208 226.351 188.063 1.00 104.72 359 SER A C 1
ATOM 2730 O O . SER A 1 359 ? 177.398 226.546 187.151 1.00 104.72 359 SER A O 1
ATOM 2733 N N . ILE A 1 360 ? 178.963 227.328 188.562 1.00 101.72 360 ILE A N 1
ATOM 2734 C CA . ILE A 1 360 ? 178.890 228.672 188.004 1.00 101.72 360 ILE A CA 1
ATOM 2735 C C . ILE A 1 360 ? 179.386 228.684 186.563 1.00 101.72 360 ILE A C 1
ATOM 2736 O O . ILE A 1 360 ? 178.780 229.318 185.693 1.00 101.72 360 ILE A O 1
ATOM 2741 N N . LYS A 1 361 ? 180.487 227.983 186.283 1.00 105.13 361 LYS A N 1
ATOM 2742 C CA . LYS A 1 361 ? 180.983 227.923 184.910 1.00 105.13 361 LYS A CA 1
ATOM 2743 C C . LYS A 1 361 ? 179.949 227.299 183.985 1.00 105.13 361 LYS A C 1
ATOM 2744 O O . LYS A 1 361 ? 179.689 227.808 182.889 1.00 105.13 361 LYS A O 1
ATOM 2750 N N . GLU A 1 362 ? 179.339 226.196 184.415 1.00 108.36 362 GLU A N 1
ATOM 2751 C CA . GLU A 1 362 ? 178.351 225.535 183.575 1.00 108.36 362 GLU A CA 1
ATOM 2752 C C . GLU A 1 362 ? 177.052 226.321 183.497 1.00 108.36 362 GLU A C 1
ATOM 2753 O O . GLU A 1 362 ? 176.239 226.066 182.604 1.00 108.36 362 GLU A O 1
ATOM 2759 N N . THR A 1 363 ? 176.841 227.271 184.407 1.00 101.91 363 THR A N 1
ATOM 2760 C CA . THR A 1 363 ? 175.701 228.169 184.278 1.00 101.91 363 THR A CA 1
ATOM 2761 C C . THR A 1 363 ? 175.894 229.144 183.128 1.00 101.91 363 THR A C 1
ATOM 2762 O O . THR A 1 363 ? 174.916 229.568 182.503 1.00 101.91 363 THR A O 1
ATOM 2766 N N . PHE A 1 364 ? 177.139 229.512 182.836 1.00 100.95 364 PHE A N 1
ATOM 2767 C CA . PHE A 1 364 ? 177.459 230.447 181.770 1.00 100.95 364 PHE A CA 1
ATOM 2768 C C . PHE A 1 364 ? 178.005 229.762 180.526 1.00 100.95 364 PHE A C 1
ATOM 2769 O O . PHE A 1 364 ? 178.590 230.435 179.673 1.00 100.95 364 PHE A O 1
ATOM 2777 N N . TYR A 1 365 ? 177.846 228.442 180.412 1.00 105.85 365 TYR A N 1
ATOM 2778 C CA . TYR A 1 365 ? 178.344 227.680 179.267 1.00 105.85 365 TYR A CA 1
ATOM 2779 C C . TYR A 1 365 ? 179.853 227.818 179.101 1.00 105.85 365 TYR A C 1
ATOM 2780 O O . TYR A 1 365 ? 180.370 227.767 177.984 1.00 105.85 365 TYR A O 1
ATOM 2789 N N . ALA A 1 366 ? 180.574 227.993 180.209 1.00 107.33 366 ALA A N 1
ATOM 2790 C CA . ALA A 1 366 ? 182.018 228.174 180.122 1.00 107.33 366 ALA A CA 1
ATOM 2791 C C . ALA A 1 366 ? 182.710 226.933 179.579 1.00 107.33 366 ALA A C 1
ATOM 2792 O O . ALA A 1 366 ? 183.774 227.037 178.959 1.00 107.33 366 ALA A O 1
ATOM 2794 N N . ASP A 1 367 ? 182.135 225.753 179.810 1.00 113.53 367 ASP A N 1
ATOM 2795 C CA . ASP A 1 367 ? 182.714 224.534 179.259 1.00 113.53 367 ASP A CA 1
ATOM 2796 C C . ASP A 1 367 ? 182.668 224.539 177.736 1.00 113.53 367 ASP A C 1
ATOM 2797 O O . ASP A 1 367 ? 183.614 224.091 177.077 1.00 113.53 367 ASP A O 1
ATOM 2802 N N . LEU A 1 368 ? 181.583 225.043 177.162 1.00 104.32 368 LEU A N 1
ATOM 2803 C CA . LEU A 1 368 ? 181.444 225.125 175.717 1.00 104.32 368 LEU A CA 1
ATOM 2804 C C . LEU A 1 368 ? 182.222 226.323 175.181 1.00 104.32 368 LEU A C 1
ATOM 2805 O O . LEU A 1 368 ? 183.395 226.512 175.501 1.00 104.32 368 LEU A O 1
ATOM 2810 N N . VAL A 1 399 ? 167.726 230.548 172.434 1.00 116.48 399 VAL A N 1
ATOM 2811 C CA . VAL A 1 399 ? 168.307 231.792 172.918 1.00 116.48 399 VAL A CA 1
ATOM 2812 C C . VAL A 1 399 ? 169.469 232.214 172.029 1.00 116.48 399 VAL A C 1
ATOM 2813 O O . VAL A 1 399 ? 169.582 233.381 171.653 1.00 116.48 399 VAL A O 1
ATOM 2817 N N . VAL A 1 400 ? 170.343 231.258 171.708 1.00 122.25 400 VAL A N 1
ATOM 2818 C CA . VAL A 1 400 ? 171.407 231.525 170.743 1.00 122.25 400 VAL A CA 1
ATOM 2819 C C . VAL A 1 400 ? 170.802 231.858 169.388 1.00 122.25 400 VAL A C 1
ATOM 2820 O O . VAL A 1 400 ? 171.197 232.825 168.727 1.00 122.25 400 VAL A O 1
ATOM 2824 N N . GLU A 1 401 ? 169.819 231.065 168.963 1.00 124.94 401 GLU A N 1
ATOM 2825 C CA . GLU A 1 401 ? 169.071 231.378 167.755 1.00 124.94 401 GLU A CA 1
ATOM 2826 C C . GLU A 1 401 ? 168.180 232.597 167.936 1.00 124.94 401 GLU A C 1
ATOM 2827 O O . GLU A 1 401 ? 167.775 233.206 166.941 1.00 124.94 401 GLU A O 1
ATOM 2833 N N . ARG A 1 402 ? 167.864 232.960 169.179 1.00 122.48 402 ARG A N 1
ATOM 2834 C CA . ARG A 1 402 ? 166.966 234.085 169.417 1.00 122.48 402 ARG A CA 1
ATOM 2835 C C . ARG A 1 402 ? 167.587 235.397 168.961 1.00 122.48 402 ARG A C 1
ATOM 2836 O O . ARG A 1 402 ? 166.882 236.290 168.477 1.00 122.48 402 ARG A O 1
ATOM 2844 N N . LEU A 1 403 ? 168.907 235.527 169.094 1.00 123.33 403 LEU A N 1
ATOM 2845 C CA . LEU A 1 403 ? 169.565 236.757 168.678 1.00 123.33 403 LEU A CA 1
ATOM 2846 C C . LEU A 1 403 ? 169.429 237.003 167.183 1.00 123.33 403 LEU A C 1
ATOM 2847 O O . LEU A 1 403 ? 169.649 238.130 166.729 1.00 123.33 403 LEU A O 1
ATOM 2852 N N . ASP A 1 404 ? 169.065 235.981 166.409 1.00 129.98 404 ASP A N 1
ATOM 2853 C CA . ASP A 1 404 ? 168.796 236.199 164.995 1.00 129.98 404 ASP A CA 1
ATOM 2854 C C . ASP A 1 404 ? 167.593 237.110 164.793 1.00 129.98 404 ASP A C 1
ATOM 2855 O O . ASP A 1 404 ? 167.611 237.986 163.923 1.00 129.98 404 ASP A O 1
ATOM 2860 N N . THR A 1 405 ? 166.542 236.927 165.593 1.00 123.25 405 THR A N 1
ATOM 2861 C CA . THR A 1 405 ? 165.281 237.603 165.314 1.00 123.25 405 THR A CA 1
ATOM 2862 C C . THR A 1 405 ? 165.146 238.957 165.997 1.00 123.25 405 THR A C 1
ATOM 2863 O O . THR A 1 405 ? 164.293 239.751 165.587 1.00 123.25 405 THR A O 1
ATOM 2867 N N . GLU A 1 406 ? 165.942 239.244 167.026 1.00 122.76 406 GLU A N 1
ATOM 2868 C CA . GLU A 1 406 ? 165.836 240.542 167.683 1.00 122.76 406 GLU A CA 1
ATOM 2869 C C . GLU A 1 406 ? 167.188 241.229 167.811 1.00 122.76 406 GLU A C 1
ATOM 2870 O O . GLU A 1 406 ? 167.260 242.461 167.807 1.00 122.76 406 GLU A O 1
ATOM 2876 N N . ALA A 1 407 ? 168.261 240.456 167.942 1.00 123.53 407 ALA A N 1
ATOM 2877 C CA . ALA A 1 407 ? 169.585 241.051 168.050 1.00 123.53 407 ALA A CA 1
ATOM 2878 C C . ALA A 1 407 ? 170.284 241.194 166.708 1.00 123.53 407 ALA A C 1
ATOM 2879 O O . ALA A 1 407 ? 171.318 241.865 166.634 1.00 123.53 407 ALA A O 1
ATOM 2881 N N . LEU A 1 408 ? 169.759 240.582 165.660 1.00 124.12 408 LEU A N 1
ATOM 2882 C CA . LEU A 1 408 ? 170.316 240.725 164.324 1.00 124.12 408 LEU A CA 1
ATOM 2883 C C . LEU A 1 408 ? 169.284 241.126 163.286 1.00 124.12 408 LEU A C 1
ATOM 2884 O O . LEU A 1 408 ? 169.612 241.863 162.354 1.00 124.12 408 LEU A O 1
ATOM 2889 N N . ASP A 1 409 ? 168.045 240.652 163.414 1.00 127.68 409 ASP A N 1
ATOM 2890 C CA . ASP A 1 409 ? 167.027 240.954 162.409 1.00 127.68 409 ASP A CA 1
ATOM 2891 C C . ASP A 1 409 ? 166.741 242.442 162.265 1.00 127.68 409 ASP A C 1
ATOM 2892 O O . ASP A 1 409 ? 166.766 242.938 161.125 1.00 127.68 409 ASP A O 1
ATOM 2897 N N . PRO A 1 410 ? 166.474 243.210 163.331 1.00 124.44 410 PRO A N 1
ATOM 2898 C CA . PRO A 1 410 ? 166.291 244.649 163.142 1.00 124.44 410 PRO A CA 1
ATOM 2899 C C . PRO A 1 410 ? 167.592 245.421 163.037 1.00 124.44 410 PRO A C 1
ATOM 2900 O O . PRO A 1 410 ? 167.593 246.530 162.486 1.00 124.44 410 PRO A O 1
ATOM 2904 N N . MET A 1 411 ? 168.696 244.869 163.540 1.00 125.13 411 MET A N 1
ATOM 2905 C CA . MET A 1 411 ? 169.999 245.492 163.347 1.00 125.13 411 MET A CA 1
ATOM 2906 C C . MET A 1 411 ? 170.348 245.568 161.868 1.00 125.13 411 MET A C 1
ATOM 2907 O O . MET A 1 411 ? 170.807 246.604 161.376 1.00 125.13 411 MET A O 1
ATOM 2912 N N . ILE A 1 412 ? 170.126 244.475 161.140 1.00 121.29 412 ILE A N 1
ATOM 2913 C CA . ILE A 1 412 ? 170.337 244.496 159.699 1.00 121.29 412 ILE A CA 1
ATOM 2914 C C . ILE A 1 412 ? 169.270 245.339 159.017 1.00 121.29 412 ILE A C 1
ATOM 2915 O O . ILE A 1 412 ? 169.558 246.094 158.082 1.00 121.29 412 ILE A O 1
ATOM 2920 N N . ASP A 1 413 ? 168.024 245.235 159.476 1.00 126.08 413 ASP A N 1
ATOM 2921 C CA . ASP A 1 413 ? 166.966 246.051 158.896 1.00 126.08 413 ASP A CA 1
ATOM 2922 C C . ASP A 1 413 ? 167.231 247.534 159.124 1.00 126.08 413 ASP A C 1
ATOM 2923 O O . ASP A 1 413 ? 166.972 248.359 158.239 1.00 126.08 413 ASP A O 1
ATOM 2928 N N . ARG A 1 414 ? 167.738 247.898 160.308 1.00 122.20 414 ARG A N 1
ATOM 2929 C CA . ARG A 1 414 ? 168.048 249.301 160.572 1.00 122.20 414 ARG A CA 1
ATOM 2930 C C . ARG A 1 414 ? 169.196 249.778 159.699 1.00 122.20 414 ARG A C 1
ATOM 2931 O O . ARG A 1 414 ? 169.104 250.821 159.044 1.00 122.20 414 ARG A O 1
ATOM 2939 N N . VAL A 1 415 ? 170.283 249.017 159.658 1.00 118.65 415 VAL A N 1
ATOM 2940 C CA . VAL A 1 415 ? 171.396 249.415 158.814 1.00 118.65 415 VAL A CA 1
ATOM 2941 C C . VAL A 1 415 ? 171.012 249.341 157.341 1.00 118.65 415 VAL A C 1
ATOM 2942 O O . VAL A 1 415 ? 171.684 249.927 156.485 1.00 118.65 415 VAL A O 1
ATOM 2946 N N . PHE A 1 416 ? 169.910 248.660 157.023 1.00 125.80 416 PHE A N 1
ATOM 2947 C CA . PHE A 1 416 ? 169.551 248.461 155.625 1.00 125.80 416 PHE A CA 1
ATOM 2948 C C . PHE A 1 416 ? 169.113 249.776 154.995 1.00 125.80 416 PHE A C 1
ATOM 2949 O O . PHE A 1 416 ? 169.617 250.170 153.937 1.00 125.80 416 PHE A O 1
ATOM 2957 N N . GLY A 1 417 ? 168.182 250.473 155.647 1.00 126.83 417 GLY A N 1
ATOM 2958 C CA . GLY A 1 417 ? 167.632 251.684 155.067 1.00 126.83 417 GLY A CA 1
ATOM 2959 C C . GLY A 1 417 ? 168.570 252.866 155.185 1.00 126.83 417 GLY A C 1
ATOM 2960 O O . GLY A 1 417 ? 168.544 253.775 154.351 1.00 126.83 417 GLY A O 1
ATOM 2961 N N . ILE A 1 418 ? 169.411 252.851 156.226 1.00 126.23 418 ILE A N 1
ATOM 2962 C CA . ILE A 1 418 ? 170.371 253.972 156.460 1.00 126.23 418 ILE A CA 1
ATOM 2963 C C . ILE A 1 418 ? 171.310 254.085 155.255 1.00 126.23 418 ILE A C 1
ATOM 2964 O O . ILE A 1 418 ? 171.347 255.165 154.635 1.00 126.23 418 ILE A O 1
ATOM 2969 N N . MET A 1 419 ? 172.036 253.007 154.941 1.00 127.51 419 MET A N 1
ATOM 2970 C CA . MET A 1 419 ? 172.965 253.018 153.781 1.00 127.51 419 MET A CA 1
ATOM 2971 C C . MET A 1 419 ? 172.169 253.379 152.524 1.00 127.51 419 MET A C 1
ATOM 2972 O O . MET A 1 419 ? 172.686 254.160 151.701 1.00 127.51 419 MET A O 1
ATOM 2977 N N . MET A 1 420 ? 170.959 252.827 152.391 1.00 126.93 420 MET A N 1
ATOM 2978 C CA . MET A 1 420 ? 170.092 253.148 151.226 1.00 126.93 420 MET A CA 1
ATOM 2979 C C . MET A 1 420 ? 169.764 254.642 151.255 1.00 126.93 420 MET A C 1
ATOM 2980 O O . MET A 1 420 ? 169.828 255.280 150.186 1.00 126.93 420 MET A O 1
ATOM 2985 N N . ARG A 1 421 ? 169.433 255.173 152.435 1.00 128.16 421 ARG A N 1
ATOM 2986 C CA . ARG A 1 421 ? 169.131 256.623 152.571 1.00 128.16 421 ARG A CA 1
ATOM 2987 C C . ARG A 1 421 ? 170.359 257.418 152.120 1.00 128.16 421 ARG A C 1
ATOM 2988 O O . ARG A 1 421 ? 170.177 258.456 151.456 1.00 128.16 421 ARG A O 1
ATOM 2996 N N . GLY A 1 422 ? 171.558 256.939 152.464 1.00 132.91 422 GLY A N 1
ATOM 2997 C CA . GLY A 1 422 ? 172.801 257.619 152.052 1.00 132.91 422 GLY A CA 1
ATOM 2998 C C . GLY A 1 422 ? 173.231 257.189 150.662 1.00 132.91 422 GLY A C 1
ATOM 2999 O O . GLY A 1 422 ? 174.312 257.623 150.219 1.00 132.91 422 GLY A O 1
ATOM 3000 N N . GLY A 1 423 ? 172.421 256.355 150.001 1.00 132.24 423 GLY A N 1
ATOM 3001 C CA . GLY A 1 423 ? 172.745 255.884 148.641 1.00 132.24 423 GLY A CA 1
ATOM 3002 C C . GLY A 1 423 ? 174.055 255.118 148.619 1.00 132.24 423 GLY A C 1
ATOM 3003 O O . GLY A 1 423 ? 174.721 255.117 147.566 1.00 132.24 423 GLY A O 1
ATOM 3004 N N . HIS A 1 424 ? 174.411 254.485 149.741 1.00 131.35 424 HIS A N 1
ATOM 3005 C CA . HIS A 1 424 ? 175.675 253.707 149.827 1.00 131.35 424 HIS A CA 1
ATOM 3006 C C . HIS A 1 424 ? 175.543 252.429 148.993 1.00 131.35 424 HIS A C 1
ATOM 3007 O O . HIS A 1 424 ? 176.569 251.754 148.783 1.00 131.35 424 HIS A O 1
ATOM 3014 N N . LEU A 1 425 ? 174.325 252.116 148.541 1.00 134.17 425 LEU A N 1
ATOM 3015 C CA . LEU A 1 425 ? 174.099 250.916 147.692 1.00 134.17 425 LEU A CA 1
ATOM 3016 C C . LEU A 1 425 ? 173.744 251.367 146.273 1.00 134.17 425 LEU A C 1
ATOM 3017 O O . LEU A 1 425 ? 172.974 252.339 146.142 1.00 134.17 425 LEU A O 1
ATOM 3022 N N . PRO A 1 426 ? 174.259 250.712 145.209 1.00 136.19 426 PRO A N 1
ATOM 3023 C CA . PRO A 1 426 ? 173.866 251.052 143.840 1.00 136.19 426 PRO A CA 1
ATOM 3024 C C . PRO A 1 426 ? 172.370 250.747 143.694 1.00 136.19 426 PRO A C 1
ATOM 3025 O O . PRO A 1 426 ? 171.887 249.898 144.422 1.00 136.19 426 PRO A O 1
ATOM 3029 N N . PRO A 1 427 ? 171.618 251.401 142.781 1.00 140.93 427 PRO A N 1
ATOM 3030 C CA . PRO A 1 427 ? 170.174 251.179 142.704 1.00 140.93 427 PRO A CA 1
ATOM 3031 C C . PRO A 1 427 ? 169.869 249.747 142.311 1.00 140.93 427 PRO A C 1
ATOM 3032 O O . PRO A 1 427 ? 170.586 249.151 141.494 1.00 140.93 427 PRO A O 1
ATOM 3036 N N . PRO A 1 428 ? 168.818 249.159 142.870 1.00 149.68 428 PRO A N 1
ATOM 3037 C CA . PRO A 1 428 ? 168.512 247.757 142.590 1.00 149.68 428 PRO A CA 1
ATOM 3038 C C . PRO A 1 428 ? 167.945 247.591 141.194 1.00 149.68 428 PRO A C 1
ATOM 3039 O O . PRO A 1 428 ? 167.479 248.565 140.584 1.00 149.68 428 PRO A O 1
ATOM 3043 N N . PRO A 1 429 ? 167.977 246.378 140.648 1.00 154.26 429 PRO A N 1
ATOM 3044 C CA . PRO A 1 429 ? 167.302 246.133 139.372 1.00 154.26 429 PRO A CA 1
ATOM 3045 C C . PRO A 1 429 ? 165.806 246.369 139.503 1.00 154.26 429 PRO A C 1
ATOM 3046 O O . PRO A 1 429 ? 165.221 246.209 140.576 1.00 154.26 429 PRO A O 1
ATOM 3050 N N . GLU A 1 430 ? 165.186 246.759 138.389 1.00 161.01 430 GLU A N 1
ATOM 3051 C CA . GLU A 1 430 ? 163.762 247.069 138.391 1.00 161.01 430 GLU A CA 1
ATOM 3052 C C . GLU A 1 430 ? 162.891 245.847 138.646 1.00 161.01 430 GLU A C 1
ATOM 3053 O O . GLU A 1 430 ? 161.683 246.005 138.855 1.00 161.01 430 GLU A O 1
ATOM 3059 N N . GLU A 1 431 ? 163.464 244.642 138.625 1.00 164.31 431 GLU A N 1
ATOM 3060 C CA . GLU A 1 431 ? 162.727 243.458 139.045 1.00 164.31 431 GLU A CA 1
ATOM 3061 C C . GLU A 1 431 ? 162.262 243.559 140.491 1.00 164.31 431 GLU A C 1
ATOM 3062 O O . GLU A 1 431 ? 161.317 242.865 140.880 1.00 164.31 431 GLU A O 1
ATOM 3068 N N . ILE A 1 432 ? 162.906 244.404 141.291 1.00 161.59 432 ILE A N 1
ATOM 3069 C CA . ILE A 1 432 ? 162.559 244.613 142.690 1.00 161.59 432 ILE A CA 1
ATOM 3070 C C . ILE A 1 432 ? 162.473 246.111 142.945 1.00 161.59 432 ILE A C 1
ATOM 3071 O O . ILE A 1 432 ? 163.295 246.883 142.439 1.00 161.59 432 ILE A O 1
ATOM 3076 N N . GLN A 1 433 ? 161.474 246.525 143.723 1.00 153.86 433 GLN A N 1
ATOM 3077 C CA . GLN A 1 433 ? 161.232 247.940 144.001 1.00 153.86 433 GLN A CA 1
ATOM 3078 C C . GLN A 1 433 ? 161.102 248.143 145.508 1.00 153.86 433 GLN A C 1
ATOM 3079 O O . GLN A 1 433 ? 160.060 247.833 146.093 1.00 153.86 433 GLN A O 1
ATOM 3085 N N . GLY A 1 434 ? 162.160 248.665 146.126 1.00 149.01 434 GLY A N 1
ATOM 3086 C CA . GLY A 1 434 ? 162.129 249.000 147.541 1.00 149.01 434 GLY A CA 1
ATOM 3087 C C . GLY A 1 434 ? 161.796 247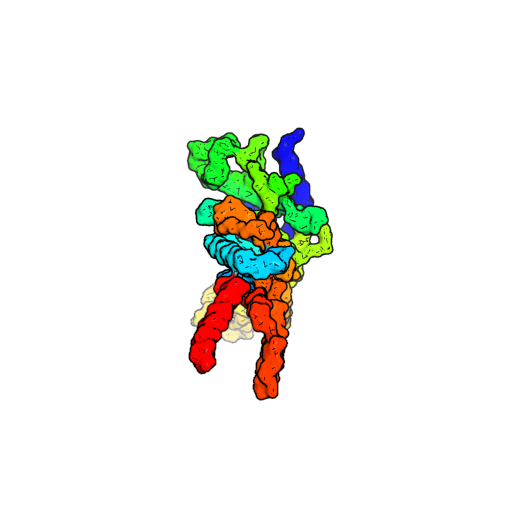.840 148.449 1.00 149.01 434 GLY A C 1
ATOM 3088 O O . GLY A 1 434 ? 161.261 248.050 149.543 1.00 149.01 434 GLY A O 1
ATOM 3089 N N . VAL A 1 435 ? 162.099 246.615 148.025 1.00 148.73 435 VAL A N 1
ATOM 3090 C CA . VAL A 1 435 ? 161.734 245.437 148.802 1.00 148.73 435 VAL A CA 1
ATOM 3091 C C . VAL A 1 435 ? 162.543 245.406 150.090 1.00 148.73 435 VAL A C 1
ATOM 3092 O O . VAL A 1 435 ? 163.771 245.559 150.076 1.00 148.73 435 VAL A O 1
ATOM 3096 N N . ASP A 1 436 ? 161.857 245.208 151.211 1.00 150.16 436 ASP A N 1
ATOM 3097 C CA . ASP A 1 436 ? 162.528 245.006 152.491 1.00 150.16 436 ASP A CA 1
ATOM 3098 C C . ASP A 1 436 ? 163.166 243.625 152.467 1.00 150.16 436 ASP A C 1
ATOM 3099 O O . ASP A 1 436 ? 162.513 242.612 152.727 1.00 150.16 436 ASP A O 1
ATOM 3104 N N . LEU A 1 437 ? 164.453 243.592 152.145 1.00 147.14 437 LEU A N 1
ATOM 3105 C CA . LEU A 1 437 ? 165.169 242.360 151.867 1.00 147.14 437 LEU A CA 1
ATOM 3106 C C . LEU A 1 437 ? 165.312 241.501 153.120 1.00 147.14 437 LEU A C 1
ATOM 3107 O O . LEU A 1 437 ? 165.364 242.006 154.245 1.00 147.14 437 LEU A O 1
ATOM 3112 N N . ASN A 1 438 ? 165.369 240.188 152.911 1.00 150.37 438 ASN A N 1
ATOM 3113 C CA . ASN A 1 438 ? 165.482 239.203 153.977 1.00 150.37 438 ASN A CA 1
ATOM 3114 C C . ASN A 1 438 ? 166.935 238.779 154.163 1.00 150.37 438 ASN A C 1
ATOM 3115 O O . ASN A 1 438 ? 167.766 238.909 153.263 1.00 150.37 438 ASN A O 1
ATOM 3120 N N . VAL A 1 439 ? 167.230 238.248 155.346 1.00 141.59 439 VAL A N 1
ATOM 3121 C CA . VAL A 1 439 ? 168.595 237.934 155.746 1.00 141.59 439 VAL A CA 1
ATOM 3122 C C . VAL A 1 439 ? 168.710 236.453 156.075 1.00 141.59 439 VAL A C 1
ATOM 3123 O O . VAL A 1 439 ? 167.830 235.875 156.722 1.00 141.59 439 VAL A O 1
ATOM 3127 N N . GLN A 1 440 ? 169.796 235.841 155.612 1.00 143.65 440 GLN A N 1
ATOM 3128 C CA . GLN A 1 440 ? 170.161 234.477 155.962 1.00 143.65 440 GLN A CA 1
ATOM 3129 C C . GLN A 1 440 ? 171.462 234.513 156.751 1.00 143.65 440 GLN A C 1
ATOM 3130 O O . GLN A 1 440 ? 172.446 235.109 156.302 1.00 143.65 440 GLN A O 1
ATOM 3136 N N . TYR A 1 441 ? 171.468 233.875 157.922 1.00 140.03 441 TYR A N 1
ATOM 3137 C CA . TYR A 1 441 ? 172.594 233.967 158.852 1.00 140.03 441 TYR A CA 1
ATOM 3138 C C . TYR A 1 441 ? 173.455 232.716 158.715 1.00 140.03 441 TYR A C 1
ATOM 3139 O O . TYR A 1 441 ? 173.163 231.660 159.273 1.00 140.03 441 TYR A O 1
ATOM 3148 N N . ILE A 1 442 ? 174.559 232.859 157.982 1.00 147.44 442 ILE A N 1
ATOM 3149 C CA . ILE A 1 442 ? 175.409 231.724 157.640 1.00 147.44 442 ILE A CA 1
ATOM 3150 C C . ILE A 1 442 ? 175.980 231.085 158.897 1.00 147.44 442 ILE A C 1
ATOM 3151 O O . ILE A 1 442 ? 176.332 229.900 158.889 1.00 147.44 442 ILE A O 1
ATOM 3156 N N . SER A 1 443 ? 176.098 231.859 159.979 1.00 151.10 443 SER A N 1
ATOM 3157 C CA . SER A 1 443 ? 176.703 231.321 161.190 1.00 151.10 443 SER A CA 1
ATOM 3158 C C . SER A 1 443 ? 175.917 230.121 161.701 1.00 151.10 443 SER A C 1
ATOM 3159 O O . SER A 1 443 ? 176.375 228.977 161.603 1.00 151.10 443 SER A O 1
ATOM 3162 N N . VAL A 1 444 ? 174.715 230.361 162.226 1.00 153.47 444 VAL A N 1
ATOM 3163 C CA . VAL A 1 444 ? 173.721 229.303 162.362 1.00 153.47 444 VAL A CA 1
ATOM 3164 C C . VAL A 1 444 ? 172.364 229.867 161.965 1.00 153.47 444 VAL A C 1
ATOM 3165 O O . VAL A 1 444 ? 171.640 230.398 162.816 1.00 153.47 444 VAL A O 1
ATOM 3169 N N . MET A 1 445 ? 172.020 229.787 160.676 1.00 151.29 445 MET A N 1
ATOM 3170 C CA . MET A 1 445 ? 170.629 229.874 160.243 1.00 151.29 445 MET A CA 1
ATOM 3171 C C . MET A 1 445 ? 170.531 229.642 158.742 1.00 151.29 445 MET A C 1
ATOM 3172 O O . MET A 1 445 ? 171.304 230.225 157.977 1.00 151.29 445 MET A O 1
ATOM 3177 N N . ALA A 1 446 ? 169.568 228.827 158.315 1.00 155.21 446 ALA A N 1
ATOM 3178 C CA . ALA A 1 446 ? 169.250 228.653 156.901 1.00 155.21 446 ALA A CA 1
ATOM 3179 C C . ALA A 1 446 ? 170.495 228.422 156.053 1.00 155.21 446 ALA A C 1
ATOM 3180 O O . ALA A 1 446 ? 170.613 228.963 154.949 1.00 155.21 446 ALA A O 1
ATOM 3182 N N . GLN A 1 447 ? 171.426 227.620 156.560 1.00 163.50 447 GLN A N 1
ATOM 3183 C CA . GLN A 1 447 ? 172.752 227.502 155.969 1.00 163.50 447 GLN A CA 1
ATOM 3184 C C . GLN A 1 447 ? 173.148 226.063 155.685 1.00 163.50 447 GLN A C 1
ATOM 3185 O O . GLN A 1 447 ? 173.868 225.804 154.712 1.00 163.50 447 GLN A O 1
ATOM 3191 N N . ALA A 1 448 ? 172.699 225.113 156.505 1.00 169.41 448 ALA A N 1
ATOM 3192 C CA . ALA A 1 448 ? 173.160 223.736 156.373 1.00 169.41 448 ALA A CA 1
ATOM 3193 C C . ALA A 1 448 ? 172.635 223.063 155.109 1.00 169.41 448 ALA A C 1
ATOM 3194 O O . ALA A 1 448 ? 173.352 222.289 154.466 1.00 169.41 448 ALA A O 1
ATOM 3196 N N . GLN A 1 449 ? 171.380 223.334 154.741 1.00 174.36 449 GLN A N 1
ATOM 3197 C CA . GLN A 1 449 ? 170.802 222.691 153.563 1.00 174.36 449 GLN A CA 1
ATOM 3198 C C . GLN A 1 449 ? 171.567 223.078 152.305 1.00 174.36 449 GLN A C 1
ATOM 3199 O O . GLN A 1 449 ? 171.658 222.299 151.352 1.00 174.36 449 GLN A O 1
ATOM 3205 N N . LYS A 1 450 ? 172.135 224.284 152.289 1.00 169.86 450 LYS A N 1
ATOM 3206 C CA . LYS A 1 450 ? 173.040 224.647 151.209 1.00 169.86 450 LYS A CA 1
ATOM 3207 C C . LYS A 1 450 ? 174.190 223.648 151.139 1.00 169.86 450 LYS A C 1
ATOM 3208 O O . LYS A 1 450 ? 174.526 223.136 150.067 1.00 169.86 450 LYS A O 1
ATOM 3214 N N . LEU A 1 451 ? 174.786 223.344 152.294 1.00 170.71 451 LEU A N 1
ATOM 3215 C CA . LEU A 1 451 ? 175.793 222.288 152.356 1.00 170.71 451 LEU A CA 1
ATOM 3216 C C . LEU A 1 451 ? 175.166 220.919 152.117 1.00 170.71 451 LEU A C 1
ATOM 3217 O O . LEU A 1 451 ? 175.751 220.065 151.440 1.00 170.71 451 LEU A O 1
ATOM 3222 N N . VAL A 1 452 ? 173.980 220.688 152.677 1.00 174.39 452 VAL A N 1
ATOM 3223 C CA . VAL A 1 452 ? 173.274 219.424 152.498 1.00 174.39 452 VAL A CA 1
ATOM 3224 C C . VAL A 1 452 ? 172.906 219.265 151.029 1.00 174.39 452 VAL A C 1
ATOM 3225 O O . VAL A 1 452 ? 173.037 218.175 150.459 1.00 174.39 452 VAL A O 1
ATOM 3229 N N . GLY A 1 453 ? 172.445 220.352 150.408 1.00 173.06 453 GLY A N 1
ATOM 3230 C CA . GLY A 1 453 ? 172.180 220.316 148.978 1.00 173.06 453 GLY A CA 1
ATOM 3231 C C . GLY A 1 453 ? 173.407 219.940 148.176 1.00 173.06 453 GLY A C 1
ATOM 3232 O O . GLY A 1 453 ? 173.323 219.196 147.198 1.00 173.06 453 GLY A O 1
ATOM 3233 N N . ILE A 1 454 ? 174.572 220.447 148.587 1.00 170.40 454 ILE A N 1
ATOM 3234 C CA . ILE A 1 454 ? 175.825 220.036 147.959 1.00 170.40 454 ILE A CA 1
ATOM 3235 C C . ILE A 1 454 ? 176.023 218.535 148.114 1.00 170.40 454 ILE A C 1
ATOM 3236 O O . ILE A 1 454 ? 176.392 217.839 147.160 1.00 170.40 454 ILE A O 1
ATOM 3241 N N . GLY A 1 455 ? 175.773 218.012 149.316 1.00 173.15 455 GLY A N 1
ATOM 3242 C CA . GLY A 1 455 ? 175.886 216.578 149.524 1.00 173.15 455 GLY A CA 1
ATOM 3243 C C . GLY A 1 455 ? 174.936 215.786 148.649 1.00 173.15 455 GLY A C 1
ATOM 3244 O O . GLY A 1 455 ? 175.309 214.754 148.085 1.00 173.15 455 GLY A O 1
ATOM 3245 N N . ALA A 1 456 ? 173.692 216.253 148.526 1.00 171.94 456 ALA A N 1
ATOM 3246 C CA . ALA A 1 456 ? 172.758 215.614 147.606 1.00 171.94 456 ALA A CA 1
ATOM 3247 C C . ALA A 1 456 ? 173.227 215.755 146.164 1.00 171.94 456 ALA A C 1
ATOM 3248 O O . ALA A 1 456 ? 173.155 214.797 145.386 1.00 171.94 456 ALA A O 1
ATOM 3250 N N . ILE A 1 457 ? 173.715 216.941 145.790 1.00 169.28 457 ILE A N 1
ATOM 3251 C CA . ILE A 1 457 ? 174.219 217.143 144.434 1.00 169.28 457 ILE A CA 1
ATOM 3252 C C . ILE A 1 457 ? 175.437 216.266 144.183 1.00 169.28 457 ILE A C 1
ATOM 3253 O O . ILE A 1 457 ? 175.560 215.637 143.124 1.00 169.28 457 ILE A O 1
ATOM 3258 N N . GLU A 1 458 ? 176.351 216.200 145.154 1.00 171.79 458 GLU A N 1
ATOM 3259 C CA . GLU A 1 458 ? 177.558 215.399 144.977 1.00 171.79 458 GLU A CA 1
ATOM 3260 C C . GLU A 1 458 ? 177.218 213.930 144.763 1.00 171.79 458 GLU A C 1
ATOM 3261 O O . GLU A 1 458 ? 177.796 213.274 143.889 1.00 171.79 458 GLU A O 1
ATOM 3267 N N . ARG A 1 459 ? 176.282 213.396 145.549 1.00 170.86 459 ARG A N 1
ATOM 3268 C CA . ARG A 1 459 ? 175.864 212.012 145.358 1.00 170.86 459 ARG A CA 1
ATOM 3269 C C . ARG A 1 459 ? 175.160 211.826 144.020 1.00 170.86 459 ARG A C 1
ATOM 3270 O O . ARG A 1 459 ? 175.389 210.828 143.327 1.00 170.86 459 ARG A O 1
ATOM 3278 N N . ILE A 1 460 ? 174.295 212.773 143.642 1.00 171.64 460 ILE A N 1
ATOM 3279 C CA . ILE A 1 460 ? 173.666 212.721 142.324 1.00 171.64 460 ILE A CA 1
ATOM 3280 C C . ILE A 1 460 ? 174.697 212.849 141.216 1.00 171.64 460 ILE A C 1
ATOM 3281 O O . ILE A 1 460 ? 174.679 212.077 140.250 1.00 171.64 460 ILE A O 1
ATOM 3286 N N . THR A 1 461 ? 175.606 213.816 141.328 1.00 169.15 461 THR A N 1
ATOM 3287 C CA . THR A 1 461 ? 176.641 213.964 140.313 1.00 169.15 461 THR A CA 1
ATOM 3288 C C . THR A 1 461 ? 177.545 212.740 140.271 1.00 169.15 461 THR A C 1
ATOM 3289 O O . THR A 1 461 ? 177.959 212.302 139.191 1.00 169.15 461 THR A O 1
ATOM 3293 N N . SER A 1 462 ? 177.862 212.174 141.435 1.00 171.98 462 SER A N 1
ATOM 3294 C CA . SER A 1 462 ? 178.602 210.920 141.458 1.00 171.98 462 SER A CA 1
ATOM 3295 C C . SER A 1 462 ? 177.806 209.811 140.788 1.00 171.98 462 SER A C 1
ATOM 3296 O O . SER A 1 462 ? 178.369 208.990 140.055 1.00 171.98 462 SER A O 1
ATOM 3299 N N . PHE A 1 463 ? 176.492 209.771 141.025 1.00 171.24 463 PHE A N 1
ATOM 3300 C CA . PHE A 1 463 ? 175.663 208.745 140.402 1.00 171.24 463 PHE A CA 1
ATOM 3301 C C . PHE A 1 463 ? 175.763 208.816 138.885 1.00 171.24 463 PHE A C 1
ATOM 3302 O O . PHE A 1 463 ? 176.063 207.819 138.224 1.00 171.24 463 PHE A O 1
ATOM 3310 N N . VAL A 1 464 ? 175.550 210.000 138.313 1.00 169.43 464 VAL A N 1
ATOM 3311 C CA . VAL A 1 464 ? 175.721 210.145 136.872 1.00 169.43 464 VAL A CA 1
ATOM 3312 C C . VAL A 1 464 ? 177.180 209.925 136.488 1.00 169.43 464 VAL A C 1
ATOM 3313 O O . VAL A 1 464 ? 177.481 209.381 135.419 1.00 169.43 464 VAL A O 1
ATOM 3317 N N . GLY A 1 465 ? 178.107 210.341 137.352 1.00 170.33 465 GLY A N 1
ATOM 3318 C CA . GLY A 1 465 ? 179.519 210.160 137.055 1.00 170.33 465 GLY A CA 1
ATOM 3319 C C . GLY A 1 465 ? 179.962 208.708 137.075 1.00 170.33 465 GLY A C 1
ATOM 3320 O O . GLY A 1 465 ? 180.786 208.293 136.256 1.00 170.33 465 GLY A O 1
ATOM 3321 N N . ASN A 1 466 ? 179.442 207.920 138.019 1.00 170.54 466 ASN A N 1
ATOM 3322 C CA . ASN A 1 466 ? 179.913 206.545 138.162 1.00 170.54 466 ASN A CA 1
ATOM 3323 C C . ASN A 1 466 ? 179.480 205.672 136.990 1.00 170.54 466 ASN A C 1
ATOM 3324 O O . ASN A 1 466 ? 180.306 204.960 136.409 1.00 170.54 466 ASN A O 1
ATOM 3329 N N . LEU A 1 467 ? 178.198 205.711 136.620 1.00 168.94 467 LEU A N 1
ATOM 3330 C CA . LEU A 1 467 ? 177.771 204.955 135.446 1.00 168.94 467 LEU A CA 1
ATOM 3331 C C . LEU A 1 467 ? 178.157 205.624 134.137 1.00 168.94 467 LEU A C 1
ATOM 3332 O O . LEU A 1 467 ? 177.875 205.063 133.073 1.00 168.94 467 LEU A O 1
ATOM 3337 N N . ALA A 1 468 ? 178.790 206.797 134.180 1.00 169.17 468 ALA A N 1
ATOM 3338 C CA . ALA A 1 468 ? 179.405 207.332 132.971 1.00 169.17 468 ALA A CA 1
ATOM 3339 C C . ALA A 1 468 ? 180.507 206.412 132.465 1.00 169.17 468 ALA A C 1
ATOM 3340 O O . ALA A 1 468 ? 180.775 206.365 131.259 1.00 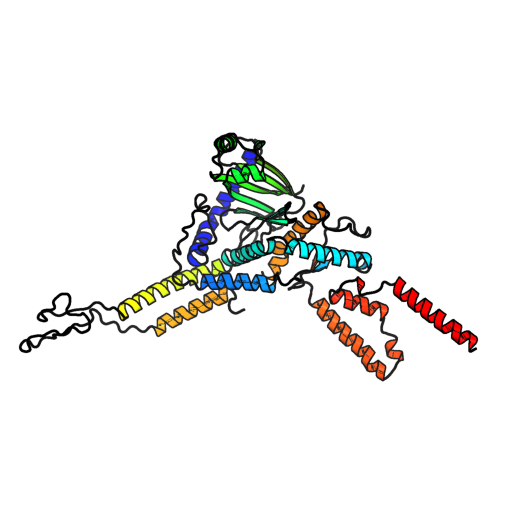169.17 468 ALA A O 1
ATOM 3342 N N . GLY A 1 469 ? 181.151 205.672 133.368 1.00 165.44 469 GLY A N 1
ATOM 3343 C CA . GLY A 1 469 ? 182.139 204.684 132.983 1.00 165.44 469 GLY A CA 1
ATOM 3344 C C . GLY A 1 469 ? 181.555 203.364 132.532 1.00 165.44 469 GLY A C 1
ATOM 3345 O O . GLY A 1 469 ? 182.317 202.443 132.219 1.00 165.44 469 GLY A O 1
ATOM 3346 N N . ALA A 1 470 ? 180.229 203.247 132.502 1.00 165.46 470 ALA A N 1
ATOM 3347 C CA . ALA A 1 470 ? 179.581 202.026 132.046 1.00 165.46 470 ALA A CA 1
ATOM 3348 C C . ALA A 1 470 ? 178.637 202.321 130.888 1.00 165.46 470 ALA A C 1
ATOM 3349 O O . ALA A 1 470 ? 178.363 201.444 130.063 1.00 165.46 470 ALA A O 1
ATOM 3351 N N . ASP A 1 471 ? 178.133 203.551 130.820 1.00 167.14 471 ASP A N 1
ATOM 3352 C CA . ASP A 1 471 ? 177.228 203.947 129.750 1.00 167.14 471 ASP A CA 1
ATOM 3353 C C . ASP A 1 471 ? 177.307 205.452 129.528 1.00 167.14 471 ASP A C 1
ATOM 3354 O O . ASP A 1 471 ? 176.927 206.233 130.410 1.00 167.14 471 ASP A O 1
ATOM 3359 N N . PRO A 1 472 ? 177.802 205.896 128.372 1.00 164.82 472 PRO A N 1
ATOM 3360 C CA . PRO A 1 472 ? 177.793 207.338 128.081 1.00 164.82 472 PRO A CA 1
ATOM 3361 C C . PRO A 1 472 ? 176.399 207.935 128.049 1.00 164.82 472 PRO A C 1
ATOM 3362 O O . PRO A 1 472 ? 176.231 209.115 128.380 1.00 164.82 472 PRO A O 1
ATOM 3366 N N . SER A 1 473 ? 175.389 207.153 127.663 1.00 162.67 473 SER A N 1
ATOM 3367 C CA . SER A 1 473 ? 174.023 207.656 127.599 1.00 162.67 473 SER A CA 1
ATOM 3368 C C . SER A 1 473 ? 173.452 207.991 128.969 1.00 162.67 473 SER A C 1
ATOM 3369 O O . SER A 1 473 ? 172.398 208.632 129.039 1.00 162.67 473 SER A O 1
ATOM 3372 N N . ALA A 1 474 ? 174.132 207.549 130.032 1.00 162.60 474 ALA A N 1
ATOM 3373 C CA . ALA A 1 474 ? 173.667 207.828 131.411 1.00 162.60 474 ALA A CA 1
ATOM 3374 C C . ALA A 1 474 ? 173.883 209.311 131.728 1.00 162.60 474 ALA A C 1
ATOM 3375 O O . ALA A 1 474 ? 173.132 209.853 132.563 1.00 162.60 474 ALA A O 1
ATOM 3377 N N . LEU A 1 475 ? 174.867 209.937 131.077 1.00 161.46 475 LEU A N 1
ATOM 3378 C CA . LEU A 1 475 ? 175.170 211.372 131.325 1.00 161.46 475 LEU A CA 1
ATOM 3379 C C . LEU A 1 475 ? 174.063 212.239 130.718 1.00 161.46 475 LEU A C 1
ATOM 3380 O O . LEU A 1 475 ? 174.027 213.446 131.023 1.00 161.46 475 LEU A O 1
ATOM 3385 N N . ASP A 1 476 ? 173.195 211.641 129.896 1.00 160.85 476 ASP A N 1
ATOM 3386 C CA . ASP A 1 476 ? 172.091 212.401 129.252 1.00 160.85 476 ASP A CA 1
ATOM 3387 C C . ASP A 1 476 ? 171.257 213.081 130.343 1.00 160.85 476 ASP A C 1
ATOM 3388 O O . ASP A 1 476 ? 170.880 214.253 130.150 1.00 160.85 476 ASP A O 1
ATOM 3393 N N . LYS A 1 477 ? 170.988 212.371 131.443 1.00 159.68 477 LYS A N 1
ATOM 3394 C CA . LYS A 1 477 ? 170.221 212.959 132.572 1.00 159.68 477 LYS A CA 1
ATOM 3395 C C . LYS A 1 477 ? 171.192 213.703 133.493 1.00 159.68 477 LYS A C 1
ATOM 3396 O O . LYS A 1 477 ? 171.505 213.169 134.575 1.00 159.68 477 LYS A O 1
ATOM 3402 N N . LEU A 1 478 ? 171.655 214.884 133.072 1.00 164.62 478 LEU A N 1
ATOM 3403 C CA . LEU A 1 478 ? 172.632 215.660 133.881 1.00 164.62 478 LEU A CA 1
ATOM 3404 C C . LEU A 1 478 ? 172.085 217.067 134.144 1.00 164.62 478 LEU A C 1
ATOM 3405 O O . LEU A 1 478 ? 172.342 217.598 135.242 1.00 164.62 478 LEU A O 1
ATOM 3410 N N . ASN A 1 479 ? 171.372 217.648 133.173 1.00 166.31 479 ASN A N 1
ATOM 3411 C CA . ASN A 1 479 ? 170.882 219.044 133.327 1.00 166.31 479 ASN A CA 1
ATOM 3412 C C . ASN A 1 479 ? 172.068 219.917 133.743 1.00 166.31 479 ASN A C 1
ATOM 3413 O O . ASN A 1 479 ? 171.876 220.805 134.597 1.00 166.31 479 ASN A O 1
ATOM 3418 N N . ILE A 1 480 ? 173.244 219.667 133.161 1.00 169.22 480 ILE A N 1
ATOM 3419 C CA . ILE A 1 480 ? 174.476 220.415 133.550 1.00 169.22 480 ILE A CA 1
ATOM 3420 C C . ILE A 1 480 ? 174.173 221.915 133.606 1.00 169.22 480 ILE A C 1
ATOM 3421 O O . ILE A 1 480 ? 174.463 222.528 134.653 1.00 169.22 480 ILE A O 1
ATOM 3426 N N . ASP A 1 481 ? 173.617 222.484 132.532 1.00 170.75 481 ASP A N 1
ATOM 3427 C CA . ASP A 1 481 ? 173.407 223.928 132.513 1.00 170.75 481 ASP A CA 1
ATOM 3428 C C . ASP A 1 481 ? 172.652 224.398 133.747 1.00 170.75 481 ASP A C 1
ATOM 3429 O O . ASP A 1 481 ? 172.806 225.549 134.171 1.00 170.75 481 ASP A O 1
ATOM 3434 N N . GLN A 1 482 ? 171.837 223.526 134.335 1.00 164.44 482 GLN A N 1
ATOM 3435 C CA . GLN A 1 482 ? 171.090 223.864 135.536 1.00 164.44 482 GLN A CA 1
ATOM 3436 C C . GLN A 1 482 ? 171.798 223.422 136.809 1.00 164.44 482 GLN A C 1
ATOM 3437 O O . GLN A 1 482 ? 171.639 224.066 137.853 1.00 164.44 482 GLN A O 1
ATOM 3443 N N . ALA A 1 483 ? 172.589 222.348 136.743 1.00 164.39 483 ALA A N 1
ATOM 3444 C CA . ALA A 1 483 ? 173.262 221.848 137.937 1.00 164.39 483 ALA A CA 1
ATOM 3445 C C . ALA A 1 483 ? 174.217 222.876 138.520 1.00 164.39 483 ALA A C 1
ATOM 3446 O O . ALA A 1 483 ? 174.470 222.872 139.729 1.00 164.39 483 ALA A O 1
ATOM 3448 N N . ILE A 1 484 ? 174.762 223.757 137.682 1.00 166.77 484 ILE A N 1
ATOM 3449 C CA . ILE A 1 484 ? 175.642 224.804 138.184 1.00 166.77 484 ILE A CA 1
ATOM 3450 C C . ILE A 1 484 ? 174.859 225.792 139.038 1.00 166.77 484 ILE A C 1
ATOM 3451 O O . ILE A 1 484 ? 175.361 226.291 140.052 1.00 166.77 484 ILE A O 1
ATOM 3456 N N . ASP A 1 485 ? 173.619 226.090 138.645 1.00 166.23 485 ASP A N 1
ATOM 3457 C CA . ASP A 1 485 ? 172.823 227.072 139.376 1.00 166.23 485 ASP A CA 1
ATOM 3458 C C . ASP A 1 485 ? 172.537 226.606 140.799 1.00 166.23 485 ASP A C 1
ATOM 3459 O O . ASP A 1 485 ? 172.654 227.383 141.753 1.00 166.23 485 ASP A O 1
ATOM 3464 N N . GLN A 1 486 ? 172.138 225.339 140.938 1.00 166.61 486 GLN A N 1
ATOM 3465 C CA . GLN A 1 486 ? 171.794 224.795 142.279 1.00 166.61 486 GLN A CA 1
ATOM 3466 C C . GLN A 1 486 ? 173.025 224.883 143.185 1.00 166.61 486 GLN A C 1
ATOM 3467 O O . GLN A 1 486 ? 172.918 225.488 144.270 1.00 166.61 486 GLN A O 1
ATOM 3473 N N . TYR A 1 487 ? 174.148 224.310 142.744 1.00 167.39 487 TYR A N 1
ATOM 3474 C CA . TYR A 1 487 ? 175.394 224.332 143.552 1.00 167.39 487 TYR A CA 1
ATOM 3475 C C . TYR A 1 487 ? 175.768 225.785 143.858 1.00 167.39 487 TYR A C 1
ATOM 3476 O O . TYR A 1 487 ? 176.142 226.080 145.010 1.00 167.39 487 TYR A O 1
ATOM 3485 N N . SER A 1 488 ? 175.659 226.662 142.855 1.00 163.92 488 SER A N 1
ATOM 3486 C CA . SER A 1 488 ? 176.017 228.092 143.044 1.00 163.92 488 SER A CA 1
ATOM 3487 C C . SER A 1 488 ? 175.216 228.681 144.209 1.00 163.92 488 SER A C 1
ATOM 3488 O O . SER A 1 488 ? 175.848 229.128 145.187 1.00 163.92 488 SER A O 1
ATOM 3491 N N . ASN A 1 489 ? 173.883 228.675 144.111 1.00 165.64 489 ASN A N 1
ATOM 3492 C CA . ASN A 1 489 ? 173.060 229.276 145.152 1.00 165.64 489 ASN A CA 1
ATOM 3493 C C . ASN A 1 489 ? 173.393 228.740 146.537 1.00 165.64 489 ASN A C 1
ATOM 3494 O O . ASN A 1 489 ? 173.062 229.389 147.535 1.00 165.64 489 ASN A O 1
ATOM 3499 N N . SER A 1 490 ? 174.040 227.580 146.621 1.00 168.61 490 SER A N 1
ATOM 3500 C CA . SER A 1 490 ? 174.334 226.958 147.904 1.00 168.61 490 SER A CA 1
ATOM 3501 C C . SER A 1 490 ? 175.678 227.404 148.469 1.00 168.61 490 SER A C 1
ATOM 3502 O O . SER A 1 490 ? 175.764 227.795 149.636 1.00 168.61 490 SER A O 1
ATOM 3505 N N . VAL A 1 491 ? 176.733 227.357 147.653 1.00 170.93 491 VAL A N 1
ATOM 3506 C CA . VAL A 1 491 ? 178.079 227.629 148.143 1.00 170.93 491 VAL A CA 1
ATOM 3507 C C . VAL A 1 491 ? 178.314 229.091 148.482 1.00 170.93 491 VAL A C 1
ATOM 3508 O O . VAL A 1 491 ? 179.349 229.414 149.076 1.00 170.93 491 VAL A O 1
ATOM 3512 N N . SER A 1 492 ? 177.390 229.980 148.116 1.00 170.35 492 SER A N 1
ATOM 3513 C CA . SER A 1 492 ? 177.537 231.420 148.330 1.00 170.35 492 SER A CA 1
ATOM 3514 C C . SER A 1 492 ? 178.805 231.944 147.650 1.00 170.35 492 SER A C 1
ATOM 3515 O O . SER A 1 492 ? 179.743 232.422 148.290 1.00 170.35 492 SER A O 1
ATOM 3518 N N . ALA A 1 493 ? 178.816 231.832 146.330 1.00 163.65 493 ALA A N 1
ATOM 3519 C CA . ALA A 1 493 ? 179.889 232.332 145.489 1.00 163.65 493 ALA A CA 1
ATOM 3520 C C . ALA A 1 493 ? 179.420 233.545 144.698 1.00 163.65 493 ALA A C 1
ATOM 3521 O O . ALA A 1 493 ? 178.220 233.717 144.459 1.00 163.65 493 ALA A O 1
ATOM 3523 N N . PRO A 1 494 ? 180.336 234.421 144.296 1.00 157.34 494 PRO A N 1
ATOM 3524 C CA . PRO A 1 494 ? 179.949 235.591 143.502 1.00 157.34 494 PRO A CA 1
ATOM 3525 C C . PRO A 1 494 ? 179.265 235.173 142.214 1.00 157.34 494 PRO A C 1
ATOM 3526 O O . PRO A 1 494 ? 179.729 234.257 141.519 1.00 157.34 494 PRO A O 1
ATOM 3530 N N . PRO A 1 495 ? 178.157 235.826 141.861 1.00 158.98 495 PRO A N 1
ATOM 3531 C CA . PRO A 1 495 ? 177.383 235.393 140.686 1.00 158.98 495 PRO A CA 1
ATOM 3532 C C . PRO A 1 495 ? 178.108 235.580 139.369 1.00 158.98 495 PRO A C 1
ATOM 3533 O O . PRO A 1 495 ? 177.753 234.918 138.387 1.00 158.98 495 PRO A O 1
ATOM 3537 N N . ASP A 1 496 ? 179.109 236.460 139.313 1.00 167.05 496 ASP A N 1
ATOM 3538 C CA . ASP A 1 496 ? 179.857 236.660 138.077 1.00 167.05 496 ASP A CA 1
ATOM 3539 C C . ASP A 1 496 ? 180.626 235.412 137.668 1.00 167.05 496 ASP A C 1
ATOM 3540 O O . ASP A 1 496 ? 181.080 235.322 136.522 1.00 167.05 496 ASP A O 1
ATOM 3545 N N . ILE A 1 497 ? 180.786 234.454 138.582 1.00 166.90 497 ILE A N 1
ATOM 3546 C CA . ILE A 1 497 ? 181.403 233.179 138.236 1.00 166.90 497 ILE A CA 1
ATOM 3547 C C . ILE A 1 497 ? 180.558 232.447 137.203 1.00 166.90 497 ILE A C 1
ATOM 3548 O O . ILE A 1 497 ? 181.082 231.853 136.253 1.00 166.90 497 ILE A O 1
ATOM 3553 N N . ILE A 1 498 ? 179.242 232.491 137.364 1.00 165.82 498 ILE A N 1
ATOM 3554 C CA . ILE A 1 498 ? 178.317 231.678 136.586 1.00 165.82 498 ILE A CA 1
ATOM 3555 C C . ILE A 1 498 ? 177.829 232.496 135.400 1.00 165.82 498 ILE A C 1
ATOM 3556 O O . ILE A 1 498 ? 177.208 233.551 135.575 1.00 165.82 498 ILE A O 1
ATOM 3561 N N . ARG A 1 499 ? 178.105 232.008 134.193 1.00 163.45 499 ARG A N 1
ATOM 3562 C CA . ARG A 1 499 ? 177.665 232.694 132.988 1.00 163.45 499 ARG A CA 1
ATOM 3563 C C . ARG A 1 499 ? 176.149 232.625 132.853 1.00 163.45 499 ARG A C 1
ATOM 3564 O O . ARG A 1 499 ? 175.500 231.688 133.325 1.00 163.45 499 ARG A O 1
ATOM 3572 N N . THR A 1 500 ? 175.587 233.636 132.199 1.00 163.21 500 THR A N 1
ATOM 3573 C CA . THR A 1 500 ? 174.149 233.711 132.005 1.00 163.21 500 THR A CA 1
ATOM 3574 C C . THR A 1 500 ? 173.694 232.702 130.954 1.00 163.21 500 THR A C 1
ATOM 3575 O O . THR A 1 500 ? 174.498 232.064 130.269 1.00 163.21 500 THR A O 1
ATOM 3579 N N . ASP A 1 501 ? 172.372 232.565 130.834 1.00 161.95 501 ASP A N 1
ATOM 3580 C CA . ASP A 1 501 ? 171.805 231.631 129.865 1.00 161.95 501 ASP A CA 1
ATOM 3581 C C . ASP A 1 501 ? 172.166 232.025 128.439 1.00 161.95 501 ASP A C 1
ATOM 3582 O O . ASP A 1 501 ? 172.474 231.163 127.608 1.00 161.95 501 ASP A O 1
ATOM 3587 N N . ASP A 1 502 ? 172.127 233.323 128.135 1.00 161.97 502 ASP A N 1
ATOM 3588 C CA . ASP A 1 502 ? 172.466 233.779 126.793 1.00 161.97 502 ASP A CA 1
ATOM 3589 C C . ASP A 1 502 ? 173.919 233.484 126.445 1.00 161.97 502 ASP A C 1
ATOM 3590 O O . ASP A 1 502 ? 174.213 233.080 125.314 1.00 161.97 502 ASP A O 1
ATOM 3595 N N . GLU A 1 503 ? 174.836 233.680 127.396 1.00 162.71 503 GLU A N 1
ATOM 3596 C CA . GLU A 1 503 ? 176.254 233.485 127.109 1.00 162.71 503 GLU A CA 1
ATOM 3597 C C . GLU A 1 503 ? 176.555 232.039 126.739 1.00 162.71 503 GLU A C 1
ATOM 3598 O O . GLU A 1 503 ? 177.312 231.776 125.798 1.00 162.71 503 GLU A O 1
ATOM 3604 N N . VAL A 1 504 ? 175.973 231.087 127.468 1.00 160.19 504 VAL A N 1
ATOM 3605 C CA . VAL A 1 504 ? 176.210 229.678 127.173 1.00 160.19 504 VAL A CA 1
ATOM 3606 C C . VAL A 1 504 ? 175.653 229.317 125.803 1.00 160.19 504 VAL A C 1
ATOM 3607 O O . VAL A 1 504 ? 176.300 228.611 125.019 1.00 160.19 504 VAL A O 1
ATOM 3611 N N . ALA A 1 505 ? 174.449 229.798 125.490 1.00 157.46 505 ALA A N 1
ATOM 3612 C CA . ALA A 1 505 ? 173.854 229.501 124.193 1.00 157.46 505 ALA A CA 1
ATOM 3613 C C . ALA A 1 505 ? 174.693 230.070 123.058 1.00 157.46 505 ALA A C 1
ATOM 3614 O O . ALA A 1 505 ? 174.889 229.410 122.031 1.00 157.46 505 ALA A O 1
ATOM 3616 N N . GLU A 1 506 ? 175.201 231.292 123.226 1.00 158.28 506 GLU A N 1
ATOM 3617 C CA . GLU A 1 506 ? 175.983 231.924 122.168 1.00 158.28 506 GLU A CA 1
ATOM 3618 C C . GLU A 1 506 ? 177.250 231.133 121.871 1.00 158.28 506 GLU A C 1
ATOM 3619 O O . GLU A 1 506 ? 177.578 230.881 120.706 1.00 158.28 506 GLU A O 1
ATOM 3625 N N . ILE A 1 507 ? 177.977 230.731 122.914 1.00 160.31 507 ILE A N 1
ATOM 3626 C CA . ILE A 1 507 ? 179.208 229.977 122.702 1.00 160.31 507 ILE A CA 1
ATOM 3627 C C . ILE A 1 507 ? 178.903 228.623 122.077 1.00 160.31 507 ILE A C 1
ATOM 3628 O O . ILE A 1 507 ? 179.589 228.187 121.144 1.00 160.31 507 ILE A O 1
ATOM 3633 N N . ARG A 1 508 ? 177.873 227.936 122.573 1.00 158.58 508 ARG A N 1
ATOM 3634 C CA . ARG A 1 508 ? 177.492 226.661 121.977 1.00 158.58 508 ARG A CA 1
ATOM 3635 C C . ARG A 1 508 ? 177.021 226.846 120.541 1.00 158.58 508 ARG A C 1
ATOM 3636 O O . ARG A 1 508 ? 177.332 226.027 119.668 1.00 158.58 508 ARG A O 1
ATOM 3644 N N . GLN A 1 509 ? 176.268 227.917 120.276 1.00 155.54 509 GLN A N 1
ATOM 3645 C CA . GLN A 1 509 ? 175.865 228.211 118.905 1.00 155.54 509 GLN A CA 1
ATOM 3646 C C . GLN A 1 509 ? 177.076 228.494 118.028 1.00 155.54 509 GLN A C 1
ATOM 3647 O O . GLN A 1 509 ? 177.144 228.035 116.881 1.00 155.54 509 GLN A O 1
ATOM 3653 N N . ALA A 1 510 ? 178.041 229.254 118.546 1.00 155.14 510 ALA A N 1
ATOM 3654 C CA . ALA A 1 510 ? 179.266 229.501 117.794 1.00 155.14 510 ALA A CA 1
ATOM 3655 C C . ALA A 1 510 ? 180.067 228.220 117.606 1.00 155.14 510 ALA A C 1
ATOM 3656 O O . ALA A 1 510 ? 180.645 227.994 116.536 1.00 155.14 510 ALA A O 1
ATOM 3658 N N . ARG A 1 511 ? 180.118 227.373 118.636 1.00 154.22 511 ARG A N 1
ATOM 3659 C CA . ARG A 1 511 ? 180.881 226.133 118.538 1.00 154.22 511 ARG A CA 1
ATOM 3660 C C . ARG A 1 511 ? 180.314 225.218 117.461 1.00 154.22 511 ARG A C 1
ATOM 3661 O O . ARG A 1 511 ? 181.067 224.626 116.680 1.00 154.22 511 ARG A O 1
ATOM 3669 N N . ALA A 1 512 ? 178.987 225.089 117.405 1.00 154.90 512 ALA A N 1
ATOM 3670 C CA . ALA A 1 512 ? 178.371 224.253 116.380 1.00 154.90 512 ALA A CA 1
ATOM 3671 C C . ALA A 1 512 ? 178.619 224.817 114.988 1.00 154.90 512 ALA A C 1
ATOM 3672 O O . ALA A 1 512 ? 178.923 224.068 114.052 1.00 154.90 512 ALA A O 1
ATOM 3674 N N . GLN A 1 513 ? 178.494 226.137 114.832 1.00 152.56 513 GLN A N 1
ATOM 3675 C CA . GLN A 1 513 ? 178.766 226.758 113.540 1.00 152.56 513 GLN A CA 1
ATOM 3676 C C . GLN A 1 513 ? 180.229 226.596 113.153 1.00 152.56 513 GLN A C 1
ATOM 3677 O O . GLN A 1 513 ? 180.549 226.378 111.979 1.00 152.56 513 GLN A O 1
ATOM 3683 N N . GLN A 1 514 ? 181.133 226.706 114.129 1.00 155.64 514 GLN A N 1
ATOM 3684 C CA . GLN A 1 514 ? 182.550 226.499 113.852 1.00 155.64 514 GLN A CA 1
ATOM 3685 C C . GLN A 1 514 ? 182.818 225.070 113.397 1.00 155.64 514 GLN A C 1
ATOM 3686 O O . GLN A 1 514 ? 183.608 224.841 112.474 1.00 155.64 514 GLN A O 1
ATOM 3692 N N . GLN A 1 515 ? 182.169 224.093 114.035 1.00 153.38 515 GLN A N 1
ATOM 3693 C CA . GLN A 1 515 ? 182.383 222.699 113.661 1.00 153.38 515 GLN A CA 1
ATOM 3694 C C . GLN A 1 515 ? 181.708 222.366 112.337 1.00 153.38 515 GLN A C 1
ATOM 3695 O O . GLN A 1 515 ? 182.291 221.674 111.495 1.00 153.38 515 GLN A O 1
ATOM 3701 N N . GLN A 1 516 ? 180.479 222.846 112.138 1.00 151.31 516 GLN A N 1
ATOM 3702 C CA . GLN A 1 516 ? 179.729 222.490 110.939 1.00 151.31 516 GLN A CA 1
ATOM 3703 C C . GLN A 1 516 ? 180.409 223.014 109.682 1.00 151.31 516 GLN A C 1
ATOM 3704 O O . GLN A 1 516 ? 180.429 222.335 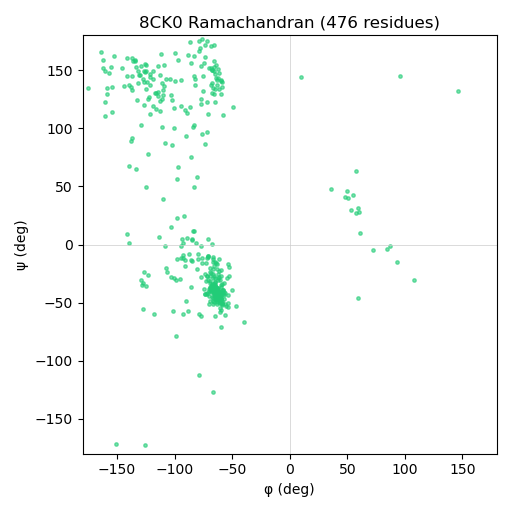108.648 1.00 151.31 516 GLN A O 1
ATOM 3710 N N . GLN A 1 517 ? 180.968 224.222 109.751 1.00 154.89 517 GLN A N 1
ATOM 3711 C CA . GLN A 1 517 ? 181.524 224.853 108.560 1.00 154.89 517 GLN A CA 1
ATOM 3712 C C . GLN A 1 517 ? 182.689 224.041 108.001 1.00 154.89 517 GLN A C 1
ATOM 3713 O O . GLN A 1 517 ? 182.793 223.839 106.786 1.00 154.89 517 GLN A O 1
ATOM 3719 N N . ALA A 1 518 ? 183.571 223.555 108.878 1.00 155.07 518 ALA A N 1
ATOM 3720 C CA . ALA A 1 518 ? 184.709 222.764 108.417 1.00 155.07 518 ALA A CA 1
ATOM 3721 C C . ALA A 1 518 ? 184.280 221.361 108.004 1.00 155.07 518 ALA A C 1
ATOM 3722 O O . ALA A 1 518 ? 184.798 220.811 107.025 1.00 155.07 518 ALA A O 1
ATOM 3724 N N . GLN A 1 519 ? 183.342 220.764 108.741 1.00 154.14 519 GLN A N 1
ATOM 3725 C CA . GLN A 1 519 ? 182.870 219.428 108.396 1.00 154.14 519 GLN A CA 1
ATOM 3726 C C . GLN A 1 519 ? 182.155 219.425 107.050 1.00 154.14 519 GLN A C 1
ATOM 3727 O O . GLN A 1 519 ? 182.264 218.459 106.286 1.00 154.14 519 GLN A O 1
ATOM 3733 N N . ALA A 1 520 ? 181.417 220.495 106.745 1.00 154.65 520 ALA A N 1
ATOM 3734 C CA . ALA A 1 520 ? 180.693 220.568 105.479 1.00 154.65 520 ALA A CA 1
ATOM 3735 C C . ALA A 1 520 ? 181.638 220.575 104.284 1.00 154.65 520 ALA A C 1
ATOM 3736 O O . ALA A 1 520 ? 181.313 220.012 103.235 1.00 154.65 520 ALA A O 1
ATOM 3738 N N . MET A 1 521 ? 182.792 221.227 104.411 1.00 157.95 521 MET A N 1
ATOM 3739 C CA . MET A 1 521 ? 183.788 221.173 103.348 1.00 157.95 521 MET A CA 1
ATOM 3740 C C . MET A 1 521 ? 184.468 219.816 103.284 1.00 157.95 521 MET A C 1
ATOM 3741 O O . MET A 1 521 ? 184.878 219.372 102.204 1.00 157.95 521 MET A O 1
ATOM 3746 N N . GLU A 1 522 ? 184.614 219.150 104.429 1.00 154.52 522 GLU A N 1
ATOM 3747 C CA . GLU A 1 522 ? 185.111 217.783 104.408 1.00 154.52 522 GLU A CA 1
ATOM 3748 C C . GLU A 1 522 ? 184.146 216.864 103.671 1.00 154.52 522 GLU A C 1
ATOM 3749 O O . GLU A 1 522 ? 184.580 215.943 102.971 1.00 154.52 522 GLU A O 1
ATOM 3755 N N . MET A 1 523 ? 182.844 217.088 103.827 1.00 151.19 523 MET A N 1
ATOM 3756 C CA . MET A 1 523 ? 181.851 216.522 102.918 1.00 151.19 523 MET A CA 1
ATOM 3757 C C . MET A 1 523 ? 182.198 216.770 101.456 1.00 151.19 523 MET A C 1
ATOM 3758 O O . MET A 1 523 ? 182.688 215.878 100.768 1.00 151.19 523 MET A O 1
#